Protein 1SU1 (pdb70)

Solvent-accessible surface area: 26955 Å² total; per-residue (Å²): 140,4,75,0,0,0,0,0,0,2,2,0,4,33,70,9,0,66,63,2,28,83,9,16,86,134,19,67,12,71,18,1,1,1,0,0,2,1,0,4,6,1,10,136,38,86,79,14,157,40,37,33,11,38,72,0,2,95,67,1,30,123,21,18,125,91,8,3,1,1,61,0,9,5,6,12,51,21,0,49,170,21,4,134,6,68,2,64,1,10,14,2,2,0,2,21,118,155,10,4,0,2,0,0,1,16,52,58,37,3,54,176,84,90,8,30,25,49,126,37,2,0,0,0,8,0,50,55,8,77,24,33,16,74,105,149,64,100,10,11,11,0,0,0,1,0,3,22,38,42,91,71,86,44,59,27,1,6,0,23,0,75,66,60,46,0,13,0,19,2,11,111,111,102,55,96,49,29,100,21,56,1,86,124,121,10,62,0,0,0,0,0,0,2,2,0,4,33,73,8,0,72,68,2,25,82,7,13,85,132,20,66,5,64,28,0,1,1,0,1,2,1,1,4,6,2,9,182,38,88,83,14,155,43,38,32,10,49,66,0,1,97,76,1,30,122,38,12,164,91,7,2,2,2,60,0,16,5,7,11,54,19,0,52,158,17,4,134,5,68,3,61,1,10,14,2,2,0,2,23,128,152,14,5,0,2,0,0,0,17,52,59,38,3,43,179,84,91,8,32,24,38,122,31,1,0,0,0,9,0,58,50,7,75,26,33,16,79,103,134,64,107,9,7,5,0,0,0,1,1,2,23,40,42,98,70,87,44,58,28,1,7,0,16,0,70,66,60,47,0,12,0,20,2,13,111,110,96,52,96,49,30,99,22,54,1,76,132,95,66,0,0,1,0,0,0,1,6,0,2,29,49,10,0,87,68,2,30,80,7,11,82,134,23,58,8,41,2,0,0,0,0,0,3,1,0,4,3,4,7,144,60,81,82,14,136,40,40,26,9,53,121,0,14,106,92,1,30,108,30,6,54,60,2,3,2,2,61,0,17,6,4,12,61,2,1,48,118,24,4,122,3,13,3,56,0,35,17,2,10,0,2,15,90,139,26,20,2,10,0,1,0,20,53,71,66,4,37,169,82,94,23,96,33,70,135,53,4,0,0,0,12,0,60,56,8,76,23,28,11,74,106,120,66,94,9,9,3,0,0,0,0,1,3,24,34,48,102,70,84,44,72,30,1,6,0,15,10,64,118,53,48,2,11,0,24,1,10,133,106,95,56,108,53,29,89,28,48,3,121,90,67,0,0,0,0,0,0,2,4,0,1,31,47,8,0,73,71,3,30,80,7,13,80,128,24,56,7,47,7,0,0,0,0,0,3,1,0,4,6,0,9,164,45,89,84,18,132,40,40,27,10,50,108,0,14,112,71,2,29,124,29,7,57,65,1,2,2,2,58,0,14,5,4,11,62,9,0,51,126,16,4,123,2,11,3,58,0,39,18,3,11,0,1,13,60,169,22,19,0,10,0,1,0,20,53,70,62,4,33,165,83,102,25,100,30,67,133,62,4,0,0,0,12,0,57,54,8,75,25,26,12,80,112,126,66,90,14,12,7,0,0,0,0,0,2,23,44,49,96,75,78,47,69,30,1,7,0,16,5,50,124,68,46,0,12,0,24,1,8,128,110,87,53,106,54,29,89,30,67,2,109

Sequence (732 aa):
MMKLMFASDIHGSLPATERVLELFAQSGAQWLVILGDVLNHGPRNALPEGYAPAKVVERLNEVAHKVIAVRGNCDSEVDQMLLHFPITAPWQQVLLEKQRLFLTHGHLFGPENLPALNQNDVLVYGHTHLPVAEQRGEIFHFNPGSVSIPKGGNPASYGMLDNDVLSVIALNDQSIIAQVAINPMMKLMFASDIHGSLPATERVLELFAQSGAQWLVILGDVLNHGPRNALPEGYAPAKVVERLNEVAHKVIAVRGNCDSEVDQMLLHFPITAPWQQVLLEKQRLFLTHGHLFGPENLPALNQNDVLVYGHTHLPVAEQRGEIFHFNPGSVSIPKGGNPASYGMLDNDVLSVIALNDQSIIAQVAINPMKLMFASDIHGSLPATERVLELFAQSGAQWLVILGDVLNHGPRNALPEGYAPAKVVERLNEVAHKVIAVRGNCDSEVDQMLLHFPITAPWQQVLLEKQRLFLTHGHLFGPENLPALNQNDVLVYGHTHLPVAEQRGEIFHFNPGSVSIPKGGNPASYGMLDNDVLSVIALNDQSIIAQVAINMKLMFASDIHGSLPATERVLELFAQSGAQWLVILGDVLNHGPRNALPEGYAPAKVVERLNEVAHKVIAVRGNCDSEVDQMLLHFPITAPWQQVLLEKQRLFLTHGHLFGPENLPALNQNDVLVYGHTHLPVAEQRGEIFHFNPGSVSIPKGGNPASYGMLDNDVLSVIALNDQSIIAQVAIN

CATH classification: 3.60.21.10

B-factor: mean 30.87, std 12.89, range [5.11, 84.16]

Structure (mmCIF, N/CA/C/O backbone):
data_1SU1
#
_entry.id   1SU1
#
_cell.length_a   71.020
_cell.length_b   71.020
_cell.length_c   173.680
_cell.angle_alpha   90.00
_cell.angle_beta   90.00
_cell.angle_gamma   120.00
#
_symmetry.space_group_name_H-M   'P 31'
#
loop_
_entity.id
_entity.type
_entity.pdbx_description
1 polymer 'Hypothetical protein yfcE'
2 non-polymer 'ZINC ION'
3 non-polymer 'SULFATE ION'
4 water water
#
loop_
_atom_site.group_PDB
_atom_site.id
_atom_site.type_symbol
_atom_site.label_atom_id
_atom_site.label_alt_id
_atom_site.label_comp_id
_atom_site.label_asym_id
_atom_site.label_entity_id
_atom_site.label_seq_id
_atom_site.pdbx_PDB_ins_code
_atom_site.Cartn_x
_atom_site.Cartn_y
_atom_site.Cartn_z
_atom_site.occupancy
_atom_site.B_iso_or_equiv
_atom_site.auth_seq_id
_atom_site.auth_comp_id
_atom_site.auth_asym_id
_atom_site.auth_atom_id
_atom_site.pdbx_PDB_model_num
ATOM 1 N N . MET A 1 25 ? 40.596 25.819 128.558 1.00 60.94 1 MET A N 1
ATOM 2 C CA . MET A 1 25 ? 40.797 25.343 127.160 1.00 60.16 1 MET A CA 1
ATOM 3 C C . MET A 1 25 ? 39.470 24.815 126.609 1.00 56.59 1 MET A C 1
ATOM 4 O O . MET A 1 25 ? 38.821 25.481 125.800 1.00 57.54 1 MET A O 1
ATOM 9 N N . MET A 1 26 ? 39.066 23.626 127.059 1.00 50.63 2 MET A N 1
ATOM 10 C CA . MET A 1 26 ? 37.818 23.013 126.599 1.00 44.87 2 MET A CA 1
ATOM 11 C C . MET A 1 26 ? 37.211 22.059 127.633 1.00 38.59 2 MET A C 1
ATOM 12 O O . MET A 1 26 ? 37.841 21.074 128.019 1.00 35.89 2 MET A O 1
ATOM 17 N N . LYS A 1 27 ? 35.979 22.336 128.055 1.00 33.56 3 LYS A N 1
ATOM 18 C CA . LYS A 1 27 ? 35.303 21.481 129.025 1.00 29.83 3 LYS A CA 1
ATOM 19 C C . LYS A 1 27 ? 33.920 21.062 128.537 1.00 22.34 3 LYS A C 1
ATOM 20 O O . LYS A 1 27 ? 33.064 21.898 128.290 1.00 20.38 3 LYS A O 1
ATOM 26 N N . LEU A 1 28 ? 33.693 19.761 128.423 1.00 19.45 4 LEU A N 1
ATOM 27 C CA . LEU A 1 28 ? 32.402 19.277 127.960 1.00 19.05 4 LEU A CA 1
ATOM 28 C C . LEU A 1 28 ? 31.854 18.109 128.778 1.00 17.45 4 LEU A C 1
ATOM 29 O O . LEU A 1 28 ? 32.607 17.278 129.273 1.00 16.76 4 LEU A O 1
ATOM 34 N N . MET A 1 29 ? 30.531 18.051 128.894 1.00 17.92 5 MET A N 1
ATOM 35 C CA . MET A 1 29 ? 29.866 16.960 129.588 1.00 20.12 5 MET A CA 1
ATOM 36 C C . MET A 1 29 ? 29.110 16.145 128.534 1.00 18.88 5 MET A C 1
ATOM 37 O O . MET A 1 29 ? 28.519 16.709 127.620 1.00 19.93 5 MET A O 1
ATOM 42 N N . PHE A 1 30 ? 29.130 14.825 128.679 1.00 18.15 6 PHE A N 1
ATOM 43 C CA . PHE A 1 30 ? 28.456 13.916 127.758 1.00 20.56 6 PHE A CA 1
ATOM 44 C C . PHE A 1 30 ? 27.410 13.047 128.446 1.00 21.60 6 PHE A C 1
ATOM 45 O O . PHE A 1 30 ? 27.645 12.522 129.532 1.00 24.80 6 PHE A O 1
ATOM 53 N N . ALA A 1 31 ? 26.262 12.896 127.794 1.00 20.09 7 ALA A N 1
ATOM 54 C CA . ALA A 1 31 ? 25.177 12.053 128.276 1.00 20.23 7 ALA A CA 1
ATOM 55 C C . ALA A 1 31 ? 24.695 11.270 127.047 1.00 22.41 7 ALA A C 1
ATOM 56 O O . ALA A 1 31 ? 24.548 11.847 125.966 1.00 20.81 7 ALA A O 1
ATOM 58 N N . SER A 1 32 ? 24.440 9.975 127.208 1.00 21.26 8 SER A N 1
ATOM 59 C CA . SER A 1 32 ? 23.988 9.158 126.093 1.00 22.17 8 SER A CA 1
ATOM 60 C C . SER A 1 32 ? 22.953 8.107 126.488 1.00 22.57 8 SER A C 1
ATOM 61 O O . SER A 1 32 ? 22.891 7.679 127.637 1.00 24.02 8 SER A O 1
ATOM 64 N N . ASP A 1 33 ? 22.144 7.702 125.511 1.00 19.40 9 ASP A N 1
ATOM 65 C CA . ASP A 1 33 ? 21.112 6.689 125.687 1.00 16.44 9 ASP A CA 1
ATOM 66 C C . ASP A 1 33 ? 20.236 6.913 126.935 1.00 18.54 9 ASP A C 1
ATOM 67 O O . ASP A 1 33 ? 20.176 6.066 127.845 1.00 16.82 9 ASP A O 1
ATOM 72 N N . ILE A 1 34 ? 19.567 8.063 126.953 1.00 17.12 10 ILE A N 1
ATOM 73 C CA . ILE A 1 34 ? 18.664 8.467 128.020 1.00 19.91 10 ILE A CA 1
ATOM 74 C C . ILE A 1 34 ? 17.402 7.607 127.952 1.00 22.45 10 ILE A C 1
ATOM 75 O O . ILE A 1 34 ? 16.882 7.159 128.980 1.00 22.21 10 ILE A O 1
ATOM 80 N N . HIS A 1 35 ? 16.919 7.377 126.732 1.00 21.07 11 HIS A N 1
ATOM 81 C CA . HIS A 1 35 ? 15.739 6.547 126.504 1.00 17.47 11 HIS A CA 1
ATOM 82 C C . HIS A 1 35 ? 14.494 6.901 127.323 1.00 15.97 11 HIS A C 1
ATOM 83 O O . HIS A 1 35 ? 13.731 6.017 127.718 1.00 14.90 11 HIS A O 1
ATOM 90 N N . GLY A 1 36 ? 14.286 8.185 127.581 1.00 13.03 12 GLY A N 1
ATOM 91 C CA . GLY A 1 36 ? 13.102 8.597 128.318 1.00 16.55 12 GLY A CA 1
ATOM 92 C C . GLY A 1 36 ? 13.117 8.528 129.847 1.00 17.44 12 GLY A C 1
ATOM 93 O O . GLY A 1 36 ? 12.092 8.793 130.469 1.00 16.98 12 GLY A O 1
ATOM 94 N N . SER A 1 37 ? 14.249 8.160 130.448 1.00 16.34 13 SER A N 1
ATOM 95 C CA . SER A 1 37 ? 14.362 8.069 131.908 1.00 21.24 13 SER A CA 1
ATOM 96 C C . SER A 1 37 ? 14.393 9.446 132.570 1.00 16.68 13 SER A C 1
ATOM 97 O O . SER A 1 37 ? 15.380 10.171 132.458 1.00 17.29 13 SER A O 1
ATOM 100 N N . LEU A 1 38 ? 13.311 9.818 133.245 1.00 15.11 14 LEU A N 1
ATOM 101 C CA . LEU A 1 38 ? 13.263 11.123 133.910 1.00 18.97 14 LEU A CA 1
ATOM 102 C C . LEU A 1 38 ? 14.288 11.275 135.055 1.00 22.03 14 LEU A C 1
ATOM 103 O O . LEU A 1 38 ? 14.918 12.325 135.194 1.00 23.49 14 LEU A O 1
ATOM 108 N N . PRO A 1 39 ? 14.471 10.230 135.886 1.00 22.62 15 PRO A N 1
ATOM 109 C CA . PRO A 1 39 ? 15.445 10.345 136.987 1.00 25.63 15 PRO A CA 1
ATOM 110 C C . PRO A 1 39 ? 16.863 10.593 136.460 1.00 24.18 15 PRO A C 1
ATOM 111 O O . PRO A 1 39 ? 17.578 11.473 136.951 1.00 22.51 15 PRO A O 1
ATOM 115 N N . ALA A 1 40 ? 17.274 9.811 135.466 1.00 22.40 16 ALA A N 1
ATOM 116 C CA . ALA A 1 40 ? 18.601 9.990 134.891 1.00 19.84 16 ALA A CA 1
ATOM 117 C C . ALA A 1 40 ? 18.734 11.413 134.352 1.00 16.18 16 ALA A C 1
ATOM 118 O O . ALA A 1 40 ? 19.763 12.053 134.525 1.00 18.21 16 ALA A O 1
ATOM 120 N N . THR A 1 41 ? 17.670 11.916 133.729 1.00 15.56 17 THR A N 1
ATOM 121 C CA . THR A 1 41 ? 17.668 13.268 133.160 1.00 18.07 17 THR A CA 1
ATOM 122 C C . THR A 1 41 ? 17.819 14.373 134.204 1.00 20.19 17 THR A C 1
ATOM 123 O O . THR A 1 41 ? 18.594 15.320 134.027 1.00 18.52 17 THR A O 1
ATOM 127 N N . GLU A 1 42 ? 17.066 14.280 135.293 1.00 22.72 18 GLU A N 1
ATOM 128 C CA . GLU A 1 42 ? 17.172 15.310 136.321 1.00 20.90 18 GLU A CA 1
ATOM 129 C C . GLU A 1 42 ? 18.559 15.327 136.954 1.00 15.82 18 GLU A C 1
ATOM 130 O O . GLU A 1 42 ? 19.103 16.389 137.228 1.00 17.65 18 GLU A O 1
ATOM 136 N N . ARG A 1 43 ? 19.150 14.154 137.127 1.00 13.88 19 ARG A N 1
ATOM 137 C CA . ARG A 1 43 ? 20.486 14.045 137.699 1.00 17.53 19 ARG A CA 1
ATOM 138 C C . ARG A 1 43 ? 21.534 14.616 136.733 1.00 21.75 19 ARG A C 1
ATOM 139 O O . ARG A 1 43 ? 22.424 15.381 137.144 1.00 22.17 19 ARG A O 1
ATOM 147 N N . VAL A 1 44 ? 21.429 14.245 135.452 1.00 20.62 20 VAL A N 1
ATOM 148 C CA . VAL A 1 44 ? 22.352 14.749 134.437 1.00 16.48 20 VAL A CA 1
ATOM 149 C C . VAL A 1 44 ? 22.331 16.264 134.473 1.00 13.85 20 VAL A C 1
ATOM 150 O O . VAL A 1 44 ? 23.375 16.919 134.438 1.00 15.91 20 VAL A O 1
ATOM 154 N N . LEU A 1 45 ? 21.125 16.816 134.527 1.00 13.96 21 LEU A N 1
ATOM 155 C CA . LEU A 1 45 ? 20.955 18.261 134.547 1.00 18.39 21 LEU A CA 1
ATOM 156 C C . LEU A 1 45 ? 21.476 18.951 135.814 1.00 20.24 21 LEU A C 1
ATOM 157 O O . LEU A 1 45 ? 21.897 20.111 135.755 1.00 19.22 21 LEU A O 1
ATOM 162 N N . GLU A 1 46 ? 21.458 18.271 136.960 1.00 22.57 22 GLU A N 1
ATOM 163 C CA . GLU A 1 46 ? 21.974 18.927 138.165 1.00 24.49 22 GLU A CA 1
ATOM 164 C C . GLU A 1 46 ? 23.498 18.894 138.081 1.00 21.60 22 GLU A C 1
ATOM 165 O O . GLU A 1 46 ? 24.171 19.863 138.432 1.00 19.62 22 GLU A O 1
ATOM 171 N N . LEU A 1 47 ? 24.039 17.792 137.570 1.00 20.92 23 LEU A N 1
ATOM 172 C CA . LEU A 1 47 ? 25.483 17.670 137.415 1.00 21.98 23 LEU A CA 1
ATOM 173 C C . LEU A 1 47 ? 25.986 18.666 136.372 1.00 24.10 23 LEU A C 1
ATOM 174 O O . LEU A 1 47 ? 27.030 19.301 136.561 1.00 23.76 23 LEU A O 1
ATOM 179 N N . PHE A 1 48 ? 25.234 18.827 135.284 1.00 24.27 24 PHE A N 1
ATOM 180 C CA . PHE A 1 48 ? 25.638 19.765 134.246 1.00 22.46 24 PHE A CA 1
ATOM 181 C C . PHE A 1 48 ? 25.727 21.173 134.812 1.00 21.43 24 PHE A C 1
ATOM 182 O O . PHE A 1 48 ? 26.704 21.887 134.581 1.00 21.80 24 PHE A O 1
ATOM 190 N N . ALA A 1 49 ? 24.696 21.575 135.546 1.00 21.98 25 ALA A N 1
ATOM 191 C CA . ALA A 1 49 ? 24.666 22.911 136.140 1.00 23.17 25 ALA A CA 1
ATOM 192 C C . ALA A 1 49 ? 25.837 23.176 137.092 1.00 24.51 25 ALA A C 1
ATOM 193 O O . ALA A 1 49 ? 26.205 24.327 137.309 1.00 24.82 25 ALA A O 1
ATOM 195 N N . GLN A 1 50 ? 26.430 22.120 137.645 1.00 25.80 26 GLN A N 1
ATOM 196 C CA . GLN A 1 50 ? 27.546 22.279 138.584 1.00 30.22 26 GLN A CA 1
ATOM 197 C C . GLN A 1 50 ? 28.918 22.136 137.928 1.00 31.15 26 GLN A C 1
ATOM 198 O O . GLN A 1 50 ? 29.929 22.597 138.475 1.00 31.06 26 GLN A O 1
ATOM 204 N N . SER A 1 51 ? 28.942 21.494 136.761 1.00 28.81 27 SER A N 1
ATOM 205 C CA . SER A 1 51 ? 30.179 21.218 136.030 1.00 26.49 27 SER A CA 1
ATOM 206 C C . SER A 1 51 ? 30.983 22.404 135.525 1.00 23.66 27 SER A C 1
ATOM 207 O O . SER A 1 51 ? 32.207 22.352 135.488 1.00 22.60 27 SER A O 1
ATOM 210 N N . GLY A 1 52 ? 30.302 23.458 135.107 1.00 24.80 28 GLY A N 1
ATOM 211 C CA . GLY A 1 52 ? 31.012 24.592 134.546 1.00 27.19 28 GLY A CA 1
ATOM 212 C C . GLY A 1 52 ? 31.364 24.285 133.087 1.00 28.19 28 GLY A C 1
ATOM 213 O O . GLY A 1 52 ? 32.146 24.999 132.469 1.00 28.91 28 GLY A O 1
ATOM 214 N N . ALA A 1 53 ? 30.792 23.214 132.540 1.00 26.06 29 ALA A N 1
ATOM 215 C CA . ALA A 1 53 ? 31.056 22.821 131.150 1.00 28.24 29 ALA A CA 1
ATOM 216 C C . ALA A 1 53 ? 30.435 23.807 130.164 1.00 27.08 29 ALA A C 1
ATOM 217 O O . ALA A 1 53 ? 29.352 24.345 130.403 1.00 26.02 29 ALA A O 1
ATOM 219 N N . GLN A 1 54 ? 31.123 24.035 129.051 1.00 28.54 30 GLN A N 1
ATOM 220 C CA . GLN A 1 54 ? 30.635 24.960 128.028 1.00 30.71 30 GLN A CA 1
ATOM 221 C C . GLN A 1 54 ? 29.362 24.411 127.365 1.00 27.06 30 GLN A C 1
ATOM 222 O O . GLN A 1 54 ? 28.398 25.151 127.145 1.00 26.02 30 GLN A O 1
ATOM 228 N N . TRP A 1 55 ? 29.351 23.111 127.069 1.00 23.63 31 TRP A N 1
ATOM 229 C CA . TRP A 1 55 ? 28.190 22.483 126.423 1.00 22.04 31 TRP A CA 1
ATOM 230 C C . TRP A 1 55 ? 27.807 21.129 127.008 1.00 19.19 31 TRP A C 1
ATOM 231 O O . TRP A 1 55 ? 28.639 20.436 127.582 1.00 17.71 31 TRP A O 1
ATOM 242 N N . LEU A 1 56 ? 26.540 20.758 126.847 1.00 17.26 32 LEU A N 1
ATOM 243 C CA . LEU A 1 56 ? 26.077 19.439 127.269 1.00 18.60 32 LEU A CA 1
ATOM 244 C C . LEU A 1 56 ? 25.928 18.672 125.951 1.00 19.15 32 LEU A C 1
ATOM 245 O O . LEU A 1 56 ? 25.081 19.016 125.117 1.00 14.99 32 LEU A O 1
ATOM 250 N N . VAL A 1 57 ? 26.750 17.648 125.764 1.00 18.52 33 VAL A N 1
ATOM 251 C CA . VAL A 1 57 ? 26.715 16.862 124.543 1.00 16.65 33 VAL A CA 1
ATOM 252 C C . VAL A 1 57 ? 25.914 15.566 124.666 1.00 17.10 33 VAL A C 1
ATOM 253 O O . VAL A 1 57 ? 26.353 14.601 125.309 1.00 15.18 33 VAL A O 1
ATOM 257 N N . ILE A 1 58 ? 24.749 15.551 124.022 1.00 16.83 34 ILE A N 1
ATOM 258 C CA . ILE A 1 58 ? 23.858 14.394 124.028 1.00 18.37 34 ILE A CA 1
ATOM 259 C C . ILE A 1 58 ? 24.102 13.516 122.794 1.00 19.99 34 ILE A C 1
ATOM 260 O O . ILE A 1 58 ? 23.882 13.950 121.658 1.00 23.18 34 ILE A O 1
ATOM 265 N N . LEU A 1 59 ? 24.546 12.280 123.027 1.00 18.95 35 LEU A N 1
ATOM 266 C CA . LEU A 1 59 ? 24.870 11.351 121.949 1.00 18.12 35 LEU A CA 1
ATOM 267 C C . LEU A 1 59 ? 23.739 10.493 121.363 1.00 18.25 35 LEU A C 1
ATOM 268 O O . LEU A 1 59 ? 24.006 9.456 120.741 1.00 17.61 35 LEU A O 1
ATOM 273 N N . GLY A 1 60 ? 22.485 10.894 121.565 1.00 18.45 36 GLY A N 1
ATOM 274 C CA . GLY A 1 60 ? 21.387 10.139 120.967 1.00 19.45 36 GLY A CA 1
ATOM 275 C C . GLY A 1 60 ? 20.548 9.145 121.763 1.00 20.75 36 GLY A C 1
ATOM 276 O O . GLY A 1 60 ? 21.018 8.538 122.735 1.00 18.86 36 GLY A O 1
ATOM 277 N N . ASP A 1 61 ? 19.311 8.959 121.291 1.00 18.63 37 ASP A N 1
ATOM 278 C CA . ASP A 1 61 ? 18.303 8.077 121.885 1.00 20.17 37 ASP A CA 1
ATOM 279 C C . ASP A 1 61 ? 17.829 8.742 123.175 1.00 22.27 37 ASP A C 1
ATOM 280 O O . ASP A 1 61 ? 18.107 8.289 124.299 1.00 19.90 37 ASP A O 1
ATOM 285 N N . VAL A 1 62 ? 17.121 9.845 122.947 1.00 19.03 38 VAL A N 1
ATOM 286 C CA . VAL A 1 62 ? 16.600 10.730 123.962 1.00 21.32 38 VAL A CA 1
ATOM 287 C C . VAL A 1 62 ? 15.297 10.338 124.675 1.00 23.57 38 VAL A C 1
ATOM 288 O O . VAL A 1 62 ? 15.302 10.144 125.890 1.00 21.84 38 VAL A O 1
ATOM 292 N N . LEU A 1 63 ? 14.197 10.214 123.932 1.00 21.24 39 LEU A N 1
ATOM 293 C CA . LEU A 1 63 ? 12.900 9.908 124.537 1.00 20.06 39 LEU A CA 1
ATOM 294 C C . LEU A 1 63 ? 12.330 8.501 124.419 1.00 23.39 39 LEU A C 1
ATOM 295 O O . LEU A 1 63 ? 11.672 8.011 125.345 1.00 24.47 39 LEU A O 1
ATOM 300 N N . ASN A 1 64 ? 12.559 7.849 123.285 1.00 24.72 40 ASN A N 1
ATOM 301 C CA . ASN A 1 64 ? 12.026 6.506 123.064 1.00 22.58 40 ASN A CA 1
ATOM 302 C C . ASN A 1 64 ? 12.837 5.430 123.793 1.00 23.41 40 ASN A C 1
ATOM 303 O O . ASN A 1 64 ? 14.072 5.430 123.758 1.00 23.13 40 ASN A O 1
ATOM 308 N N . HIS A 1 65 ? 12.136 4.525 124.473 1.00 22.85 41 HIS A N 1
ATOM 309 C CA . HIS A 1 65 ? 12.801 3.453 125.204 1.00 23.91 41 HIS A CA 1
ATOM 310 C C . HIS A 1 65 ? 13.483 2.465 124.263 1.00 26.57 41 HIS A C 1
ATOM 311 O O . HIS A 1 65 ? 14.485 1.843 124.623 1.00 27.15 41 HIS A O 1
ATOM 318 N N . GLY A 1 66 ? 12.944 2.340 123.054 1.00 28.94 42 GLY A N 1
ATOM 319 C CA . GLY A 1 66 ? 13.503 1.409 122.096 1.00 31.57 42 GLY A CA 1
ATOM 320 C C . GLY A 1 66 ? 12.679 0.136 122.115 1.00 34.08 42 GLY A C 1
ATOM 321 O O . GLY A 1 66 ? 12.518 -0.469 123.171 1.00 33.42 42 GLY A O 1
ATOM 322 N N . PRO A 1 67 ? 12.136 -0.296 120.964 1.00 36.08 43 PRO A N 1
ATOM 323 C CA . PRO A 1 67 ? 11.321 -1.512 120.887 1.00 36.82 43 PRO A CA 1
ATOM 324 C C . PRO A 1 67 ? 12.008 -2.765 121.431 1.00 38.05 43 PRO A C 1
ATOM 325 O O . PRO A 1 67 ? 11.339 -3.704 121.861 1.00 38.42 43 PRO A O 1
ATOM 329 N N . ARG A 1 68 ? 13.338 -2.782 121.402 1.00 39.60 44 ARG A N 1
ATOM 330 C CA . ARG A 1 68 ? 14.096 -3.934 121.887 1.00 42.66 44 ARG A CA 1
ATOM 331 C C . ARG A 1 68 ? 14.304 -3.915 123.404 1.00 41.77 44 ARG A C 1
ATOM 332 O O . ARG A 1 68 ? 14.585 -4.948 124.006 1.00 41.72 44 ARG A O 1
ATOM 340 N N . ASN A 1 69 ? 14.153 -2.744 124.016 1.00 40.11 45 ASN A N 1
ATOM 341 C CA . ASN A 1 69 ? 14.369 -2.589 125.457 1.00 39.08 45 ASN A CA 1
ATOM 342 C C . ASN A 1 69 ? 13.122 -2.542 126.332 1.00 36.89 45 ASN A C 1
ATOM 343 O O . ASN A 1 69 ? 12.040 -2.140 125.894 1.00 37.53 45 ASN A O 1
ATOM 348 N N . ALA A 1 70 ? 13.287 -2.953 127.585 1.00 32.77 46 ALA A N 1
ATOM 349 C CA . ALA A 1 70 ? 12.193 -2.896 128.544 1.00 28.76 46 ALA A CA 1
ATOM 350 C C . ALA A 1 70 ? 12.212 -1.434 128.960 1.00 25.01 46 ALA A C 1
ATOM 351 O O . ALA A 1 70 ? 13.238 -0.767 128.797 1.00 20.74 46 ALA A O 1
ATOM 353 N N . LEU A 1 71 ? 11.099 -0.915 129.463 1.00 24.83 47 LEU A N 1
ATOM 354 C CA . LEU A 1 71 ? 11.097 0.480 129.877 1.00 26.82 47 LEU A CA 1
ATOM 355 C C . LEU A 1 71 ? 12.167 0.663 130.944 1.00 26.66 47 LEU A C 1
ATOM 356 O O . LEU A 1 71 ? 12.382 -0.220 131.770 1.00 25.83 47 LEU A O 1
ATOM 361 N N . PRO A 1 72 ? 12.878 1.800 130.926 1.00 26.33 48 PRO A N 1
ATOM 362 C CA . PRO A 1 72 ? 13.900 1.984 131.957 1.00 27.99 48 PRO A CA 1
ATOM 363 C C . PRO A 1 72 ? 13.186 2.479 133.219 1.00 28.71 48 PRO A C 1
ATOM 364 O O . PRO A 1 72 ? 11.969 2.684 133.203 1.00 25.07 48 PRO A O 1
ATOM 368 N N . GLU A 1 73 ? 13.939 2.671 134.298 1.00 31.06 49 GLU A N 1
ATOM 369 C CA . GLU A 1 73 ? 13.371 3.167 135.552 1.00 32.19 49 GLU A CA 1
ATOM 370 C C . GLU A 1 73 ? 12.937 4.621 135.382 1.00 28.15 49 GLU A C 1
ATOM 371 O O . GLU A 1 73 ? 13.690 5.435 134.841 1.00 27.35 49 GLU A O 1
ATOM 377 N N . GLY A 1 74 ? 11.727 4.944 135.834 1.00 24.07 50 GLY A N 1
ATOM 378 C CA . GLY A 1 74 ? 11.243 6.312 135.738 1.00 25.06 50 GLY A CA 1
ATOM 379 C C . GLY A 1 74 ? 10.949 6.822 134.329 1.00 24.50 50 GLY A C 1
ATOM 380 O O . GLY A 1 74 ? 11.113 8.013 134.041 1.00 22.21 50 GLY A O 1
ATOM 381 N N . TYR A 1 75 ? 10.507 5.924 133.455 1.00 24.57 51 TYR A N 1
ATOM 382 C CA . TYR A 1 75 ? 10.183 6.268 132.071 1.00 23.09 51 TYR A CA 1
ATOM 383 C C . TYR A 1 75 ? 9.087 7.325 132.012 1.00 19.78 51 TYR A C 1
ATOM 384 O O . TYR A 1 75 ? 7.933 7.034 132.308 1.00 18.36 51 TYR A O 1
ATOM 393 N N . ALA A 1 76 ? 9.449 8.547 131.627 1.00 18.27 52 ALA A N 1
ATOM 394 C CA . ALA A 1 76 ? 8.480 9.640 131.530 1.00 21.02 52 ALA A CA 1
ATOM 395 C C . ALA A 1 76 ? 8.883 10.650 130.436 1.00 20.14 52 ALA A C 1
ATOM 396 O O . ALA A 1 76 ? 9.200 11.821 130.723 1.00 17.66 52 ALA A O 1
ATOM 398 N N . PRO A 1 77 ? 8.833 10.215 129.163 1.00 21.78 53 PRO A N 1
ATOM 399 C CA . PRO A 1 77 ? 9.180 11.001 127.966 1.00 20.19 53 PRO A CA 1
ATOM 400 C C . PRO A 1 77 ? 8.695 12.447 127.977 1.00 17.38 53 PRO A C 1
ATOM 401 O O . PRO A 1 77 ? 9.479 13.377 127.791 1.00 18.65 53 PRO A O 1
ATOM 405 N N . ALA A 1 78 ? 7.396 12.632 128.183 1.00 17.57 54 ALA A N 1
ATOM 406 C CA . ALA A 1 78 ? 6.822 13.966 128.187 1.00 19.29 54 ALA A CA 1
ATOM 407 C C . ALA A 1 78 ? 7.549 14.887 129.154 1.00 24.56 54 ALA A C 1
ATOM 408 O O . ALA A 1 78 ? 7.882 16.022 128.806 1.00 27.88 54 ALA A O 1
ATOM 410 N N . LYS A 1 79 ? 7.811 14.403 130.366 1.00 26.81 55 LYS A N 1
ATOM 411 C CA . LYS A 1 79 ? 8.491 15.237 131.354 1.00 25.83 55 LYS A CA 1
ATOM 412 C C . LYS A 1 79 ? 9.958 15.457 131.002 1.00 19.78 55 LYS A C 1
ATOM 413 O O . LYS A 1 79 ? 10.486 16.546 131.202 1.00 16.97 55 LYS A O 1
ATOM 419 N N . VAL A 1 80 ? 10.628 14.433 130.485 1.00 19.68 56 VAL A N 1
ATOM 420 C CA . VAL A 1 80 ? 12.035 14.609 130.104 1.00 20.16 56 VAL A CA 1
ATOM 421 C C . VAL A 1 80 ? 12.173 15.775 129.115 1.00 21.04 56 VAL A C 1
ATOM 422 O O . VAL A 1 80 ? 13.152 16.537 129.167 1.00 21.30 56 VAL A O 1
ATOM 426 N N . VAL A 1 81 ? 11.171 15.933 128.247 1.00 19.08 57 VAL A N 1
ATOM 427 C CA . VAL A 1 81 ? 11.170 17.006 127.253 1.00 21.30 57 VAL A CA 1
ATOM 428 C C . VAL A 1 81 ? 11.198 18.391 127.899 1.00 21.56 57 VAL A C 1
ATOM 429 O O . VAL A 1 81 ? 12.029 19.235 127.546 1.00 20.89 57 VAL A O 1
ATOM 433 N N . GLU A 1 82 ? 10.270 18.630 128.822 1.00 22.11 58 GLU A N 1
ATOM 434 C CA . GLU A 1 82 ? 10.190 19.908 129.532 1.00 24.69 58 GLU A CA 1
ATOM 435 C C . GLU A 1 82 ? 11.525 20.233 130.195 1.00 22.01 58 GLU A C 1
ATOM 436 O O . GLU A 1 82 ? 12.003 21.368 130.136 1.00 22.50 58 GLU A O 1
ATOM 442 N N . ARG A 1 83 ? 12.119 19.227 130.831 1.00 19.96 59 ARG A N 1
ATOM 443 C CA . ARG A 1 83 ? 13.386 19.411 131.531 1.00 21.43 59 ARG A CA 1
ATOM 444 C C . ARG A 1 83 ? 14.579 19.683 130.610 1.00 21.74 59 ARG A C 1
ATOM 445 O O . ARG A 1 83 ? 15.396 20.566 130.890 1.00 16.86 59 ARG A O 1
ATOM 453 N N . LEU A 1 84 ? 14.694 18.943 129.507 1.00 21.93 60 LEU A N 1
ATOM 454 C CA . LEU A 1 84 ? 15.813 19.195 128.600 1.00 20.27 60 LEU A CA 1
ATOM 455 C C . LEU A 1 84 ? 15.695 20.569 127.936 1.00 18.69 60 LEU A C 1
ATOM 456 O O . LEU A 1 84 ? 16.701 21.229 127.689 1.00 19.16 60 LEU A O 1
ATOM 461 N N . ASN A 1 85 ? 14.472 21.024 127.683 1.00 18.50 61 ASN A N 1
ATOM 462 C CA . ASN A 1 85 ? 14.293 22.328 127.050 1.00 20.17 61 ASN A CA 1
ATOM 463 C C . ASN A 1 85 ? 14.705 23.527 127.895 1.00 24.56 61 ASN A C 1
ATOM 464 O O . ASN A 1 85 ? 14.947 24.617 127.358 1.00 22.80 61 ASN A O 1
ATOM 469 N N . GLU A 1 86 ? 14.790 23.344 129.212 1.00 25.33 62 GLU A N 1
ATOM 470 C CA . GLU A 1 86 ? 15.196 24.449 130.082 1.00 25.77 62 GLU A CA 1
ATOM 471 C C . GLU A 1 86 ? 16.638 24.852 129.775 1.00 24.13 62 GLU A C 1
ATOM 472 O O . GLU A 1 86 ? 17.040 25.989 130.025 1.00 25.82 62 GLU A O 1
ATOM 478 N N . VAL A 1 87 ? 17.411 23.932 129.207 1.00 21.64 63 VAL A N 1
ATOM 479 C CA . VAL A 1 87 ? 18.802 24.232 128.887 1.00 24.36 63 VAL A CA 1
ATOM 480 C C . VAL A 1 87 ? 19.118 24.075 127.378 1.00 23.56 63 VAL A C 1
ATOM 481 O O . VAL A 1 87 ? 20.274 23.904 126.977 1.00 20.34 63 VAL A O 1
ATOM 485 N N . ALA A 1 88 ? 18.076 24.163 126.551 1.00 24.03 64 ALA A N 1
ATOM 486 C CA . ALA A 1 88 ? 18.198 24.017 125.097 1.00 23.04 64 ALA A CA 1
ATOM 487 C C . ALA A 1 88 ? 19.370 24.779 124.474 1.00 23.11 64 ALA A C 1
ATOM 488 O O . ALA A 1 88 ? 20.121 24.225 123.671 1.00 21.62 64 ALA A O 1
ATOM 490 N N . HIS A 1 89 ? 19.530 26.042 124.852 1.00 24.96 65 HIS A N 1
ATOM 491 C CA . HIS A 1 89 ? 20.599 26.876 124.314 1.00 28.93 65 HIS A CA 1
ATOM 492 C C . HIS A 1 89 ? 22.023 26.388 124.583 1.00 28.90 65 HIS A C 1
ATOM 493 O O . HIS A 1 89 ? 22.986 26.972 124.079 1.00 29.73 65 HIS A O 1
ATOM 500 N N . LYS A 1 90 ? 22.176 25.320 125.356 1.00 26.94 66 LYS A N 1
ATOM 501 C CA . LYS A 1 90 ? 23.517 24.819 125.639 1.00 27.20 66 LYS A CA 1
ATOM 502 C C . LYS A 1 90 ? 23.726 23.362 125.256 1.00 23.49 66 LYS A C 1
ATOM 503 O O . LYS A 1 90 ? 24.721 22.747 125.645 1.00 22.28 66 LYS A O 1
ATOM 509 N N . VAL A 1 91 ? 22.792 22.813 124.489 1.00 19.28 67 VAL A N 1
ATOM 510 C CA . VAL A 1 91 ? 22.900 21.425 124.061 1.00 20.29 67 VAL A CA 1
ATOM 511 C C . VAL A 1 91 ? 23.431 21.272 122.632 1.00 21.99 67 VAL A C 1
ATOM 512 O O . VAL A 1 91 ? 23.080 22.046 121.738 1.00 20.13 67 VAL A O 1
ATOM 516 N N . ILE A 1 92 ? 24.286 20.268 122.456 1.00 22.10 68 ILE A N 1
ATOM 517 C CA . ILE A 1 92 ? 24.876 19.887 121.177 1.00 23.22 68 ILE A CA 1
ATOM 518 C C . ILE A 1 92 ? 24.543 18.390 121.108 1.00 23.53 68 ILE A C 1
ATOM 519 O O . ILE A 1 92 ? 25.064 17.608 121.902 1.00 24.22 68 ILE A O 1
ATOM 524 N N . ALA A 1 93 ? 23.681 17.985 120.180 1.00 20.98 69 ALA A N 1
ATOM 525 C CA . ALA A 1 93 ? 23.299 16.576 120.081 1.00 21.80 69 ALA A CA 1
ATOM 526 C C . ALA A 1 93 ? 23.479 15.942 118.694 1.00 21.22 69 ALA A C 1
ATOM 527 O O . ALA A 1 93 ? 23.661 16.637 117.700 1.00 22.82 69 ALA A O 1
ATOM 529 N N . VAL A 1 94 ? 23.440 14.612 118.650 1.00 20.36 70 VAL A N 1
ATOM 530 C CA . VAL A 1 94 ? 23.534 13.855 117.403 1.00 20.42 70 VAL A CA 1
ATOM 531 C C . VAL A 1 94 ? 22.452 12.776 117.440 1.00 21.80 70 VAL A C 1
ATOM 532 O O . VAL A 1 94 ? 22.128 12.238 118.507 1.00 18.70 70 VAL A O 1
ATOM 536 N N . ARG A 1 95 ? 21.907 12.467 116.264 1.00 20.71 71 ARG A N 1
ATOM 537 C CA . ARG A 1 95 ? 20.821 11.505 116.099 1.00 18.23 71 ARG A CA 1
ATOM 538 C C . ARG A 1 95 ? 21.110 10.049 116.448 1.00 15.55 71 ARG A C 1
ATOM 539 O O . ARG A 1 95 ? 22.101 9.475 115.987 1.00 15.19 71 ARG A O 1
ATOM 547 N N . GLY A 1 96 ? 20.221 9.457 117.253 1.00 13.86 72 GLY A N 1
ATOM 548 C CA . GLY A 1 96 ? 20.353 8.056 117.626 1.00 10.16 72 GLY A CA 1
ATOM 549 C C . GLY A 1 96 ? 19.349 7.223 116.836 1.00 9.68 72 GLY A C 1
ATOM 550 O O . GLY A 1 96 ? 18.363 7.772 116.349 1.00 11.87 72 GLY A O 1
ATOM 551 N N . ASN A 1 97 ? 19.573 5.917 116.717 1.00 10.55 73 ASN A N 1
ATOM 552 C CA . ASN A 1 97 ? 18.663 5.058 115.957 1.00 15.32 73 ASN A CA 1
ATOM 553 C C . ASN A 1 97 ? 17.234 5.018 116.484 1.00 19.96 73 ASN A C 1
ATOM 554 O O . ASN A 1 97 ? 16.321 4.587 115.770 1.00 21.83 73 ASN A O 1
ATOM 559 N N . CYS A 1 98 ? 17.033 5.451 117.729 1.00 19.94 74 CYS A N 1
ATOM 560 C CA . CYS A 1 98 ? 15.697 5.439 118.318 1.00 17.30 74 CYS A CA 1
ATOM 561 C C . CYS A 1 98 ? 15.005 6.794 118.275 1.00 16.78 74 CYS A C 1
ATOM 562 O O . CYS A 1 98 ? 13.819 6.897 118.610 1.00 18.60 74 CYS A O 1
ATOM 565 N N . ASP A 1 99 ? 15.723 7.837 117.866 1.00 16.44 75 ASP A N 1
ATOM 566 C CA . ASP A 1 99 ? 15.103 9.160 117.794 1.00 19.11 75 ASP A CA 1
ATOM 567 C C . ASP A 1 99 ? 14.307 9.327 116.494 1.00 22.88 75 ASP A C 1
ATOM 568 O O . ASP A 1 99 ? 14.737 8.868 115.439 1.00 24.42 75 ASP A O 1
ATOM 573 N N . SER A 1 100 ? 13.147 9.975 116.579 1.00 23.18 76 SER A N 1
ATOM 574 C CA . SER A 1 100 ? 12.304 10.202 115.409 1.00 24.28 76 SER A CA 1
ATOM 575 C C . SER A 1 100 ? 12.003 11.687 115.291 1.00 22.80 76 SER A C 1
ATOM 576 O O . SER A 1 100 ? 12.482 12.479 116.098 1.00 24.18 76 SER A O 1
ATOM 579 N N . GLU A 1 101 ? 11.205 12.074 114.299 1.00 19.08 77 GLU A N 1
ATOM 580 C CA . GLU A 1 101 ? 10.899 13.489 114.122 1.00 19.68 77 GLU A CA 1
ATOM 581 C C . GLU A 1 101 ? 9.904 14.060 115.140 1.00 18.58 77 GLU A C 1
ATOM 582 O O . GLU A 1 101 ? 9.871 15.269 115.365 1.00 18.01 77 GLU A O 1
ATOM 588 N N . VAL A 1 102 ? 9.085 13.210 115.754 1.00 18.47 78 VAL A N 1
ATOM 589 C CA . VAL A 1 102 ? 8.159 13.715 116.768 1.00 20.73 78 VAL A CA 1
ATOM 590 C C . VAL A 1 102 ? 9.028 14.219 117.932 1.00 20.63 78 VAL A C 1
ATOM 591 O O . VAL A 1 102 ? 8.692 15.198 118.593 1.00 19.62 78 VAL A O 1
ATOM 595 N N . ASP A 1 103 ? 10.168 13.563 118.140 1.00 20.39 79 ASP A N 1
ATOM 596 C CA . ASP A 1 103 ? 11.090 13.954 119.201 1.00 22.61 79 ASP A CA 1
ATOM 597 C C . ASP A 1 103 ? 11.701 15.305 118.871 1.00 23.35 79 ASP A C 1
ATOM 598 O O . ASP A 1 103 ? 11.909 16.140 119.764 1.00 20.93 79 ASP A O 1
ATOM 603 N N . GLN A 1 104 ? 11.984 15.526 117.587 1.00 22.67 80 GLN A N 1
ATOM 604 C CA . GLN A 1 104 ? 12.564 16.795 117.177 1.00 18.92 80 GLN A CA 1
ATOM 605 C C . GLN A 1 104 ? 11.547 17.908 117.326 1.00 17.65 80 GLN A C 1
ATOM 606 O O . GLN A 1 104 ? 11.916 19.029 117.663 1.00 16.46 80 GLN A O 1
ATOM 612 N N . MET A 1 105 ? 10.272 17.618 117.064 1.00 18.58 81 MET A N 1
ATOM 613 C CA . MET A 1 105 ? 9.256 18.664 117.195 1.00 24.74 81 MET A CA 1
ATOM 614 C C . MET A 1 105 ? 8.997 19.026 118.675 1.00 24.98 81 MET A C 1
ATOM 615 O O . MET A 1 105 ? 8.485 20.117 118.954 1.00 23.88 81 MET A O 1
ATOM 620 N N . LEU A 1 106 ? 9.363 18.132 119.590 1.00 25.30 82 LEU A N 1
ATOM 621 C CA . LEU A 1 106 ? 9.173 18.388 121.019 1.00 23.94 82 LEU A CA 1
ATOM 622 C C . LEU A 1 106 ? 10.367 19.109 121.646 1.00 23.12 82 LEU A C 1
ATOM 623 O O . LEU A 1 106 ? 10.189 20.054 122.414 1.00 21.08 82 LEU A O 1
ATOM 628 N N . LEU A 1 107 ? 11.575 18.670 121.296 1.00 21.70 83 LEU A N 1
ATOM 629 C CA . LEU A 1 107 ? 12.809 19.248 121.819 1.00 20.53 83 LEU A CA 1
ATOM 630 C C . LEU A 1 107 ? 13.221 20.533 121.099 1.00 23.82 83 LEU A C 1
ATOM 631 O O . LEU A 1 107 ? 13.167 20.617 119.869 1.00 24.47 83 LEU A O 1
ATOM 636 N N . HIS A 1 108 ? 13.645 21.531 121.874 1.00 21.36 84 HIS A N 1
ATOM 637 C CA . HIS A 1 108 ? 14.022 22.828 121.326 1.00 20.57 84 HIS A CA 1
ATOM 638 C C . HIS A 1 108 ? 15.474 23.039 120.930 1.00 21.34 84 HIS A C 1
ATOM 639 O O . HIS A 1 108 ? 15.964 24.169 120.920 1.00 20.58 84 HIS A O 1
ATOM 646 N N . PHE A 1 109 ? 16.164 21.952 120.616 1.00 22.55 85 PHE A N 1
ATOM 647 C CA . PHE A 1 109 ? 17.542 22.028 120.157 1.00 23.05 85 PHE A CA 1
ATOM 648 C C . PHE A 1 109 ? 17.653 20.997 119.024 1.00 23.53 85 PHE A C 1
ATOM 649 O O . PHE A 1 109 ? 16.915 20.009 119.001 1.00 22.30 85 PHE A O 1
ATOM 657 N N . PRO A 1 110 ? 18.562 21.226 118.061 1.00 24.44 86 PRO A N 1
ATOM 658 C CA . PRO A 1 110 ? 18.777 20.333 116.908 1.00 22.74 86 PRO A CA 1
ATOM 659 C C . PRO A 1 110 ? 19.269 18.934 117.268 1.00 21.09 86 PRO A C 1
ATOM 660 O O . PRO A 1 110 ? 20.333 18.786 117.862 1.00 23.12 86 PRO A O 1
ATOM 664 N N . ILE A 1 111 ? 18.517 17.908 116.888 1.00 20.09 87 ILE A N 1
ATOM 665 C CA . ILE A 1 111 ? 18.926 16.533 117.175 1.00 22.00 87 ILE A CA 1
ATOM 666 C C . ILE A 1 111 ? 19.039 15.627 115.931 1.00 23.02 87 ILE A C 1
ATOM 667 O O . ILE A 1 111 ? 19.325 14.435 116.063 1.00 22.46 87 ILE A O 1
ATOM 672 N N . THR A 1 112 ? 18.821 16.179 114.736 1.00 20.64 88 THR A N 1
ATOM 673 C CA . THR A 1 112 ? 18.872 15.371 113.511 1.00 20.88 88 THR A CA 1
ATOM 674 C C . THR A 1 112 ? 20.242 15.103 112.881 1.00 20.14 88 THR A C 1
ATOM 675 O O . THR A 1 112 ? 20.394 14.136 112.133 1.00 22.06 88 THR A O 1
ATOM 679 N N . ALA A 1 113 ? 21.234 15.938 113.169 1.00 18.21 89 ALA A N 1
ATOM 680 C CA . ALA A 1 113 ? 22.571 15.735 112.608 1.00 20.71 89 ALA A CA 1
ATOM 681 C C . ALA A 1 113 ? 23.130 14.357 112.980 1.00 22.88 89 ALA A C 1
ATOM 682 O O . ALA A 1 113 ? 23.091 13.962 114.145 1.00 21.90 89 ALA A O 1
ATOM 684 N N . PRO A 1 114 ? 23.668 13.611 111.992 1.00 21.08 90 PRO A N 1
ATOM 685 C CA . PRO A 1 114 ? 24.227 12.276 112.239 1.00 17.75 90 PRO A CA 1
ATOM 686 C C . PRO A 1 114 ? 25.604 12.278 112.914 1.00 16.22 90 PRO A C 1
ATOM 687 O O . PRO A 1 114 ? 26.033 11.266 113.471 1.00 15.10 90 PRO A O 1
ATOM 691 N N . TRP A 1 115 ? 26.298 13.410 112.828 1.00 15.75 91 TRP A N 1
ATOM 692 C CA . TRP A 1 115 ? 27.609 13.589 113.440 1.00 16.22 91 TRP A CA 1
ATOM 693 C C . TRP A 1 115 ? 27.944 15.072 113.503 1.00 17.00 91 TRP A C 1
ATOM 694 O O . TRP A 1 115 ? 27.321 15.880 112.815 1.00 17.74 91 TRP A O 1
ATOM 705 N N . GLN A 1 116 ? 28.893 15.426 114.366 1.00 15.84 92 GLN A N 1
ATOM 706 C CA . GLN A 1 116 ? 29.346 16.805 114.527 1.00 14.04 92 GLN A CA 1
ATOM 707 C C . GLN A 1 116 ? 30.783 16.729 115.036 1.00 14.59 92 GLN A C 1
ATOM 708 O O . GLN A 1 116 ? 31.276 15.637 115.337 1.00 14.08 92 GLN A O 1
ATOM 714 N N . GLN A 1 117 ? 31.466 17.866 115.122 1.00 16.82 93 GLN A N 1
ATOM 715 C CA . GLN A 1 117 ? 32.873 17.849 115.523 1.00 18.75 93 GLN A CA 1
ATOM 716 C C . GLN A 1 117 ? 33.308 18.836 116.598 1.00 17.47 93 GLN A C 1
ATOM 717 O O . GLN A 1 117 ? 32.717 19.904 116.771 1.00 16.17 93 GLN A O 1
ATOM 723 N N . VAL A 1 118 ? 34.403 18.479 117.263 1.00 17.73 94 VAL A N 1
ATOM 724 C CA . VAL A 1 118 ? 35.016 19.328 118.267 1.00 18.43 94 VAL A CA 1
ATOM 725 C C . VAL A 1 118 ? 36.482 19.377 117.878 1.00 17.34 94 VAL A C 1
ATOM 726 O O . VAL A 1 118 ? 37.106 18.336 117.686 1.00 18.97 94 VAL A O 1
ATOM 730 N N . LEU A 1 119 ? 37.036 20.576 117.761 1.00 19.42 95 LEU A N 1
ATOM 731 C CA . LEU A 1 119 ? 38.444 20.710 117.399 1.00 24.00 95 LEU A CA 1
ATOM 732 C C . LEU A 1 119 ? 39.300 21.235 118.554 1.00 26.00 95 LEU A C 1
ATOM 733 O O . LEU A 1 119 ? 39.043 22.310 119.095 1.00 24.65 95 LEU A O 1
ATOM 738 N N . LEU A 1 120 ? 40.322 20.476 118.922 1.00 29.64 96 LEU A N 1
ATOM 739 C CA . LEU A 1 120 ? 41.222 20.899 119.984 1.00 35.90 96 LEU A CA 1
ATOM 740 C C . LEU A 1 120 ? 42.444 21.540 119.329 1.00 41.40 96 LEU A C 1
ATOM 741 O O . LEU A 1 120 ? 42.330 22.092 118.235 1.00 44.67 96 LEU A O 1
ATOM 746 N N . GLU A 1 121 ? 43.603 21.484 119.980 1.00 45.52 97 GLU A N 1
ATOM 747 C CA . GLU A 1 121 ? 44.810 22.085 119.411 1.00 48.66 97 GLU A CA 1
ATOM 748 C C . GLU A 1 121 ? 45.304 21.340 118.182 1.00 49.01 97 GLU A C 1
ATOM 749 O O . GLU A 1 121 ? 45.507 21.929 117.124 1.00 49.61 97 GLU A O 1
ATOM 755 N N . LYS A 1 122 ? 45.518 20.042 118.339 1.00 48.58 98 LYS A N 1
ATOM 756 C CA . LYS A 1 122 ? 46.006 19.215 117.250 1.00 48.89 98 LYS A CA 1
ATOM 757 C C . LYS A 1 122 ? 45.203 17.933 117.124 1.00 45.85 98 LYS A C 1
ATOM 758 O O . LYS A 1 122 ? 45.615 17.007 116.426 1.00 46.43 98 LYS A O 1
ATOM 764 N N . GLN A 1 123 ? 44.054 17.886 117.794 1.00 41.30 99 GLN A N 1
ATOM 765 C CA . GLN A 1 123 ? 43.210 16.700 117.761 1.00 36.22 99 GLN A CA 1
ATOM 766 C C . GLN A 1 123 ? 41.773 16.988 117.407 1.00 30.38 99 GLN A C 1
ATOM 767 O O . GLN A 1 123 ? 41.275 18.092 117.607 1.00 26.87 99 GLN A O 1
ATOM 773 N N . ARG A 1 124 ? 41.101 15.945 116.944 1.00 27.31 100 ARG A N 1
ATOM 774 C CA . ARG A 1 124 ? 39.723 16.035 116.521 1.00 25.71 100 ARG A CA 1
ATOM 775 C C . ARG A 1 124 ? 38.813 15.011 117.217 1.00 24.45 100 ARG A C 1
ATOM 776 O O . ARG A 1 124 ? 39.155 13.832 117.308 1.00 23.56 100 ARG A O 1
ATOM 784 N N . LEU A 1 125 ? 37.664 15.468 117.716 1.00 22.98 101 LEU A N 1
ATOM 785 C CA . LEU A 1 125 ? 36.697 14.571 118.356 1.00 22.53 101 LEU A CA 1
ATOM 786 C C . LEU A 1 125 ? 35.521 14.376 117.402 1.00 19.85 101 LEU A C 1
ATOM 787 O O . LEU A 1 125 ? 34.854 15.339 117.041 1.00 16.70 101 LEU A O 1
ATOM 792 N N . PHE A 1 126 ? 35.264 13.131 117.015 1.00 19.86 102 PHE A N 1
ATOM 793 C CA . PHE A 1 126 ? 34.166 12.810 116.116 1.00 18.31 102 PHE A CA 1
ATOM 794 C C . PHE A 1 126 ? 32.967 12.285 116.914 1.00 15.98 102 PHE A C 1
ATOM 795 O O . PHE A 1 126 ? 32.978 11.144 117.363 1.00 13.79 102 PHE A O 1
ATOM 803 N N . LEU A 1 127 ? 31.927 13.107 117.044 1.00 15.42 103 LEU A N 1
ATOM 804 C CA . LEU A 1 127 ? 30.712 12.753 117.792 1.00 19.78 103 LEU A CA 1
ATOM 805 C C . LEU A 1 127 ? 29.608 12.106 116.940 1.00 20.33 103 LEU A C 1
ATOM 806 O O . LEU A 1 127 ? 29.092 12.728 116.007 1.00 18.48 103 LEU A O 1
ATOM 811 N N . THR A 1 128 ? 29.212 10.884 117.297 1.00 20.39 104 THR A N 1
ATOM 812 C CA . THR A 1 128 ? 28.158 10.169 116.573 1.00 22.72 104 THR A CA 1
ATOM 813 C C . THR A 1 128 ? 27.467 9.193 117.545 1.00 22.44 104 THR A C 1
ATOM 814 O O . THR A 1 128 ? 28.047 8.842 118.567 1.00 24.39 104 THR A O 1
ATOM 818 N N . HIS A 1 129 ? 26.248 8.751 117.228 1.00 20.55 105 HIS A N 1
ATOM 819 C CA . HIS A 1 129 ? 25.527 7.842 118.113 1.00 21.25 105 HIS A CA 1
ATOM 820 C C . HIS A 1 129 ? 26.107 6.438 118.196 1.00 22.79 105 HIS A C 1
ATOM 821 O O . HIS A 1 129 ? 26.199 5.856 119.289 1.00 21.15 105 HIS A O 1
ATOM 828 N N . GLY A 1 130 ? 26.457 5.866 117.047 1.00 21.65 106 GLY A N 1
ATOM 829 C CA . GLY A 1 130 ? 27.024 4.532 117.067 1.00 20.14 106 GLY A CA 1
ATOM 830 C C . GLY A 1 130 ? 26.404 3.529 116.120 1.00 21.40 106 GLY A C 1
ATOM 831 O O . GLY A 1 130 ? 26.965 2.448 115.918 1.00 22.47 106 GLY A O 1
ATOM 832 N N . HIS A 1 131 ? 25.259 3.858 115.531 1.00 22.30 107 HIS A N 1
ATOM 833 C CA . HIS A 1 131 ? 24.632 2.916 114.603 1.00 22.87 107 HIS A CA 1
ATOM 834 C C . HIS A 1 131 ? 25.041 3.147 113.139 1.00 23.89 107 HIS A C 1
ATOM 835 O O . HIS A 1 131 ? 24.873 2.263 112.309 1.00 23.91 107 HIS A O 1
ATOM 842 N N . LEU A 1 132 ? 25.565 4.334 112.836 1.00 24.64 108 LEU A N 1
ATOM 843 C CA . LEU A 1 132 ? 26.014 4.677 111.484 1.00 25.83 108 LEU A CA 1
ATOM 844 C C . LEU A 1 132 ? 27.526 4.444 111.433 1.00 27.97 108 LEU A C 1
ATOM 845 O O . LEU A 1 132 ? 28.022 3.672 110.619 1.00 29.72 108 LEU A O 1
ATOM 850 N N . PHE A 1 133 ? 28.253 5.130 112.305 1.00 29.88 109 PHE A N 1
ATOM 851 C CA . PHE A 1 133 ? 29.701 4.971 112.419 1.00 31.41 109 PHE A CA 1
ATOM 852 C C . PHE A 1 133 ? 29.945 4.474 113.844 1.00 32.78 109 PHE A C 1
ATOM 853 O O . PHE A 1 133 ? 29.220 4.844 114.765 1.00 32.08 109 PHE A O 1
ATOM 861 N N . GLY A 1 134 ? 30.958 3.637 114.024 1.00 33.97 110 GLY A N 1
ATOM 862 C CA . GLY A 1 134 ? 31.240 3.121 115.346 1.00 34.37 110 GLY A CA 1
ATOM 863 C C . GLY A 1 134 ? 32.455 2.221 115.375 1.00 36.04 110 GLY A C 1
ATOM 864 O O . GLY A 1 134 ? 33.221 2.184 114.413 1.00 35.25 110 GLY A O 1
ATOM 865 N N . PRO A 1 135 ? 32.654 1.474 116.472 1.00 37.64 111 PRO A N 1
ATOM 866 C CA . PRO A 1 135 ? 33.781 0.552 116.664 1.00 38.48 111 PRO A CA 1
ATOM 867 C C . PRO A 1 135 ? 33.965 -0.442 115.519 1.00 39.53 111 PRO A C 1
ATOM 868 O O . PRO A 1 135 ? 35.086 -0.848 115.210 1.00 37.53 111 PRO A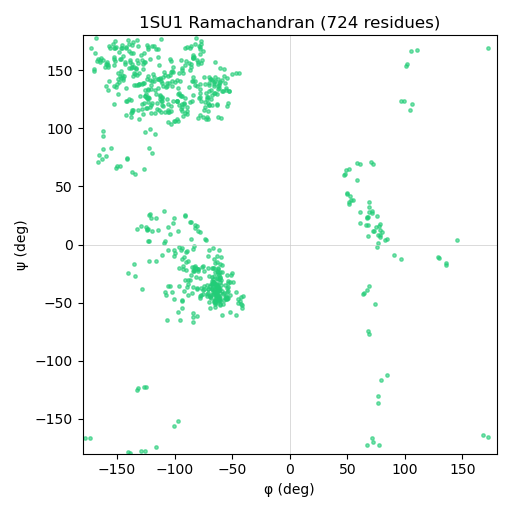 O 1
ATOM 872 N N . GLU A 1 136 ? 32.859 -0.835 114.897 1.00 42.15 112 GLU A N 1
ATOM 873 C CA . GLU A 1 136 ? 32.910 -1.794 113.804 1.00 45.60 112 GLU A CA 1
ATOM 874 C C . GLU A 1 136 ? 32.728 -1.190 112.416 1.00 44.06 112 GLU A C 1
ATOM 875 O O . GLU A 1 136 ? 32.575 -1.912 111.434 1.00 46.12 112 GLU A O 1
ATOM 881 N N . ASN A 1 137 ? 32.741 0.136 112.348 1.00 40.03 113 ASN A N 1
ATOM 882 C CA . ASN A 1 137 ? 32.626 0.861 111.090 1.00 34.67 113 ASN A CA 1
ATOM 883 C C . ASN A 1 137 ? 33.178 2.259 111.336 1.00 30.05 113 ASN A C 1
ATOM 884 O O . ASN A 1 137 ? 32.429 3.231 111.473 1.00 28.31 113 ASN A O 1
ATOM 889 N N . LEU A 1 138 ? 34.500 2.340 111.386 1.00 26.41 114 LEU A N 1
ATOM 890 C CA . LEU A 1 138 ? 35.211 3.573 111.668 1.00 27.17 114 LEU A CA 1
ATOM 891 C C . LEU A 1 138 ? 35.194 4.668 110.614 1.00 29.37 114 LEU A C 1
ATOM 892 O O . LEU A 1 138 ? 35.327 4.407 109.422 1.00 29.44 114 LEU A O 1
ATOM 897 N N . PRO A 1 139 ? 35.002 5.919 111.048 1.00 29.86 115 PRO A N 1
ATOM 898 C CA . PRO A 1 139 ? 34.993 7.044 110.118 1.00 29.77 115 PRO A CA 1
ATOM 899 C C . PRO A 1 139 ? 36.472 7.226 109.804 1.00 28.89 115 PRO A C 1
ATOM 900 O O . PRO A 1 139 ? 37.318 6.663 110.497 1.00 26.87 115 PRO A O 1
ATOM 904 N N . ALA A 1 140 ? 36.800 7.990 108.773 1.00 27.64 116 ALA A N 1
ATOM 905 C CA . ALA A 1 140 ? 38.203 8.207 108.455 1.00 27.14 116 ALA A CA 1
ATOM 906 C C . ALA A 1 140 ? 38.717 9.228 109.461 1.00 25.21 116 ALA A C 1
ATOM 907 O O . ALA A 1 140 ? 38.175 10.321 109.573 1.00 25.58 116 ALA A O 1
ATOM 909 N N . LEU A 1 141 ? 39.760 8.875 110.198 1.00 24.65 117 LEU A N 1
ATOM 910 C CA . LEU A 1 141 ? 40.307 9.785 111.203 1.00 22.06 117 LEU A CA 1
ATOM 911 C C . LEU A 1 141 ? 41.823 9.779 111.200 1.00 19.57 117 LEU A C 1
ATOM 912 O O . LEU A 1 141 ? 42.448 8.818 110.762 1.00 19.71 117 LEU A O 1
ATOM 917 N N . ASN A 1 142 ? 42.408 10.856 111.708 1.00 22.52 118 ASN A N 1
ATOM 918 C CA . ASN A 1 142 ? 43.855 10.979 111.780 1.00 26.69 118 ASN A CA 1
ATOM 919 C C . ASN A 1 142 ? 44.356 10.347 113.073 1.00 31.11 118 ASN A C 1
ATOM 920 O O . ASN A 1 142 ? 43.564 10.018 113.955 1.00 32.91 118 ASN A O 1
ATOM 925 N N . GLN A 1 143 ? 45.670 10.184 113.184 1.00 34.42 119 GLN A N 1
ATOM 926 C CA . GLN A 1 143 ? 46.265 9.593 114.373 1.00 36.33 119 GLN A CA 1
ATOM 927 C C . GLN A 1 143 ? 46.037 10.523 115.568 1.00 33.17 119 GLN A C 1
ATOM 928 O O . GLN A 1 143 ? 46.185 11.743 115.454 1.00 28.08 119 GLN A O 1
ATOM 934 N N . ASN A 1 144 ? 45.656 9.935 116.702 1.00 32.11 120 ASN A N 1
ATOM 935 C CA . ASN A 1 144 ? 45.391 10.684 117.933 1.00 31.71 120 ASN A CA 1
ATOM 936 C C . ASN A 1 144 ? 44.047 11.404 117.962 1.00 31.39 120 ASN A C 1
ATOM 937 O O . ASN A 1 144 ? 43.846 12.303 118.783 1.00 30.25 120 ASN A O 1
ATOM 942 N N . ASP A 1 145 ? 43.138 11.024 117.062 1.00 28.29 121 ASP A N 1
ATOM 943 C CA . ASP A 1 145 ? 41.798 11.608 117.057 1.00 26.51 121 ASP A CA 1
ATOM 944 C C . ASP A 1 145 ? 40.929 10.718 117.949 1.00 22.59 121 ASP A C 1
ATOM 945 O O . ASP A 1 145 ? 41.335 9.616 118.326 1.00 20.96 121 ASP A O 1
ATOM 950 N N . VAL A 1 146 ? 39.727 11.182 118.267 1.00 19.34 122 VAL A N 1
ATOM 951 C CA . VAL A 1 146 ? 38.844 10.408 119.126 1.00 18.81 122 VAL A CA 1
ATOM 952 C C . VAL A 1 146 ? 37.478 10.083 118.541 1.00 16.65 122 VAL A C 1
ATOM 953 O O . VAL A 1 146 ? 36.759 10.977 118.109 1.00 16.63 122 VAL A O 1
ATOM 957 N N . LEU A 1 147 ? 37.112 8.806 118.540 1.00 16.78 123 LEU A N 1
ATOM 958 C CA . LEU A 1 147 ? 35.782 8.425 118.085 1.00 18.36 123 LEU A CA 1
ATOM 959 C C . LEU A 1 147 ? 34.892 8.441 119.343 1.00 20.41 123 LEU A C 1
ATOM 960 O O . LEU A 1 147 ? 35.084 7.629 120.253 1.00 20.22 123 LEU A O 1
ATOM 965 N N . VAL A 1 148 ? 33.941 9.371 119.402 1.00 20.92 124 VAL A N 1
ATOM 966 C CA . VAL A 1 148 ? 33.034 9.490 120.547 1.00 21.21 124 VAL A CA 1
ATOM 967 C C . VAL A 1 148 ? 31.641 8.968 120.185 1.00 20.68 124 VAL A C 1
ATOM 968 O O . VAL A 1 148 ? 30.962 9.547 119.331 1.00 19.04 124 VAL A O 1
ATOM 972 N N . TYR A 1 149 ? 31.206 7.898 120.850 1.00 18.42 125 TYR A N 1
ATOM 973 C CA . TYR A 1 149 ? 29.900 7.291 120.566 1.00 18.80 125 TYR A CA 1
ATOM 974 C C . TYR A 1 149 ? 29.169 6.662 121.773 1.00 21.61 125 TYR A C 1
ATOM 975 O O . TYR A 1 149 ? 29.758 6.461 122.846 1.00 18.77 125 TYR A O 1
ATOM 984 N N . GLY A 1 150 ? 27.896 6.319 121.555 1.00 20.05 126 GLY A N 1
ATOM 985 C CA . GLY A 1 150 ? 27.073 5.678 122.573 1.00 15.63 126 GLY A CA 1
ATOM 986 C C . GLY A 1 150 ? 26.514 4.378 122.010 1.00 12.60 126 GLY A C 1
ATOM 987 O O . GLY A 1 150 ? 27.265 3.494 121.612 1.00 14.80 126 GLY A O 1
ATOM 988 N N . HIS A 1 151 ? 25.195 4.246 121.995 1.00 12.62 127 HIS A N 1
ATOM 989 C CA . HIS A 1 151 ? 24.528 3.076 121.420 1.00 14.27 127 HIS A CA 1
ATOM 990 C C . HIS A 1 151 ? 24.723 1.678 122.018 1.00 15.91 127 HIS A C 1
ATOM 991 O O . HIS A 1 151 ? 23.754 0.914 122.118 1.00 15.90 127 HIS A O 1
ATOM 998 N N . THR A 1 152 ? 25.949 1.310 122.378 1.00 17.37 128 THR A N 1
ATOM 999 C CA . THR A 1 152 ? 26.182 -0.028 122.942 1.00 19.51 128 THR A CA 1
ATOM 1000 C C . THR A 1 152 ? 25.811 -0.129 124.427 1.00 23.04 128 THR A C 1
ATOM 1001 O O . THR A 1 152 ? 25.584 -1.228 124.945 1.00 22.14 128 THR A O 1
ATOM 1005 N N . HIS A 1 153 ? 25.757 1.015 125.103 1.00 24.16 129 HIS A N 1
ATOM 1006 C CA . HIS A 1 153 ? 25.467 1.054 126.535 1.00 26.88 129 HIS A CA 1
ATOM 1007 C C . HIS A 1 153 ? 26.623 0.412 127.309 1.00 25.89 129 HIS A C 1
ATOM 1008 O O . HIS A 1 153 ? 26.422 -0.092 128.412 1.00 24.44 129 HIS A O 1
ATOM 1015 N N . LEU A 1 154 ? 27.814 0.400 126.709 1.00 23.76 130 LEU A N 1
ATOM 1016 C CA . LEU A 1 154 ? 28.998 -0.150 127.351 1.00 24.22 130 LEU A CA 1
ATOM 1017 C C . LEU A 1 154 ? 30.059 0.942 127.369 1.00 26.16 130 LEU A C 1
ATOM 1018 O O . LEU A 1 154 ? 30.500 1.406 126.323 1.00 26.29 130 LEU A O 1
ATOM 1023 N N . PRO A 1 155 ? 30.485 1.369 128.572 1.00 25.45 131 PRO A N 1
ATOM 1024 C CA . PRO A 1 155 ? 31.496 2.423 128.713 1.00 24.14 131 PRO A CA 1
ATOM 1025 C C . PRO A 1 155 ? 32.870 2.031 128.183 1.00 20.69 131 PRO A C 1
ATOM 1026 O O . PRO A 1 155 ? 33.313 0.898 128.362 1.00 19.76 131 PRO A O 1
ATOM 1030 N N . VAL A 1 156 ? 33.537 2.972 127.527 1.00 17.48 132 VAL A N 1
ATOM 1031 C CA . VAL A 1 156 ? 34.859 2.713 126.994 1.00 15.22 132 VAL A CA 1
ATOM 1032 C C . VAL A 1 156 ? 35.691 3.980 127.084 1.00 14.78 132 VAL A C 1
ATOM 1033 O O . VAL A 1 156 ? 35.172 5.088 126.955 1.00 15.44 132 VAL A O 1
ATOM 1037 N N . ALA A 1 157 ? 36.986 3.812 127.319 1.00 15.51 133 ALA A N 1
ATOM 1038 C CA . ALA A 1 157 ? 37.907 4.943 127.393 1.00 21.37 133 ALA A CA 1
ATOM 1039 C C . ALA A 1 157 ? 39.283 4.326 127.224 1.00 27.50 133 ALA A C 1
ATOM 1040 O O . ALA A 1 157 ? 39.890 3.860 128.190 1.00 28.42 133 ALA A O 1
ATOM 1042 N N . GLU A 1 158 ? 39.768 4.298 125.988 1.00 30.64 134 GLU A N 1
ATOM 1043 C CA . GLU A 1 158 ? 41.060 3.692 125.722 1.00 34.92 134 GLU A CA 1
ATOM 1044 C C . GLU A 1 158 ? 41.562 3.987 124.319 1.00 37.20 134 GLU A C 1
ATOM 1045 O O . GLU A 1 158 ? 40.809 4.413 123.446 1.00 36.49 134 GLU A O 1
ATOM 1051 N N . GLN A 1 159 ? 42.848 3.749 124.112 1.00 39.79 135 GLN A N 1
ATOM 1052 C CA . GLN A 1 159 ? 43.448 3.941 122.810 1.00 43.98 135 GLN A CA 1
ATOM 1053 C C . GLN A 1 159 ? 43.331 2.602 122.101 1.00 44.36 135 GLN A C 1
ATOM 1054 O O . GLN A 1 159 ? 43.729 1.572 122.640 1.00 43.03 135 GLN A O 1
ATOM 1060 N N . ARG A 1 160 ? 42.754 2.615 120.908 1.00 45.49 136 ARG A N 1
ATOM 1061 C CA . ARG A 1 160 ? 42.600 1.398 120.118 1.00 47.57 136 ARG A CA 1
ATOM 1062 C C . ARG A 1 160 ? 43.306 1.613 118.794 1.00 47.69 136 ARG A C 1
ATOM 1063 O O . ARG A 1 160 ? 42.768 2.254 117.892 1.00 46.38 136 ARG A O 1
ATOM 1071 N N . GLY A 1 161 ? 44.520 1.084 118.688 1.00 47.46 137 GLY A N 1
ATOM 1072 C CA . GLY A 1 161 ? 45.289 1.264 117.474 1.00 47.22 137 GLY A CA 1
ATOM 1073 C C . GLY A 1 161 ? 45.921 2.642 117.470 1.00 46.52 137 GLY A C 1
ATOM 1074 O O . GLY A 1 161 ? 46.729 2.964 118.342 1.00 46.49 137 GLY A O 1
ATOM 1075 N N . GLU A 1 162 ? 45.532 3.468 116.504 1.00 44.82 138 GLU A N 1
ATOM 1076 C CA . GLU A 1 162 ? 46.077 4.812 116.383 1.00 42.90 138 GLU A CA 1
ATOM 1077 C C . GLU A 1 162 ? 45.118 5.917 116.820 1.00 38.14 138 GLU A C 1
ATOM 1078 O O . GLU A 1 162 ? 45.487 7.097 116.838 1.00 37.26 138 GLU A O 1
ATOM 1084 N N . ILE A 1 163 ? 43.889 5.547 117.165 1.00 33.34 139 ILE A N 1
ATOM 1085 C CA . ILE A 1 163 ? 42.921 6.537 117.618 1.00 31.66 139 ILE A CA 1
ATOM 1086 C C . ILE A 1 163 ? 42.383 6.174 118.999 1.00 30.87 139 ILE A C 1
ATOM 1087 O O . ILE A 1 163 ? 42.645 5.087 119.516 1.00 32.05 139 ILE A O 1
ATOM 1092 N N . PHE A 1 164 ? 41.623 7.092 119.584 1.00 27.32 140 PHE A N 1
ATOM 1093 C CA . PHE A 1 164 ? 41.036 6.883 120.899 1.00 24.39 140 PHE A CA 1
ATOM 1094 C C . PHE A 1 164 ? 39.538 6.622 120.773 1.00 22.17 140 PHE A C 1
ATOM 1095 O O . PHE A 1 164 ? 38.858 7.267 119.976 1.00 23.10 140 PHE A O 1
ATOM 1103 N N . HIS A 1 165 ? 39.029 5.673 121.550 1.00 20.25 141 HIS A N 1
ATOM 1104 C CA . HIS A 1 165 ? 37.596 5.379 121.567 1.00 22.93 141 HIS A CA 1
ATOM 1105 C C . HIS A 1 165 ? 37.059 5.855 122.922 1.00 24.31 141 HIS A C 1
ATOM 1106 O O . HIS A 1 165 ? 37.691 5.621 123.966 1.00 23.89 141 HIS A O 1
ATOM 1113 N N . PHE A 1 166 ? 35.903 6.515 122.909 1.00 22.42 142 PHE A N 1
ATOM 1114 C CA . PHE A 1 166 ? 35.291 6.993 124.141 1.00 22.33 142 PHE A CA 1
ATOM 1115 C C . PHE A 1 166 ? 33.768 6.838 124.073 1.00 23.37 142 PHE A C 1
ATOM 1116 O O . PHE A 1 166 ? 33.130 7.361 123.153 1.00 23.59 142 PHE A O 1
ATOM 1124 N N . ASN A 1 167 ? 33.207 6.117 125.049 1.00 21.41 143 ASN A N 1
ATOM 1125 C CA . ASN A 1 167 ? 31.769 5.866 125.156 1.00 21.81 143 ASN A CA 1
ATOM 1126 C C . ASN A 1 167 ? 31.357 6.059 126.623 1.00 22.32 143 ASN A C 1
ATOM 1127 O O . ASN A 1 167 ? 31.787 5.301 127.482 1.00 20.76 143 ASN A O 1
ATOM 1132 N N . PRO A 1 168 ? 30.495 7.062 126.914 1.00 24.85 144 PRO A N 1
ATOM 1133 C CA . PRO A 1 168 ? 29.964 7.430 128.249 1.00 24.60 144 PRO A CA 1
ATOM 1134 C C . PRO A 1 168 ? 29.076 6.370 128.852 1.00 23.07 144 PRO A C 1
ATOM 1135 O O . PRO A 1 168 ? 28.755 6.425 130.033 1.00 24.85 144 PRO A O 1
ATOM 1139 N N . GLY A 1 169 ? 28.684 5.404 128.033 1.00 18.35 145 GLY A N 1
ATOM 1140 C CA . GLY A 1 169 ? 27.796 4.360 128.495 1.00 14.29 145 GLY A CA 1
ATOM 1141 C C . GLY A 1 169 ? 26.415 4.982 128.531 1.00 14.98 145 GLY A C 1
ATOM 1142 O O . GLY A 1 169 ? 26.244 6.126 128.085 1.00 14.81 145 GLY A O 1
ATOM 1143 N N . SER A 1 170 ? 25.431 4.262 129.071 1.00 15.21 146 SER A N 1
ATOM 1144 C CA . SER A 1 170 ? 24.058 4.780 129.166 1.00 16.13 146 SER A CA 1
ATOM 1145 C C . SER A 1 170 ? 23.776 5.351 130.556 1.00 20.86 146 SER A C 1
ATOM 1146 O O . SER A 1 170 ? 24.215 4.785 131.560 1.00 20.14 146 SER A O 1
ATOM 1149 N N . VAL A 1 171 ? 23.038 6.456 130.620 1.00 22.07 147 VAL A N 1
ATOM 1150 C CA . VAL A 1 171 ? 22.698 7.060 131.900 1.00 24.02 147 VAL A CA 1
ATOM 1151 C C . VAL A 1 171 ? 21.474 6.366 132.484 1.00 25.12 147 VAL A C 1
ATOM 1152 O O . VAL A 1 171 ? 21.069 6.673 133.595 1.00 25.36 147 VAL A O 1
ATOM 1156 N N . SER A 1 172 ? 20.884 5.431 131.742 1.00 25.35 148 SER A N 1
ATOM 1157 C CA . SER A 1 172 ? 19.685 4.769 132.233 1.00 25.77 148 SER A CA 1
ATOM 1158 C C . SER A 1 172 ? 19.605 3.253 132.114 1.00 26.18 148 SER A C 1
ATOM 1159 O O . SER A 1 172 ? 18.911 2.615 132.910 1.00 24.84 148 SER A O 1
ATOM 1162 N N . ILE A 1 173 ? 20.292 2.665 131.138 1.00 26.38 149 ILE A N 1
ATOM 1163 C CA . ILE A 1 173 ? 20.243 1.213 130.984 1.00 29.05 149 ILE A CA 1
ATOM 1164 C C . ILE A 1 173 ? 21.615 0.608 130.701 1.00 30.56 149 ILE A C 1
ATOM 1165 O O . ILE A 1 173 ? 21.835 -0.002 129.648 1.00 29.46 149 ILE A O 1
ATOM 1170 N N . PRO A 1 174 ? 22.554 0.752 131.645 1.00 30.96 150 PRO A N 1
ATOM 1171 C CA . PRO A 1 174 ? 23.891 0.193 131.428 1.00 30.09 150 PRO A CA 1
ATOM 1172 C C . PRO A 1 174 ? 23.866 -1.319 131.243 1.00 30.18 150 PRO A C 1
ATOM 1173 O O . PRO A 1 174 ? 22.967 -1.999 131.747 1.00 28.08 150 PRO A O 1
ATOM 1177 N N . LYS A 1 175 ? 24.849 -1.833 130.505 1.00 30.73 151 LYS A N 1
ATOM 1178 C CA . LYS A 1 175 ? 24.976 -3.267 130.258 1.00 32.12 151 LYS A CA 1
ATOM 1179 C C . LYS A 1 175 ? 26.305 -3.732 130.845 1.00 30.12 151 LYS A C 1
ATOM 1180 O O . LYS A 1 175 ? 27.132 -2.910 131.249 1.00 27.08 151 LYS A O 1
ATOM 1186 N N . GLY A 1 176 ? 26.509 -5.046 130.874 1.00 31.81 152 GLY A N 1
ATOM 1187 C CA . GLY A 1 176 ? 27.751 -5.596 131.389 1.00 34.68 152 GLY A CA 1
ATOM 1188 C C . GLY A 1 176 ? 27.988 -5.407 132.878 1.00 36.52 152 GLY A C 1
ATOM 1189 O O . GLY A 1 176 ? 29.132 -5.435 133.336 1.00 36.98 152 GLY A O 1
ATOM 1190 N N . GLY A 1 177 ? 26.916 -5.203 133.636 1.00 36.31 153 GLY A N 1
ATOM 1191 C CA . GLY A 1 177 ? 27.052 -5.021 135.069 1.00 37.34 153 GLY A CA 1
ATOM 1192 C C . GLY A 1 177 ? 27.622 -3.686 135.513 1.00 36.91 153 GLY A C 1
ATOM 1193 O O . GLY A 1 177 ? 27.965 -3.523 136.681 1.00 37.25 153 GLY A O 1
ATOM 1194 N N . ASN A 1 178 ? 27.721 -2.729 134.595 1.00 33.80 154 ASN A N 1
ATOM 1195 C CA . ASN A 1 178 ? 28.253 -1.405 134.922 1.00 30.18 154 ASN A CA 1
ATOM 1196 C C . ASN A 1 178 ? 27.181 -0.498 135.510 1.00 27.51 154 ASN A C 1
ATOM 1197 O O . ASN A 1 178 ? 25.988 -0.740 135.342 1.00 26.08 154 ASN A O 1
ATOM 1202 N N . PRO A 1 179 ? 27.601 0.568 136.207 1.00 26.86 155 PRO A N 1
ATOM 1203 C CA . PRO A 1 179 ? 26.673 1.528 136.816 1.00 26.72 155 PRO A CA 1
ATOM 1204 C C . PRO A 1 179 ? 26.206 2.505 135.739 1.00 27.11 155 PRO A C 1
ATOM 1205 O O . PRO A 1 179 ? 26.873 2.665 134.719 1.00 27.55 155 PRO A O 1
ATOM 1209 N N . ALA A 1 180 ? 25.074 3.163 135.970 1.00 25.95 156 ALA A N 1
ATOM 1210 C CA . ALA A 1 180 ? 24.582 4.157 135.029 1.00 23.65 156 ALA A CA 1
ATOM 1211 C C . ALA A 1 180 ? 25.704 5.195 134.994 1.00 24.67 156 ALA A C 1
ATOM 1212 O O . ALA A 1 180 ? 26.278 5.513 136.049 1.00 23.80 156 ALA A O 1
ATOM 1214 N N . SER A 1 181 ? 26.022 5.726 133.811 1.00 19.97 157 SER A N 1
ATOM 1215 C CA . SER A 1 181 ? 27.121 6.693 133.701 1.00 18.56 157 SER A CA 1
ATOM 1216 C C . SER A 1 181 ? 26.962 7.863 132.726 1.00 19.30 157 SER A C 1
ATOM 1217 O O . SER A 1 181 ? 26.026 7.911 131.935 1.00 19.24 157 SER A O 1
ATOM 1220 N N . TYR A 1 182 ? 27.884 8.819 132.833 1.00 17.24 158 TYR A N 1
ATOM 1221 C CA . TYR A 1 182 ? 27.936 9.984 131.964 1.00 17.89 158 TYR A CA 1
ATOM 1222 C C . TYR A 1 182 ? 29.411 10.203 131.651 1.00 16.65 158 TYR A C 1
ATOM 1223 O O . TYR A 1 182 ? 30.253 9.431 132.104 1.00 16.80 158 TYR A O 1
ATOM 1232 N N . GLY A 1 183 ? 29.735 11.236 130.878 1.00 15.90 159 GLY A N 1
ATOM 1233 C CA . GLY A 1 183 ? 31.131 11.461 130.538 1.00 12.14 159 GLY A CA 1
ATOM 1234 C C . GLY A 1 183 ? 31.532 12.910 130.640 1.00 11.86 159 GLY A C 1
ATOM 1235 O O . GLY A 1 183 ? 30.688 13.795 130.707 1.00 12.73 159 GLY A O 1
ATOM 1236 N N . MET A 1 184 ? 32.833 13.158 130.657 1.00 13.86 160 MET A N 1
ATOM 1237 C CA . MET A 1 184 ? 33.329 14.520 130.767 1.00 18.20 160 MET A CA 1
ATOM 1238 C C . MET A 1 184 ? 34.668 14.669 130.052 1.00 18.76 160 MET A C 1
ATOM 1239 O O . MET A 1 184 ? 35.458 13.729 129.988 1.00 19.97 160 MET A O 1
ATOM 1244 N N . LEU A 1 185 ? 34.904 15.854 129.504 1.00 19.89 161 LEU A N 1
ATOM 1245 C CA . LEU A 1 185 ? 36.169 16.156 128.852 1.00 24.49 161 LEU A CA 1
ATOM 1246 C C . LEU A 1 185 ? 36.678 17.332 129.662 1.00 25.77 161 LEU A C 1
ATOM 1247 O O . LEU A 1 185 ? 35.992 18.347 129.776 1.00 24.20 161 LEU A O 1
ATOM 1252 N N . ASP A 1 186 ? 37.844 17.182 130.274 1.00 29.34 162 ASP A N 1
ATOM 1253 C CA . ASP A 1 186 ? 38.400 18.280 131.033 1.00 32.82 162 ASP A CA 1
ATOM 1254 C C . ASP A 1 186 ? 39.757 18.578 130.432 1.00 34.01 162 ASP A C 1
ATOM 1255 O O . ASP A 1 186 ? 40.795 18.085 130.895 1.00 29.35 162 ASP A O 1
ATOM 1260 N N . ASN A 1 187 ? 39.713 19.361 129.357 1.00 37.17 163 ASN A N 1
ATOM 1261 C CA . ASN A 1 187 ? 40.893 19.770 128.613 1.00 39.28 163 ASN A CA 1
ATOM 1262 C C . ASN A 1 187 ? 41.568 18.625 127.853 1.00 37.56 163 ASN A C 1
ATOM 1263 O O . ASN A 1 187 ? 41.400 18.523 126.636 1.00 39.06 163 ASN A O 1
ATOM 1268 N N . ASP A 1 188 ? 42.309 17.759 128.545 1.00 32.93 164 ASP A N 1
ATOM 1269 C CA . ASP A 1 188 ? 42.983 16.653 127.866 1.00 26.84 164 ASP A CA 1
ATOM 1270 C C . ASP A 1 188 ? 42.681 15.242 128.369 1.00 21.63 164 ASP A C 1
ATOM 1271 O O . ASP A 1 188 ? 43.381 14.296 128.006 1.00 20.68 164 ASP A O 1
ATOM 1276 N N . VAL A 1 189 ? 41.650 15.088 129.194 1.00 17.68 165 VAL A N 1
ATOM 1277 C CA . VAL A 1 189 ? 41.295 13.760 129.688 1.00 13.23 165 VAL A CA 1
ATOM 1278 C C . VAL A 1 189 ? 39.808 13.503 129.514 1.00 11.77 165 VAL A C 1
ATOM 1279 O O . VAL A 1 189 ? 38.991 14.392 129.736 1.00 11.54 165 VAL A O 1
ATOM 1283 N N . LEU A 1 190 ? 39.469 12.290 129.086 1.00 11.53 166 LEU A N 1
ATOM 1284 C CA . LEU A 1 190 ? 38.077 11.905 128.901 1.00 16.15 166 LEU A CA 1
ATOM 1285 C C . LEU A 1 190 ? 37.743 10.866 129.970 1.00 16.08 166 LEU A C 1
ATOM 1286 O O . LEU A 1 190 ? 38.414 9.838 130.067 1.00 15.39 166 LEU A O 1
ATOM 1291 N N . SER A 1 191 ? 36.689 11.115 130.742 1.00 16.69 167 SER A N 1
ATOM 1292 C CA . SER A 1 191 ? 36.315 10.197 131.824 1.00 18.50 167 SER A CA 1
ATOM 1293 C C . SER A 1 191 ? 34.872 9.711 131.820 1.00 16.95 167 SER A C 1
ATOM 1294 O O . SER A 1 191 ? 33.945 10.483 131.570 1.00 16.03 167 SER A O 1
ATOM 1297 N N . VAL A 1 192 ? 34.693 8.429 132.121 1.00 17.05 168 VAL A N 1
ATOM 1298 C CA . VAL A 1 192 ? 33.364 7.840 132.251 1.00 20.77 168 VAL A CA 1
ATOM 1299 C C . VAL A 1 192 ? 33.127 7.870 133.774 1.00 23.94 168 VAL A C 1
ATOM 1300 O O . VAL A 1 192 ? 33.924 7.327 134.540 1.00 24.08 168 VAL A O 1
ATOM 1304 N N . ILE A 1 193 ? 32.037 8.500 134.201 1.00 23.79 169 ILE A N 1
ATOM 1305 C CA . ILE A 1 193 ? 31.722 8.666 135.619 1.00 21.48 169 ILE A CA 1
ATOM 1306 C C . ILE A 1 193 ? 30.369 8.105 136.038 1.00 22.26 169 ILE A C 1
ATOM 1307 O O . ILE A 1 193 ? 29.358 8.355 135.381 1.00 21.22 169 ILE A O 1
ATOM 1312 N N . ALA A 1 194 ? 30.346 7.362 137.144 1.00 23.33 170 ALA A N 1
ATOM 1313 C CA . ALA A 1 194 ? 29.094 6.789 137.659 1.00 22.82 170 ALA A CA 1
ATOM 1314 C C . ALA A 1 194 ? 28.150 7.928 138.023 1.00 20.98 170 ALA A C 1
ATOM 1315 O O . ALA A 1 194 ? 28.578 8.924 138.610 1.00 17.20 170 ALA A O 1
ATOM 1317 N N . LEU A 1 195 ? 26.880 7.791 137.645 1.00 23.47 171 LEU A N 1
ATOM 1318 C CA . LEU A 1 195 ? 25.892 8.833 137.909 1.00 28.53 171 LEU A CA 1
ATOM 1319 C C . LEU A 1 195 ? 25.536 9.020 139.395 1.00 31.40 171 LEU A C 1
ATOM 1320 O O . LEU A 1 195 ? 25.238 10.144 139.813 1.00 30.67 171 LEU A O 1
ATOM 1325 N N . ASN A 1 196 ? 25.539 7.938 140.177 1.00 34.56 172 ASN A N 1
ATOM 1326 C CA . ASN A 1 196 ? 25.214 8.048 141.596 1.00 38.65 172 ASN A CA 1
ATOM 1327 C C . ASN A 1 196 ? 26.432 8.455 142.439 1.00 38.11 172 ASN A C 1
ATOM 1328 O O . ASN A 1 196 ? 26.445 9.516 143.054 1.00 38.86 172 ASN A O 1
ATOM 1333 N N . ASP A 1 197 ? 27.449 7.603 142.429 1.00 37.75 173 ASP A N 1
ATOM 1334 C CA . ASP A 1 197 ? 28.683 7.768 143.192 1.00 38.18 173 ASP A CA 1
ATOM 1335 C C . ASP A 1 197 ? 29.579 8.923 142.752 1.00 35.92 173 ASP A C 1
ATOM 1336 O O . ASP A 1 197 ? 30.273 9.536 143.573 1.00 33.25 173 ASP A O 1
ATOM 1341 N N . GLN A 1 198 ? 29.581 9.191 141.448 1.00 33.25 174 GLN A N 1
ATOM 1342 C CA . GLN A 1 198 ? 30.458 10.198 140.839 1.00 28.99 174 GLN A CA 1
ATOM 1343 C C . GLN A 1 198 ? 31.874 9.642 140.879 1.00 26.11 174 GLN A C 1
ATOM 1344 O O . GLN A 1 198 ? 32.846 10.380 140.919 1.00 28.50 174 GLN A O 1
ATOM 1350 N N . SER A 1 199 ? 31.969 8.318 140.880 1.00 23.67 175 SER A N 1
ATOM 1351 C CA . SER A 1 199 ? 33.253 7.644 140.900 1.00 24.68 175 SER A CA 1
ATOM 1352 C C . SER A 1 199 ? 33.685 7.338 139.462 1.00 26.18 175 SER A C 1
ATOM 1353 O O . SER A 1 199 ? 32.840 7.157 138.577 1.00 24.30 175 SER A O 1
ATOM 1356 N N . ILE A 1 200 ? 35.000 7.280 139.247 1.00 26.70 176 ILE A N 1
ATOM 1357 C CA . ILE A 1 200 ? 35.579 7.028 137.933 1.00 27.86 176 ILE A CA 1
ATOM 1358 C C . ILE A 1 200 ? 35.478 5.579 137.468 1.00 28.99 176 ILE A C 1
ATOM 1359 O O . ILE A 1 200 ? 36.080 4.688 138.067 1.00 28.80 176 ILE A O 1
ATOM 1364 N N . ILE A 1 201 ? 34.738 5.353 136.384 1.00 27.29 177 ILE A N 1
ATOM 1365 C CA . ILE A 1 201 ? 34.577 4.010 135.829 1.00 25.90 177 ILE A CA 1
ATOM 1366 C C . ILE A 1 201 ? 35.695 3.713 134.824 1.00 23.15 177 ILE A C 1
ATOM 1367 O O . ILE A 1 201 ? 36.165 2.578 134.706 1.00 20.74 177 ILE A O 1
ATOM 1372 N N . ALA A 1 202 ? 36.127 4.746 134.106 1.00 22.51 178 ALA A N 1
ATOM 1373 C CA . ALA A 1 202 ? 37.184 4.604 133.102 1.00 18.67 178 ALA A CA 1
ATOM 1374 C C . ALA A 1 202 ? 37.614 5.982 132.636 1.00 16.44 178 ALA A C 1
ATOM 1375 O O . ALA A 1 202 ? 36.818 6.919 132.645 1.00 17.99 178 ALA A O 1
ATOM 1377 N N . GLN A 1 203 ? 38.876 6.122 132.253 1.00 16.50 179 GLN A N 1
ATOM 1378 C CA . GLN A 1 203 ? 39.355 7.410 131.773 1.00 18.84 179 GLN A CA 1
ATOM 1379 C C . GLN A 1 203 ? 40.601 7.239 130.902 1.00 20.26 179 GLN A C 1
ATOM 1380 O O . GLN A 1 203 ? 41.353 6.267 131.045 1.00 19.10 179 GLN A O 1
ATOM 1386 N N . VAL A 1 204 ? 40.811 8.178 129.984 1.00 20.74 180 VAL A N 1
ATOM 1387 C CA . VAL A 1 204 ? 41.966 8.102 129.101 1.00 18.32 180 VAL A CA 1
ATOM 1388 C C . VAL A 1 204 ? 42.480 9.500 128.831 1.00 17.62 180 VAL A C 1
ATOM 1389 O O . VAL A 1 204 ? 41.699 10.450 128.713 1.00 20.01 180 VAL A O 1
ATOM 1393 N N . ALA A 1 205 ? 43.799 9.633 128.775 1.00 18.62 181 ALA A N 1
ATOM 1394 C CA . ALA A 1 205 ? 44.414 10.925 128.490 1.00 20.48 181 ALA A CA 1
ATOM 1395 C C . ALA A 1 205 ? 44.729 10.908 126.996 1.00 21.50 181 ALA A C 1
ATOM 1396 O O . ALA A 1 205 ? 45.348 9.970 126.494 1.00 18.23 181 ALA A O 1
ATOM 1398 N N . ILE A 1 206 ? 44.310 11.946 126.290 1.00 24.26 182 ILE A N 1
ATOM 1399 C CA . ILE A 1 206 ? 44.541 12.009 124.855 1.00 26.30 182 ILE A CA 1
ATOM 1400 C C . ILE A 1 206 ? 45.706 12.909 124.429 1.00 30.03 182 ILE A C 1
ATOM 1401 O O . ILE A 1 206 ? 45.795 13.295 123.272 1.00 31.00 182 ILE A O 1
ATOM 1406 N N . ASN A 1 207 ? 46.610 13.233 125.344 1.00 31.79 183 ASN A N 1
ATOM 1407 C CA . ASN A 1 207 ? 47.756 14.088 125.028 1.00 35.59 183 ASN A CA 1
ATOM 1408 C C . ASN A 1 207 ? 48.616 13.440 123.966 1.00 37.76 183 ASN A C 1
ATOM 1409 O O . ASN A 1 207 ? 48.839 12.233 123.986 1.00 37.99 183 ASN A O 1
ATOM 1414 N N . PRO A 1 208 ? 49.073 14.225 122.987 1.00 38.17 184 PRO A N 1
ATOM 1415 C CA . PRO A 1 208 ? 49.915 13.766 121.886 1.00 38.50 184 PRO A CA 1
ATOM 1416 C C . PRO A 1 208 ? 51.361 14.223 121.987 1.00 39.19 184 PRO A C 1
ATOM 1417 O O . PRO A 1 208 ? 52.249 13.340 122.118 1.00 42.71 184 PRO A O 1
ATOM 1422 N N . MET B 1 25 ? -6.058 -3.856 81.604 1.00 62.16 1 MET B N 1
ATOM 1423 C CA . MET B 1 25 ? -6.721 -2.523 81.578 1.00 60.84 1 MET B CA 1
ATOM 1424 C C . MET B 1 25 ? -5.791 -1.384 81.988 1.00 57.05 1 MET B C 1
ATOM 1425 O O . MET B 1 25 ? -6.251 -0.297 82.339 1.00 58.03 1 MET B O 1
ATOM 1430 N N . MET B 1 26 ? -4.485 -1.629 81.950 1.00 50.66 2 MET B N 1
ATOM 1431 C CA . MET B 1 26 ? -3.522 -0.593 82.305 1.00 45.08 2 MET B CA 1
ATOM 1432 C C . MET B 1 26 ? -2.273 -0.632 81.435 1.00 38.61 2 MET B C 1
ATOM 1433 O O . MET B 1 26 ? -1.688 -1.694 81.215 1.00 35.77 2 MET B O 1
ATOM 1438 N N . LYS B 1 27 ? -1.851 0.539 80.968 1.00 34.15 3 LYS B N 1
ATOM 1439 C CA . LYS B 1 27 ? -0.678 0.637 80.107 1.00 30.92 3 LYS B CA 1
ATOM 1440 C C . LYS B 1 27 ? 0.359 1.615 80.662 1.00 23.99 3 LYS B C 1
ATOM 1441 O O . LYS B 1 27 ? 0.042 2.754 80.979 1.00 18.84 3 LYS B O 1
ATOM 1447 N N . LEU B 1 28 ? 1.608 1.175 80.757 1.00 21.71 4 LEU B N 1
ATOM 1448 C CA . LEU B 1 28 ? 2.664 2.039 81.270 1.00 21.16 4 LEU B CA 1
ATOM 1449 C C . LEU B 1 28 ? 3.943 1.954 80.442 1.00 19.63 4 LEU B C 1
ATOM 1450 O O . LEU B 1 28 ? 4.290 0.893 79.933 1.00 18.15 4 LEU B O 1
ATOM 1455 N N . MET B 1 29 ? 4.636 3.082 80.318 1.00 19.51 5 MET B N 1
ATOM 1456 C CA . MET B 1 29 ? 5.903 3.122 79.612 1.00 21.05 5 MET B CA 1
ATOM 1457 C C . MET B 1 29 ? 6.989 3.366 80.668 1.00 20.89 5 MET B C 1
ATOM 1458 O O . MET B 1 29 ? 6.804 4.176 81.573 1.00 21.22 5 MET B O 1
ATOM 1463 N N . PHE B 1 30 ? 8.118 2.676 80.532 1.00 20.40 6 PHE B N 1
ATOM 1464 C CA . PHE B 1 30 ? 9.234 2.798 81.462 1.00 21.22 6 PHE B CA 1
ATOM 1465 C C . PHE B 1 30 ? 10.530 3.263 80.809 1.00 22.51 6 PHE B C 1
ATOM 1466 O O . PHE B 1 30 ? 10.929 2.746 79.768 1.00 24.84 6 PHE B O 1
ATOM 1474 N N . ALA B 1 31 ? 11.197 4.222 81.441 1.00 20.78 7 ALA B N 1
ATOM 1475 C CA . ALA B 1 31 ? 12.480 4.720 80.958 1.00 20.96 7 ALA B CA 1
ATOM 1476 C C . ALA B 1 31 ? 13.405 4.779 82.180 1.00 22.80 7 ALA B C 1
ATOM 1477 O O . ALA B 1 31 ? 12.989 5.225 83.255 1.00 22.00 7 ALA B O 1
ATOM 1479 N N . SER B 1 32 ? 14.650 4.342 82.016 1.00 20.88 8 SER B N 1
ATOM 1480 C CA . SER B 1 32 ? 15.590 4.352 83.125 1.00 22.86 8 SER B CA 1
ATOM 1481 C C . SER B 1 32 ? 17.017 4.703 82.710 1.00 23.41 8 SER B C 1
ATOM 1482 O O . SER B 1 32 ? 17.400 4.548 81.554 1.00 25.23 8 SER B O 1
ATOM 1485 N N . ASP B 1 33 ? 17.789 5.187 83.679 1.00 20.52 9 ASP B N 1
ATOM 1486 C CA . ASP B 1 33 ? 19.184 5.549 83.488 1.00 17.53 9 ASP B CA 1
ATOM 1487 C C . ASP B 1 33 ? 19.439 6.409 82.242 1.00 18.91 9 ASP B C 1
ATOM 1488 O O . ASP B 1 33 ? 2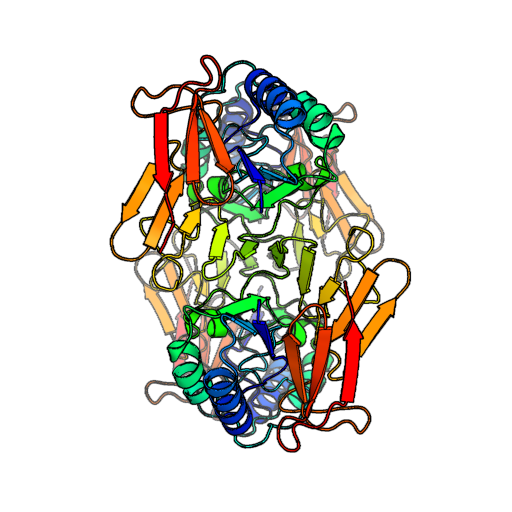0.203 6.036 81.338 1.00 17.41 9 ASP B O 1
ATOM 1493 N N . ILE B 1 34 ? 18.785 7.565 82.231 1.00 17.00 10 ILE B N 1
ATOM 1494 C CA . ILE B 1 34 ? 18.887 8.556 81.178 1.00 19.82 10 ILE B CA 1
ATOM 1495 C C . ILE B 1 34 ? 20.258 9.224 81.253 1.00 22.10 10 ILE B C 1
ATOM 1496 O O . ILE B 1 34 ? 20.913 9.447 80.233 1.00 23.04 10 ILE B O 1
ATOM 1501 N N . HIS B 1 35 ? 20.692 9.538 82.472 1.00 20.66 11 HIS B N 1
ATOM 1502 C CA . HIS B 1 35 ? 21.993 10.162 82.690 1.00 16.65 11 HIS B CA 1
ATOM 1503 C C . HIS B 1 35 ? 22.280 11.415 81.850 1.00 15.39 11 HIS B C 1
ATOM 1504 O O . HIS B 1 35 ? 23.413 11.627 81.416 1.00 13.65 11 HIS B O 1
ATOM 1511 N N . GLY B 1 36 ? 21.264 12.238 81.620 1.00 12.62 12 GLY B N 1
ATOM 1512 C CA . GLY B 1 36 ? 21.470 13.466 80.865 1.00 17.84 12 GLY B CA 1
ATOM 1513 C C . GLY B 1 36 ? 21.570 13.415 79.336 1.00 18.74 12 GLY B C 1
ATOM 1514 O O . GLY B 1 36 ? 21.905 14.428 78.716 1.00 17.60 12 GLY B O 1
ATOM 1515 N N . SER B 1 37 ? 21.307 12.260 78.727 1.00 17.15 13 SER B N 1
ATOM 1516 C CA . SER B 1 37 ? 21.368 12.131 77.264 1.00 20.75 13 SER B CA 1
ATOM 1517 C C . SER B 1 37 ? 20.152 12.786 76.604 1.00 16.02 13 SER B C 1
ATOM 1518 O O . SER B 1 37 ? 19.038 12.290 76.732 1.00 15.82 13 SER B O 1
ATOM 1521 N N . LEU B 1 38 ? 20.354 13.907 75.918 1.00 14.39 14 LEU B N 1
ATOM 1522 C CA . LEU B 1 38 ? 19.232 14.584 75.262 1.00 18.41 14 LEU B CA 1
ATOM 1523 C C . LEU B 1 38 ? 18.584 13.768 74.123 1.00 21.92 14 LEU B C 1
ATOM 1524 O O . LEU B 1 38 ? 17.354 13.754 73.986 1.00 22.82 14 LEU B O 1
ATOM 1529 N N . PRO B 1 39 ? 19.396 13.082 73.293 1.00 22.27 15 PRO B N 1
ATOM 1530 C CA . PRO B 1 39 ? 18.820 12.286 72.195 1.00 25.43 15 PRO B CA 1
ATOM 1531 C C . PRO B 1 39 ? 17.894 11.186 72.734 1.00 24.97 15 PRO B C 1
ATOM 1532 O O . PRO B 1 39 ? 16.759 11.019 72.265 1.00 23.92 15 PRO B O 1
ATOM 1536 N N . ALA B 1 40 ? 18.381 10.434 73.717 1.00 22.94 16 ALA B N 1
ATOM 1537 C CA . ALA B 1 40 ? 17.569 9.377 74.308 1.00 20.04 16 ALA B CA 1
ATOM 1538 C C . ALA B 1 40 ? 16.267 9.983 74.835 1.00 17.71 16 ALA B C 1
ATOM 1539 O O . ALA B 1 40 ? 15.188 9.428 74.634 1.00 17.60 16 ALA B O 1
ATOM 1541 N N . THR B 1 41 ? 16.375 11.150 75.470 1.00 17.48 17 THR B N 1
ATOM 1542 C CA . THR B 1 41 ? 15.219 11.848 76.039 1.00 19.40 17 THR B CA 1
ATOM 1543 C C . THR B 1 41 ? 14.169 12.261 75.009 1.00 21.07 17 THR B C 1
ATOM 1544 O O . THR B 1 41 ? 12.968 12.051 75.202 1.00 20.02 17 THR B O 1
ATOM 1548 N N . GLU B 1 42 ? 14.608 12.873 73.918 1.00 24.13 18 GLU B N 1
ATOM 1549 C CA . GLU B 1 42 ? 13.654 13.302 72.900 1.00 22.26 18 GLU B CA 1
ATOM 1550 C C . GLU B 1 42 ? 12.929 12.119 72.278 1.00 16.46 18 GLU B C 1
ATOM 1551 O O . GLU B 1 42 ? 11.733 12.190 72.023 1.00 17.90 18 GLU B O 1
ATOM 1557 N N . ARG B 1 43 ? 13.642 11.016 72.095 1.00 14.03 19 ARG B N 1
ATOM 1558 C CA . ARG B 1 43 ? 13.063 9.800 71.529 1.00 16.94 19 ARG B CA 1
ATOM 1559 C C . ARG B 1 43 ? 12.069 9.148 72.513 1.00 20.82 19 ARG B C 1
ATOM 1560 O O . ARG B 1 43 ? 10.972 8.714 72.119 1.00 20.01 19 ARG B O 1
ATOM 1568 N N . VAL B 1 44 ? 12.452 9.077 73.791 1.00 20.39 20 VAL B N 1
ATOM 1569 C CA . VAL B 1 44 ? 11.571 8.514 74.813 1.00 17.10 20 VAL B CA 1
ATOM 1570 C C . VAL B 1 44 ? 10.265 9.282 74.769 1.00 14.14 20 VAL B C 1
ATOM 1571 O O . VAL B 1 44 ? 9.178 8.700 74.785 1.00 15.55 20 VAL B O 1
ATOM 1575 N N . LEU B 1 45 ? 10.387 10.603 74.724 1.00 14.64 21 LEU B N 1
ATOM 1576 C CA . LEU B 1 45 ? 9.218 11.468 74.696 1.00 19.27 21 LEU B CA 1
ATOM 1577 C C . LEU B 1 45 ? 8.340 11.370 73.437 1.00 21.62 21 LEU B C 1
ATOM 1578 O O . LEU B 1 45 ? 7.118 11.533 73.530 1.00 20.70 21 LEU B O 1
ATOM 1583 N N . GLU B 1 46 ? 8.917 11.104 72.265 1.00 23.07 22 GLU B N 1
ATOM 1584 C CA . GLU B 1 46 ? 8.044 10.989 71.091 1.00 24.83 22 GLU B CA 1
ATOM 1585 C C . GLU B 1 46 ? 7.344 9.639 71.181 1.00 21.75 22 GLU B C 1
ATOM 1586 O O . GLU B 1 46 ? 6.154 9.531 70.895 1.00 20.19 22 GLU B O 1
ATOM 1592 N N . LEU B 1 47 ? 8.073 8.618 71.625 1.00 20.94 23 LEU B N 1
ATOM 1593 C CA . LEU B 1 47 ? 7.476 7.299 71.789 1.00 22.42 23 LEU B CA 1
ATOM 1594 C C . LEU B 1 47 ? 6.374 7.354 72.855 1.00 25.05 23 LEU B C 1
ATOM 1595 O O . LEU B 1 47 ? 5.306 6.750 72.686 1.00 25.45 23 LEU B O 1
ATOM 1600 N N . PHE B 1 48 ? 6.616 8.096 73.938 1.00 23.44 24 PHE B N 1
ATOM 1601 C CA . PHE B 1 48 ? 5.607 8.208 74.985 1.00 23.20 24 PHE B CA 1
ATOM 1602 C C . PHE B 1 48 ? 4.339 8.831 74.432 1.00 23.08 24 PHE B C 1
ATOM 1603 O O . PHE B 1 48 ? 3.231 8.375 74.729 1.00 25.06 24 PHE B O 1
ATOM 1611 N N . ALA B 1 49 ? 4.499 9.888 73.645 1.00 22.89 25 ALA B N 1
ATOM 1612 C CA . ALA B 1 49 ? 3.350 10.568 73.057 1.00 24.21 25 ALA B CA 1
ATOM 1613 C C . ALA B 1 49 ? 2.527 9.656 72.141 1.00 25.13 25 ALA B C 1
ATOM 1614 O O . ALA B 1 49 ? 1.318 9.839 72.011 1.00 24.23 25 ALA B O 1
ATOM 1616 N N . GLN B 1 50 ? 3.177 8.667 71.527 1.00 26.45 26 GLN B N 1
ATOM 1617 C CA . GLN B 1 50 ? 2.496 7.750 70.605 1.00 29.78 26 GLN B CA 1
ATOM 1618 C C . GLN B 1 50 ? 1.908 6.511 71.279 1.00 30.50 26 GLN B C 1
ATOM 1619 O O . GLN B 1 50 ? 0.993 5.874 70.737 1.00 30.13 26 GLN B O 1
ATOM 1625 N N . SER B 1 51 ? 2.443 6.174 72.451 1.00 27.52 27 SER B N 1
ATOM 1626 C CA . SER B 1 51 ? 2.042 4.983 73.203 1.00 25.19 27 SER B CA 1
ATOM 1627 C C . SER B 1 51 ? 0.609 4.892 73.708 1.00 22.48 27 SER B C 1
ATOM 1628 O O . SER B 1 51 ? 0.041 3.808 73.763 1.00 20.80 27 SER B O 1
ATOM 1631 N N . GLY B 1 52 ? 0.032 6.016 74.108 1.00 23.70 28 GLY B N 1
ATOM 1632 C CA . GLY B 1 52 ? -1.310 5.969 74.660 1.00 26.04 28 GLY B CA 1
ATOM 1633 C C . GLY B 1 52 ? -1.263 5.489 76.113 1.00 28.58 28 GLY B C 1
ATOM 1634 O O . GLY B 1 52 ? -2.295 5.151 76.689 1.00 29.23 28 GLY B O 1
ATOM 1635 N N . ALA B 1 53 ? -0.066 5.447 76.701 1.00 26.67 29 ALA B N 1
ATOM 1636 C CA . ALA B 1 53 ? 0.104 5.008 78.090 1.00 28.48 29 ALA B CA 1
ATOM 1637 C C . ALA B 1 53 ? -0.380 6.079 79.070 1.00 26.71 29 ALA B C 1
ATOM 1638 O O . ALA B 1 53 ? -0.227 7.275 78.823 1.00 25.06 29 ALA B O 1
ATOM 1640 N N . GLN B 1 54 ? -0.966 5.654 80.185 1.00 27.92 30 GLN B N 1
ATOM 1641 C CA . GLN B 1 54 ? -1.452 6.619 81.170 1.00 28.14 30 GLN B CA 1
ATOM 1642 C C . GLN B 1 54 ? -0.294 7.368 81.834 1.00 24.76 30 GLN B C 1
ATOM 1643 O O . GLN B 1 54 ? -0.395 8.571 82.086 1.00 25.25 30 GLN B O 1
ATOM 1649 N N . TRP B 1 55 ? 0.810 6.668 82.101 1.00 21.41 31 TRP B N 1
ATOM 1650 C CA . TRP B 1 55 ? 1.964 7.298 82.763 1.00 21.02 31 TRP B CA 1
ATOM 1651 C C . TRP B 1 55 ? 3.339 6.952 82.191 1.00 19.20 31 TRP B C 1
ATOM 1652 O O . TRP B 1 55 ? 3.541 5.877 81.625 1.00 17.84 31 TRP B O 1
ATOM 1663 N N . LEU B 1 56 ? 4.288 7.870 82.361 1.00 16.95 32 LEU B N 1
ATOM 1664 C CA . LEU B 1 56 ? 5.665 7.617 81.950 1.00 18.62 32 LEU B CA 1
ATOM 1665 C C . LEU B 1 56 ? 6.406 7.378 83.267 1.00 18.75 32 LEU B C 1
ATOM 1666 O O . LEU B 1 56 ? 6.537 8.290 84.086 1.00 15.80 32 LEU B O 1
ATOM 1671 N N . VAL B 1 57 ? 6.881 6.157 83.461 1.00 18.61 33 VAL B N 1
ATOM 1672 C CA . VAL B 1 57 ? 7.583 5.786 84.674 1.00 17.03 33 VAL B CA 1
ATOM 1673 C C . VAL B 1 57 ? 9.102 5.841 84.546 1.00 17.77 33 VAL B C 1
ATOM 1674 O O . VAL B 1 57 ? 9.730 4.973 83.924 1.00 16.11 33 VAL B O 1
ATOM 1678 N N . ILE B 1 58 ? 9.683 6.862 85.167 1.00 17.07 34 ILE B N 1
ATOM 1679 C CA . ILE B 1 58 ? 11.124 7.077 85.161 1.00 17.60 34 ILE B CA 1
ATOM 1680 C C . ILE B 1 58 ? 11.752 6.429 86.401 1.00 20.29 34 ILE B C 1
ATOM 1681 O O . ILE B 1 58 ? 11.485 6.840 87.535 1.00 23.67 34 ILE B O 1
ATOM 1686 N N . LEU B 1 59 ? 12.581 5.412 86.175 1.00 18.83 35 LEU B N 1
ATOM 1687 C CA . LEU B 1 59 ? 13.207 4.670 87.263 1.00 17.86 35 LEU B CA 1
ATOM 1688 C C . LEU B 1 59 ? 14.517 5.212 87.856 1.00 17.19 35 LEU B C 1
ATOM 1689 O O . LEU B 1 59 ? 15.261 4.453 88.483 1.00 16.65 35 LEU B O 1
ATOM 1694 N N . GLY B 1 60 ? 14.818 6.497 87.658 1.00 17.17 36 GLY B N 1
ATOM 1695 C CA . GLY B 1 60 ? 16.028 7.055 88.256 1.00 18.93 36 GLY B CA 1
ATOM 1696 C C . GLY B 1 60 ? 17.297 7.283 87.450 1.00 21.35 36 GLY B C 1
ATOM 1697 O O . GLY B 1 60 ? 17.561 6.591 86.461 1.00 21.32 36 GLY B O 1
ATOM 1698 N N . ASP B 1 61 ? 18.105 8.231 87.935 1.00 19.45 37 ASP B N 1
ATOM 1699 C CA . ASP B 1 61 ? 19.366 8.655 87.318 1.00 19.96 37 ASP B CA 1
ATOM 1700 C C . ASP B 1 61 ? 18.993 9.404 86.044 1.00 22.20 37 ASP B C 1
ATOM 1701 O O . ASP B 1 61 ? 19.193 8.922 84.919 1.00 19.38 37 ASP B O 1
ATOM 1706 N N . VAL B 1 62 ? 18.431 10.587 86.269 1.00 19.52 38 VAL B N 1
ATOM 1707 C CA . VAL B 1 62 ? 17.913 11.464 85.243 1.00 21.01 38 VAL B CA 1
ATOM 1708 C C . VAL B 1 62 ? 18.888 12.408 84.529 1.00 23.50 38 VAL B C 1
ATOM 1709 O O . VAL B 1 62 ? 19.031 12.332 83.302 1.00 20.71 38 VAL B O 1
ATOM 1713 N N . LEU B 1 63 ? 19.560 13.278 85.287 1.00 20.05 39 LEU B N 1
ATOM 1714 C CA . LEU B 1 63 ? 20.467 14.262 84.700 1.00 19.20 39 LEU B CA 1
ATOM 1715 C C . LEU B 1 63 ? 21.971 14.059 84.823 1.00 22.54 39 LEU B C 1
ATOM 1716 O O . LEU B 1 63 ? 22.725 14.408 83.911 1.00 23.67 39 LEU B O 1
ATOM 1721 N N . ASN B 1 64 ? 22.418 13.513 85.947 1.00 25.48 40 ASN B N 1
ATOM 1722 C CA . ASN B 1 64 ? 23.847 13.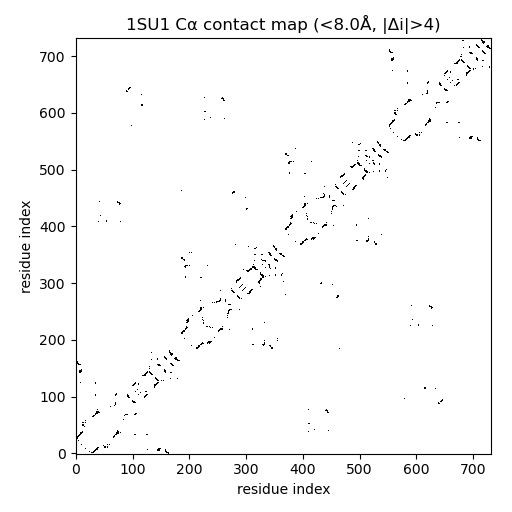306 86.186 1.00 24.09 40 ASN B CA 1
ATOM 1723 C C . ASN B 1 64 ? 24.393 12.083 85.441 1.00 24.79 40 ASN B C 1
ATOM 1724 O O . ASN B 1 64 ? 23.808 10.995 85.489 1.00 23.86 40 ASN B O 1
ATOM 1729 N N . HIS B 1 65 ? 25.507 12.270 84.736 1.00 24.65 41 HIS B N 1
ATOM 1730 C CA . HIS B 1 65 ? 26.120 11.177 83.986 1.00 26.43 41 HIS B CA 1
ATOM 1731 C C . HIS B 1 65 ? 26.647 10.099 84.923 1.00 29.04 41 HIS B C 1
ATOM 1732 O O . HIS B 1 65 ? 26.730 8.930 84.548 1.00 28.83 41 HIS B O 1
ATOM 1739 N N . GLY B 1 66 ? 26.990 10.498 86.144 1.00 31.82 42 GLY B N 1
ATOM 1740 C CA . GLY B 1 66 ? 27.519 9.550 87.104 1.00 34.04 42 GLY B CA 1
ATOM 1741 C C . GLY B 1 66 ? 29.034 9.619 87.090 1.00 35.86 42 GLY B C 1
ATOM 1742 O O . GLY B 1 66 ? 29.642 9.442 86.039 1.00 34.02 42 GLY B O 1
ATOM 1743 N N . PRO B 1 67 ? 29.674 9.879 88.244 1.00 38.33 43 PRO B N 1
ATOM 1744 C CA . PRO B 1 67 ? 31.131 9.980 88.382 1.00 39.25 43 PRO B CA 1
ATOM 1745 C C . PRO B 1 67 ? 31.918 8.802 87.810 1.00 40.18 43 PRO B C 1
ATOM 1746 O O . PRO B 1 67 ? 33.082 8.953 87.443 1.00 41.48 43 PRO B O 1
ATOM 1750 N N . ARG B 1 68 ? 31.288 7.634 87.744 1.00 41.28 44 ARG B N 1
ATOM 1751 C CA . ARG B 1 68 ? 31.961 6.449 87.224 1.00 43.81 44 ARG B CA 1
ATOM 1752 C C . ARG B 1 68 ? 31.741 6.207 85.733 1.00 42.17 44 ARG B C 1
ATOM 1753 O O . ARG B 1 68 ? 32.429 5.390 85.130 1.00 41.34 44 ARG B O 1
ATOM 1761 N N . ASN B 1 69 ? 30.788 6.917 85.139 1.00 40.58 45 ASN B N 1
ATOM 1762 C CA . ASN B 1 69 ? 30.492 6.743 83.718 1.00 39.20 45 ASN B CA 1
ATOM 1763 C C . ASN B 1 69 ? 31.092 7.840 82.848 1.00 37.00 45 ASN B C 1
ATOM 1764 O O . ASN B 1 69 ? 31.231 8.990 83.275 1.00 36.00 45 ASN B O 1
ATOM 1769 N N . ALA B 1 70 ? 31.446 7.479 81.619 1.00 34.62 46 ALA B N 1
ATOM 1770 C CA . ALA B 1 70 ? 31.972 8.457 80.676 1.00 31.93 46 ALA B CA 1
ATOM 1771 C C . ALA B 1 70 ? 30.716 9.188 80.231 1.00 28.98 46 ALA B C 1
ATOM 1772 O O . ALA B 1 70 ? 29.619 8.640 80.342 1.00 26.35 46 ALA B O 1
ATOM 1774 N N . LEU B 1 71 ? 30.848 10.421 79.757 1.00 29.21 47 LEU B N 1
ATOM 1775 C CA . LEU B 1 71 ? 29.663 11.150 79.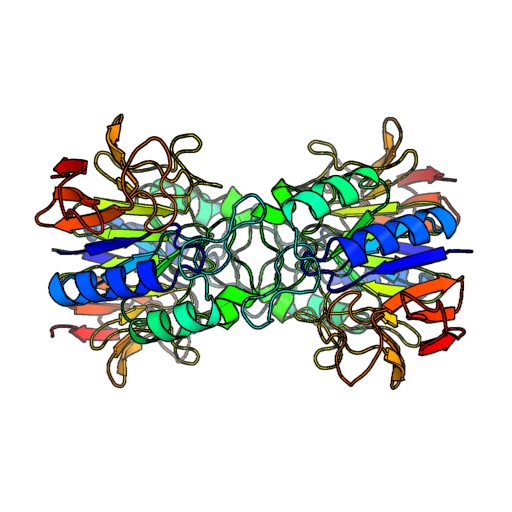319 1.00 31.52 47 LEU B CA 1
ATOM 1776 C C . LEU B 1 71 ? 28.882 10.358 78.279 1.00 31.88 47 LEU B C 1
ATOM 1777 O O . LEU B 1 71 ? 29.464 9.659 77.452 1.00 31.30 47 LEU B O 1
ATOM 1782 N N . PRO B 1 72 ? 27.545 10.438 78.323 1.00 32.56 48 PRO B N 1
ATOM 1783 C CA . PRO B 1 72 ? 26.745 9.703 77.339 1.00 33.44 48 PRO B CA 1
ATOM 1784 C C . PRO B 1 72 ? 26.788 10.475 76.018 1.00 32.27 48 PRO B C 1
ATOM 1785 O O . PRO B 1 72 ? 27.347 11.572 75.949 1.00 28.38 48 PRO B O 1
ATOM 1789 N N . GLU B 1 73 ? 26.199 9.898 74.977 1.00 32.76 49 GLU B N 1
ATOM 1790 C CA . GLU B 1 73 ? 26.127 10.556 73.680 1.00 32.34 49 GLU B CA 1
ATOM 1791 C C . GLU B 1 73 ? 25.101 11.673 73.821 1.00 26.92 49 GLU B C 1
ATOM 1792 O O . GLU B 1 73 ? 24.005 11.438 74.326 1.00 24.97 49 GLU B O 1
ATOM 1798 N N . GLY B 1 74 ? 25.454 12.882 73.393 1.00 22.46 50 GLY B N 1
ATOM 1799 C CA . GLY B 1 74 ? 24.520 13.994 73.476 1.00 23.14 50 GLY B CA 1
ATOM 1800 C C . GLY B 1 74 ? 24.199 14.475 74.890 1.00 21.85 50 GLY B C 1
ATOM 1801 O O . GLY B 1 74 ? 23.067 14.872 75.183 1.00 17.46 50 GLY B O 1
ATOM 1802 N N . TYR B 1 75 ? 25.197 14.448 75.765 1.00 23.76 51 TYR B N 1
ATOM 1803 C CA . TYR B 1 75 ? 25.028 14.880 77.150 1.00 23.33 51 TYR B CA 1
ATOM 1804 C C . TYR B 1 75 ? 24.643 16.357 77.210 1.00 20.55 51 TYR B C 1
ATOM 1805 O O . TYR B 1 75 ? 25.458 17.226 76.914 1.00 19.46 51 TYR B O 1
ATOM 1814 N N . ALA B 1 76 ? 23.398 16.635 77.592 1.00 19.33 52 ALA B N 1
ATOM 1815 C CA . ALA B 1 76 ? 22.916 18.015 77.679 1.00 21.97 52 ALA B CA 1
ATOM 1816 C C . ALA B 1 76 ? 21.826 18.156 78.756 1.00 20.43 52 ALA B C 1
ATOM 1817 O O . ALA B 1 76 ? 20.662 18.474 78.459 1.00 18.65 52 ALA B O 1
ATOM 1819 N N . PRO B 1 77 ? 22.208 17.961 80.029 1.00 21.75 53 PRO B N 1
ATOM 1820 C CA . PRO B 1 77 ? 21.338 18.033 81.214 1.00 19.97 53 PRO B CA 1
ATOM 1821 C C . PRO B 1 77 ? 20.368 19.202 81.213 1.00 16.89 53 PRO B C 1
ATOM 1822 O O . PRO B 1 77 ? 19.174 19.029 81.464 1.00 17.60 53 PRO B O 1
ATOM 1826 N N . ALA B 1 78 ? 20.888 20.394 80.934 1.00 16.66 54 ALA B N 1
ATOM 1827 C CA . ALA B 1 78 ? 20.062 21.592 80.926 1.00 18.77 54 ALA B CA 1
ATOM 1828 C C . ALA B 1 78 ? 18.877 21.457 79.983 1.00 23.84 54 ALA B C 1
ATOM 1829 O O . ALA B 1 78 ? 17.747 21.804 80.338 1.00 26.88 54 ALA B O 1
ATOM 1831 N N . LYS B 1 79 ? 19.123 20.941 78.782 1.00 26.07 55 LYS B N 1
ATOM 1832 C CA . LYS B 1 79 ? 18.039 20.791 77.815 1.00 25.97 55 LYS B CA 1
ATOM 1833 C C . LYS B 1 79 ? 17.123 19.625 78.182 1.00 21.56 55 LYS B C 1
ATOM 1834 O O . LYS B 1 79 ? 15.908 19.717 78.006 1.00 18.86 55 LYS B O 1
ATOM 1840 N N . VAL B 1 80 ? 17.690 18.531 78.688 1.00 20.66 56 VAL B N 1
ATOM 1841 C CA . VAL B 1 80 ? 16.859 17.386 79.090 1.00 21.75 56 VAL B CA 1
ATOM 1842 C C . VAL B 1 80 ? 15.775 17.857 80.068 1.00 22.32 56 VAL B C 1
ATOM 1843 O O . VAL B 1 80 ? 14.608 17.432 79.979 1.00 21.45 56 VAL B O 1
ATOM 1847 N N . VAL B 1 81 ? 16.157 18.765 80.968 1.00 20.57 57 VAL B N 1
ATOM 1848 C CA . VAL B 1 81 ? 15.230 19.311 81.958 1.00 21.77 57 VAL B CA 1
ATOM 1849 C C . VAL B 1 81 ? 14.023 19.983 81.294 1.00 21.40 57 VAL B C 1
ATOM 1850 O O . VAL B 1 81 ? 12.872 19.705 81.653 1.00 19.38 57 VAL B O 1
ATOM 1854 N N . GLU B 1 82 ? 14.287 20.877 80.342 1.00 22.10 58 GLU B N 1
ATOM 1855 C CA . GLU B 1 82 ? 13.220 21.576 79.610 1.00 24.49 58 GLU B CA 1
ATOM 1856 C C . GLU B 1 82 ? 12.243 20.586 78.990 1.00 20.84 58 GLU B C 1
ATOM 1857 O O . GLU B 1 82 ? 11.027 20.753 79.080 1.00 20.87 58 GLU B O 1
ATOM 1863 N N . ARG B 1 83 ? 12.792 19.562 78.342 1.00 19.58 59 ARG B N 1
ATOM 1864 C CA . ARG B 1 83 ? 11.984 18.554 77.661 1.00 21.15 59 ARG B CA 1
ATOM 1865 C C . ARG B 1 83 ? 11.127 17.704 78.590 1.00 21.79 59 ARG B C 1
ATOM 1866 O O . ARG B 1 83 ? 9.932 17.514 78.338 1.00 19.95 59 ARG B O 1
ATOM 1874 N N . LEU B 1 84 ? 11.722 17.179 79.660 1.00 20.38 60 LEU B N 1
ATOM 1875 C CA . LEU B 1 84 ? 10.942 16.358 80.587 1.00 19.01 60 LEU B CA 1
ATOM 1876 C C . LEU B 1 84 ? 9.818 17.153 81.251 1.00 16.81 60 LEU B C 1
ATOM 1877 O O . LEU B 1 84 ? 8.723 16.628 81.456 1.00 16.55 60 LEU B O 1
ATOM 1882 N N . ASN B 1 85 ? 10.071 18.422 81.559 1.00 17.07 61 ASN B N 1
ATOM 1883 C CA . ASN B 1 85 ? 9.050 19.247 82.197 1.00 19.45 61 ASN B CA 1
ATOM 1884 C C . ASN B 1 85 ? 7.797 19.459 81.357 1.00 25.02 61 ASN B C 1
ATOM 1885 O O . ASN B 1 85 ? 6.733 19.798 81.894 1.00 23.66 61 ASN B O 1
ATOM 1890 N N . GLU B 1 86 ? 7.912 19.264 80.043 1.00 27.28 62 GLU B N 1
ATOM 1891 C CA . GLU B 1 86 ? 6.755 19.428 79.160 1.00 28.84 62 GLU B CA 1
ATOM 1892 C C . GLU B 1 86 ? 5.665 18.402 79.491 1.00 26.77 62 GLU B C 1
ATOM 1893 O O . GLU B 1 86 ? 4.477 18.668 79.305 1.00 28.19 62 GLU B O 1
ATOM 1899 N N . VAL B 1 87 ? 6.064 17.239 79.999 1.00 23.57 63 VAL B N 1
ATOM 1900 C CA . VAL B 1 87 ? 5.098 16.203 80.361 1.00 25.84 63 VAL B CA 1
ATOM 1901 C C . VAL B 1 87 ? 5.102 15.890 81.872 1.00 24.70 63 VAL B C 1
ATOM 1902 O O . VAL B 1 87 ? 4.686 14.809 82.295 1.00 20.72 63 VAL B O 1
ATOM 1906 N N . ALA B 1 88 ? 5.562 16.849 82.674 1.00 25.27 64 ALA B N 1
ATOM 1907 C CA . ALA B 1 88 ? 5.643 16.684 84.128 1.00 25.22 64 ALA B CA 1
ATOM 1908 C C . ALA B 1 88 ? 4.379 16.108 84.784 1.00 25.82 64 ALA B C 1
ATOM 1909 O O . ALA B 1 88 ? 4.473 15.268 85.681 1.00 26.21 64 ALA B O 1
ATOM 1911 N N . HIS B 1 89 ? 3.206 16.550 84.339 1.00 26.94 65 HIS B N 1
ATOM 1912 C CA . HIS B 1 89 ? 1.949 16.070 84.905 1.00 29.61 65 HIS B CA 1
ATOM 1913 C C . HIS B 1 89 ? 1.641 14.602 84.634 1.00 29.14 65 HIS B C 1
ATOM 1914 O O . HIS B 1 89 ? 0.637 14.073 85.125 1.00 29.70 65 HIS B O 1
ATOM 1921 N N . LYS B 1 90 ? 2.489 13.929 83.868 1.00 27.02 66 LYS B N 1
ATOM 1922 C CA . LYS B 1 90 ? 2.230 12.524 83.574 1.00 27.56 66 LYS B CA 1
ATOM 1923 C C . LYS B 1 90 ? 3.390 11.611 83.942 1.00 24.25 66 LYS B C 1
ATOM 1924 O O . LYS B 1 90 ? 3.430 10.453 83.531 1.00 22.51 66 LYS B O 1
ATOM 1930 N N . VAL B 1 91 ? 4.322 12.131 84.732 1.00 21.89 67 VAL B N 1
ATOM 1931 C CA . VAL B 1 91 ? 5.477 11.346 85.155 1.00 22.45 67 VAL B CA 1
ATOM 1932 C C . VAL B 1 91 ? 5.352 10.822 86.583 1.00 23.46 67 VAL B C 1
ATOM 1933 O O . VAL B 1 91 ? 4.847 11.512 87.468 1.00 23.58 67 VAL B O 1
ATOM 1937 N N . ILE B 1 92 ? 5.810 9.589 86.774 1.00 22.83 68 ILE B N 1
ATOM 1938 C CA . ILE B 1 92 ? 5.847 8.914 88.066 1.00 22.26 68 ILE B CA 1
ATOM 1939 C C . ILE B 1 92 ? 7.308 8.467 88.108 1.00 22.81 68 ILE B C 1
ATOM 1940 O O . ILE B 1 92 ? 7.732 7.672 87.264 1.00 23.24 68 ILE B O 1
ATOM 1945 N N . ALA B 1 93 ? 8.081 8.979 89.060 1.00 19.72 69 ALA B N 1
ATOM 1946 C CA . ALA B 1 93 ? 9.495 8.622 89.142 1.00 20.97 69 ALA B CA 1
ATOM 1947 C C . ALA B 1 93 ? 9.962 8.165 90.533 1.00 21.09 69 ALA B C 1
ATOM 1948 O O . ALA B 1 93 ? 9.282 8.396 91.533 1.00 22.38 69 ALA B O 1
ATOM 1950 N N . VAL B 1 94 ? 11.121 7.507 90.573 1.00 20.02 70 VAL B N 1
ATOM 1951 C CA . VAL B 1 94 ? 11.742 7.059 91.820 1.00 20.29 70 VAL B CA 1
ATOM 1952 C C . VAL B 1 94 ? 13.216 7.463 91.786 1.00 22.13 70 VAL B C 1
ATOM 1953 O O . VAL B 1 94 ? 13.855 7.476 90.721 1.00 19.10 70 VAL B O 1
ATOM 1957 N N . ARG B 1 95 ? 13.744 7.795 92.962 1.00 20.92 71 ARG B N 1
ATOM 1958 C CA . ARG B 1 95 ? 15.120 8.264 93.124 1.00 19.49 71 ARG B CA 1
ATOM 1959 C C . ARG B 1 95 ? 16.236 7.294 92.759 1.00 16.52 71 ARG B C 1
ATOM 1960 O O . ARG B 1 95 ? 16.256 6.155 93.224 1.00 16.05 71 ARG B O 1
ATOM 1968 N N . GLY B 1 96 ? 17.178 7.774 91.943 1.00 14.51 72 GLY B N 1
ATOM 1969 C CA . GLY B 1 96 ? 18.324 6.970 91.555 1.00 11.13 72 GLY B CA 1
ATOM 1970 C C . GLY B 1 96 ? 19.552 7.410 92.338 1.00 10.41 72 GLY B C 1
ATOM 1971 O O . GLY B 1 96 ? 19.602 8.541 92.813 1.00 12.65 72 GLY B O 1
ATOM 1972 N N . ASN B 1 97 ? 20.544 6.536 92.465 1.00 12.29 73 ASN B N 1
ATOM 1973 C CA . ASN B 1 97 ? 21.752 6.861 93.220 1.00 18.30 73 ASN B CA 1
ATOM 1974 C C . ASN B 1 97 ? 22.519 8.073 92.701 1.00 22.06 73 ASN B C 1
ATOM 1975 O O . ASN B 1 97 ? 23.356 8.629 93.417 1.00 24.21 73 ASN B O 1
ATOM 1980 N N . CYS B 1 98 ? 22.250 8.485 91.464 1.00 21.49 74 CYS B N 1
ATOM 1981 C CA . CYS B 1 98 ? 22.943 9.641 90.900 1.00 18.99 74 CYS B CA 1
ATOM 1982 C C . CYS B 1 98 ? 22.106 10.909 90.945 1.00 17.42 74 CYS B C 1
ATOM 1983 O O . CYS B 1 98 ? 22.595 11.987 90.578 1.00 18.18 74 CYS B O 1
ATOM 1986 N N . ASP B 1 99 ? 20.855 10.804 91.388 1.00 15.99 75 ASP B N 1
ATOM 1987 C CA . ASP B 1 99 ? 20.003 11.991 91.452 1.00 18.26 75 ASP B CA 1
ATOM 1988 C C . ASP B 1 99 ? 20.231 12.784 92.747 1.00 21.89 75 ASP B C 1
ATOM 1989 O O . ASP B 1 99 ? 20.413 12.203 93.813 1.00 25.28 75 ASP B O 1
ATOM 1994 N N . SER B 1 100 ? 20.222 14.110 92.649 1.00 21.86 76 SER B N 1
ATOM 1995 C CA . SER B 1 100 ? 20.437 14.962 93.809 1.00 23.33 76 SER B CA 1
ATOM 1996 C C . SER B 1 100 ? 19.360 16.027 93.932 1.00 22.83 76 SER B C 1
ATOM 1997 O O . SER B 1 100 ? 18.424 16.068 93.130 1.00 22.80 76 SER B O 1
ATOM 2000 N N . GLU B 1 101 ? 19.504 16.891 94.937 1.00 19.26 77 GLU B N 1
ATOM 2001 C CA . GLU B 1 101 ? 18.541 17.964 95.189 1.00 19.79 77 GLU B CA 1
ATOM 2002 C C . GLU B 1 101 ? 18.456 19.014 94.078 1.00 17.95 77 GLU B C 1
ATOM 2003 O O . GLU B 1 101 ? 17.385 19.562 93.824 1.00 17.31 77 GLU B O 1
ATOM 2009 N N . VAL B 1 102 ? 19.583 19.329 93.443 1.00 18.24 78 VAL B N 1
ATOM 2010 C CA . VAL B 1 102 ? 19.573 20.324 92.366 1.00 19.75 78 VAL B CA 1
ATOM 2011 C C . VAL B 1 102 ? 18.651 19.816 91.248 1.00 19.48 78 VAL B C 1
ATOM 2012 O O . VAL B 1 102 ? 17.883 20.583 90.665 1.00 19.60 78 VAL B O 1
ATOM 2016 N N . ASP B 1 103 ? 18.694 18.509 91.002 1.00 20.19 79 ASP B N 1
ATOM 2017 C CA . ASP B 1 103 ? 17.860 17.883 89.977 1.00 22.08 79 ASP B CA 1
ATOM 2018 C C . ASP B 1 103 ? 16.380 18.031 90.311 1.00 23.62 79 ASP B C 1
ATOM 2019 O O . ASP B 1 103 ? 15.560 18.321 89.423 1.00 21.64 79 ASP B O 1
ATOM 2024 N N . GLN B 1 104 ? 16.034 17.836 91.586 1.00 22.53 80 GLN B N 1
ATOM 2025 C CA . GLN B 1 104 ? 14.645 17.960 92.006 1.00 20.13 80 GLN B CA 1
ATOM 2026 C C . GLN B 1 104 ? 14.180 19.395 91.866 1.00 20.21 80 GLN B C 1
ATOM 2027 O O . GLN B 1 104 ? 13.017 19.651 91.567 1.00 19.27 80 GLN B O 1
ATOM 2033 N N . MET B 1 105 ? 15.085 20.337 92.102 1.00 20.85 81 MET B N 1
ATOM 2034 C CA . MET B 1 105 ? 14.726 21.745 91.990 1.00 26.72 81 MET B CA 1
ATOM 2035 C C . MET B 1 105 ? 14.493 22.147 90.527 1.00 26.03 81 MET B C 1
ATOM 2036 O O . MET B 1 105 ? 13.752 23.084 90.243 1.00 23.63 81 MET B O 1
ATOM 2041 N N . LEU B 1 106 ? 15.133 21.442 89.600 1.00 26.64 82 LEU B N 1
ATOM 2042 C CA . LEU B 1 106 ? 14.978 21.750 88.180 1.00 25.93 82 LEU B CA 1
ATOM 2043 C C . LEU B 1 106 ? 13.755 21.072 87.568 1.00 25.42 82 LEU B C 1
ATOM 2044 O O . LEU B 1 106 ? 13.025 21.683 86.789 1.00 24.16 82 LEU B O 1
ATOM 2049 N N . LEU B 1 107 ? 13.531 19.815 87.939 1.00 24.45 83 LEU B N 1
ATOM 2050 C CA . LEU B 1 107 ? 12.411 19.042 87.416 1.00 23.22 83 LEU B CA 1
ATOM 2051 C C . LEU B 1 107 ? 11.102 19.336 88.151 1.00 25.30 83 LEU B C 1
ATOM 2052 O O . LEU B 1 107 ? 11.074 19.436 89.381 1.00 25.67 83 LEU B O 1
ATOM 2057 N N . HIS B 1 108 ? 10.022 19.469 87.384 1.00 22.22 84 HIS B N 1
ATOM 2058 C CA . HIS B 1 108 ? 8.709 19.788 87.930 1.00 21.12 84 HIS B CA 1
ATOM 2059 C C . HIS B 1 108 ? 7.812 18.619 88.311 1.00 20.31 84 HIS B C 1
ATOM 2060 O O . HIS B 1 108 ? 6.589 18.745 88.319 1.00 20.76 84 HIS B O 1
ATOM 2067 N N . PHE B 1 109 ? 8.420 17.476 88.600 1.00 19.59 85 PHE B N 1
ATOM 2068 C CA . PHE B 1 109 ? 7.678 16.305 89.052 1.00 20.84 85 PHE B CA 1
ATOM 2069 C C . PHE B 1 109 ? 8.501 15.695 90.198 1.00 20.64 85 PHE B C 1
ATOM 2070 O O . PHE B 1 109 ? 9.724 15.847 90.242 1.00 18.26 85 PHE B O 1
ATOM 2078 N N . PRO B 1 110 ? 7.837 15.016 91.146 1.00 22.44 86 PRO B N 1
ATOM 2079 C CA . PRO B 1 110 ? 8.502 14.388 92.303 1.00 22.00 86 PRO B CA 1
ATOM 2080 C C . PRO B 1 110 ? 9.482 13.265 91.947 1.00 21.35 86 PRO B C 1
ATOM 2081 O O . PRO B 1 110 ? 9.085 12.254 91.371 1.00 23.01 86 PRO B O 1
ATOM 2085 N N . ILE B 1 111 ? 10.747 13.423 92.318 1.00 20.47 87 ILE B N 1
ATOM 2086 C CA . ILE B 1 111 ? 11.739 12.390 92.039 1.00 22.58 87 ILE B CA 1
ATOM 2087 C C . ILE B 1 111 ? 12.458 11.837 93.287 1.00 23.67 87 ILE B C 1
ATOM 2088 O O . ILE B 1 111 ? 13.353 11.000 93.162 1.00 24.20 87 ILE B O 1
ATOM 2093 N N . THR B 1 112 ? 12.077 12.287 94.481 1.00 22.37 88 THR B N 1
ATOM 2094 C CA . THR B 1 112 ? 12.753 11.838 95.709 1.00 21.88 88 THR B CA 1
ATOM 2095 C C . THR B 1 112 ? 12.318 10.518 96.336 1.00 19.97 88 THR B C 1
ATOM 2096 O O . THR B 1 112 ? 13.092 9.908 97.067 1.00 20.93 88 THR B O 1
ATOM 2100 N N . ALA B 1 113 ? 11.099 10.070 96.060 1.00 18.32 89 ALA B N 1
ATOM 2101 C CA . ALA B 1 113 ? 10.613 8.809 96.622 1.00 20.27 89 ALA B CA 1
ATOM 2102 C C . ALA B 1 113 ? 11.504 7.631 96.215 1.00 22.82 89 ALA B C 1
ATOM 2103 O O . ALA B 1 113 ? 11.838 7.475 95.040 1.00 22.31 89 ALA B O 1
ATOM 2105 N N . PRO B 1 114 ? 11.894 6.782 97.189 1.00 20.71 90 PRO B N 1
ATOM 2106 C CA . PRO B 1 114 ? 12.752 5.609 96.965 1.00 18.04 90 PRO B CA 1
ATOM 2107 C C . PRO B 1 114 ? 12.058 4.414 96.292 1.00 15.89 90 PRO B C 1
ATOM 2108 O O . PRO B 1 114 ? 12.711 3.506 95.775 1.00 14.28 90 PRO B O 1
ATOM 2112 N N . TRP B 1 115 ? 10.734 4.409 96.340 1.00 14.60 91 TRP B N 1
ATOM 2113 C CA . TRP B 1 115 ? 9.932 3.361 95.733 1.00 14.47 91 TRP B CA 1
ATOM 2114 C C . TRP B 1 115 ? 8.483 3.808 95.682 1.00 15.94 91 TRP B C 1
ATOM 2115 O O . TRP B 1 115 ? 8.090 4.734 96.391 1.00 15.23 91 TRP B O 1
ATOM 2126 N N . GLN B 1 116 ? 7.705 3.184 94.800 1.00 17.15 92 GLN B N 1
ATOM 2127 C CA . GLN B 1 116 ? 6.284 3.489 94.654 1.00 15.12 92 GLN B CA 1
ATOM 2128 C C . GLN B 1 116 ? 5.612 2.209 94.164 1.00 15.07 92 GLN B C 1
ATOM 2129 O O . GLN B 1 116 ? 6.298 1.220 93.898 1.00 14.49 92 GLN B O 1
ATOM 2135 N N . GLN B 1 117 ? 4.288 2.201 94.051 1.00 15.95 93 GLN B N 1
ATOM 2136 C CA . GLN B 1 117 ? 3.608 0.964 93.670 1.00 18.20 93 GLN B CA 1
ATOM 2137 C C . GLN B 1 117 ? 2.513 1.031 92.613 1.00 17.15 93 GLN B C 1
ATOM 2138 O O . GLN B 1 117 ? 1.810 2.034 92.475 1.00 15.18 93 GLN B O 1
ATOM 2144 N N . VAL B 1 118 ? 2.345 -0.092 91.919 1.00 17.50 94 VAL B N 1
ATOM 2145 C CA . VAL B 1 118 ? 1.295 -0.250 90.929 1.00 18.16 94 VAL B CA 1
ATOM 2146 C C . VAL B 1 118 ? 0.539 -1.505 91.339 1.00 17.91 94 VAL B C 1
ATOM 2147 O O . VAL B 1 118 ? 1.144 -2.556 91.545 1.00 20.06 94 VAL B O 1
ATOM 2151 N N . LEU B 1 119 ? -0.777 -1.397 91.464 1.00 20.26 95 LEU B N 1
ATOM 2152 C CA . LEU B 1 119 ? -1.586 -2.547 91.839 1.00 24.67 95 LEU B CA 1
ATOM 2153 C C . LEU B 1 119 ? -2.475 -2.993 90.687 1.00 27.32 95 LEU B C 1
ATOM 2154 O O . LEU B 1 119 ? -3.264 -2.209 90.164 1.00 27.66 95 LEU B O 1
ATOM 2159 N N . LEU B 1 120 ? -2.350 -4.254 90.299 1.00 31.52 96 LEU B N 1
ATOM 2160 C CA . LEU B 1 120 ? -3.176 -4.802 89.232 1.00 37.20 96 LEU B CA 1
ATOM 2161 C C . LEU B 1 120 ? -4.289 -5.607 89.903 1.00 42.07 96 LEU B C 1
ATOM 2162 O O . LEU B 1 120 ? -4.621 -5.347 91.058 1.00 44.57 96 LEU B O 1
ATOM 2167 N N . GLU B 1 121 ? -4.865 -6.576 89.199 1.00 45.90 97 GLU B N 1
ATOM 2168 C CA . GLU B 1 121 ? -5.941 -7.382 89.771 1.00 48.91 97 GLU B CA 1
ATOM 2169 C C . GLU B 1 121 ? -5.529 -8.127 91.036 1.00 48.78 97 GLU B C 1
ATOM 2170 O O . GLU B 1 121 ? -6.116 -7.928 92.098 1.00 50.23 97 GLU B O 1
ATOM 2176 N N . LYS B 1 122 ? -4.529 -8.993 90.921 1.00 47.39 98 LYS B N 1
ATOM 2177 C CA . LYS B 1 122 ? -4.069 -9.761 92.068 1.00 46.12 98 LYS B CA 1
ATOM 2178 C C . LYS B 1 122 ? -2.569 -9.718 92.307 1.00 41.96 98 LYS B C 1
ATOM 2179 O O . LYS B 1 122 ? -2.039 -10.551 93.043 1.00 42.48 98 LYS B O 1
ATOM 2185 N N . GLN B 1 123 ? -1.876 -8.763 91.695 1.00 35.18 99 GLN B N 1
ATOM 2186 C CA . GLN B 1 123 ? -0.439 -8.667 91.910 1.00 29.40 99 GLN B CA 1
ATOM 2187 C C . GLN B 1 123 ? 0.001 -7.219 91.910 1.00 24.17 99 GLN B C 1
ATOM 2188 O O . GLN B 1 123 ? -0.732 -6.344 91.457 1.00 22.36 99 GLN B O 1
ATOM 2194 N N . ARG B 1 124 ? 1.189 -6.960 92.443 1.00 22.38 100 ARG B N 1
ATOM 2195 C CA . ARG B 1 124 ? 1.680 -5.595 92.496 1.00 23.29 100 ARG B CA 1
ATOM 2196 C C . ARG B 1 124 ? 3.068 -5.469 91.889 1.00 21.73 100 ARG B C 1
ATOM 2197 O O . ARG B 1 124 ? 3.855 -6.418 91.906 1.00 20.38 100 ARG B O 1
ATOM 2205 N N . LEU B 1 125 ? 3.352 -4.286 91.352 1.00 20.06 101 LEU B N 1
ATOM 2206 C CA . LEU B 1 125 ? 4.650 -3.996 90.763 1.00 21.88 101 LEU B CA 1
ATOM 2207 C C . LEU B 1 125 ? 5.362 -3.079 91.738 1.00 20.46 101 LEU B C 1
ATOM 2208 O O . LEU B 1 125 ? 4.831 -2.035 92.099 1.00 20.34 101 LEU B O 1
ATOM 2213 N N . PHE B 1 126 ? 6.561 -3.467 92.152 1.00 20.53 102 PHE B N 1
ATOM 2214 C CA . PHE B 1 126 ? 7.349 -2.675 93.083 1.00 17.21 102 PHE B CA 1
ATOM 2215 C C . PHE B 1 126 ? 8.410 -1.901 92.303 1.00 14.56 102 PHE B C 1
ATOM 2216 O O . PHE B 1 126 ? 9.399 -2.478 91.866 1.00 13.03 102 PHE B O 1
ATOM 2224 N N . LEU B 1 127 ? 8.197 -0.593 92.163 1.00 14.16 103 LEU B N 1
ATOM 2225 C CA . LEU B 1 127 ? 9.091 0.311 91.435 1.00 17.46 103 LEU B CA 1
ATOM 2226 C C . LEU B 1 127 ? 10.213 0.932 92.282 1.00 19.21 103 LEU B C 1
ATOM 2227 O O . LEU B 1 127 ? 9.946 1.697 93.217 1.00 17.61 103 LEU B O 1
ATOM 2232 N N . THR B 1 128 ? 11.462 0.649 91.917 1.00 18.55 104 THR B N 1
ATOM 2233 C CA . THR B 1 128 ? 12.610 1.204 92.626 1.00 20.50 104 THR B CA 1
ATOM 2234 C C . THR B 1 128 ? 13.801 1.299 91.654 1.00 20.72 104 THR B C 1
ATOM 2235 O O . THR B 1 128 ? 13.799 0.635 90.622 1.00 23.00 104 THR B O 1
ATOM 2239 N N . HIS B 1 129 ? 14.810 2.106 91.984 1.00 18.51 105 HIS B N 1
ATOM 2240 C CA . HIS B 1 129 ? 15.961 2.270 91.107 1.00 20.12 105 HIS B CA 1
ATOM 2241 C C . HIS B 1 129 ? 16.899 1.074 91.028 1.00 22.61 105 HIS B C 1
ATOM 2242 O O . HIS B 1 129 ? 17.355 0.711 89.934 1.00 21.18 105 HIS B O 1
ATOM 2249 N N . GLY B 1 130 ? 17.224 0.482 92.175 1.00 21.20 106 GLY B N 1
ATOM 2250 C CA . GLY B 1 130 ? 18.101 -0.673 92.155 1.00 19.16 106 GLY B CA 1
ATOM 2251 C C . GLY B 1 130 ? 19.294 -0.638 93.084 1.00 20.58 106 GLY B C 1
ATOM 2252 O O . GLY B 1 130 ? 19.960 -1.658 93.265 1.00 21.88 106 GLY B O 1
ATOM 2253 N N . HIS B 1 131 ? 19.582 0.516 93.676 1.00 21.62 107 HIS B N 1
ATOM 2254 C CA . HIS B 1 131 ? 20.717 0.607 94.593 1.00 22.27 107 HIS B CA 1
ATOM 2255 C C . HIS B 1 131 ? 20.308 0.357 96.058 1.00 23.47 107 HIS B C 1
ATOM 2256 O O . HIS B 1 131 ? 21.148 0.026 96.882 1.00 22.40 107 HIS B O 1
ATOM 2263 N N . LEU B 1 132 ? 19.022 0.525 96.365 1.00 24.57 108 LEU B N 1
ATOM 2264 C CA . LEU B 1 132 ? 18.497 0.301 97.711 1.00 25.63 108 LEU B CA 1
ATOM 2265 C C . LEU B 1 132 ? 17.949 -1.127 97.755 1.00 28.02 108 LEU B C 1
ATOM 2266 O O . LEU B 1 132 ? 18.460 -1.976 98.479 1.00 30.77 108 LEU B O 1
ATOM 2271 N N . PHE B 1 133 ? 16.903 -1.381 96.980 1.00 30.00 109 PHE B N 1
ATOM 2272 C CA . PHE B 1 133 ? 16.318 -2.716 96.870 1.00 31.95 109 PHE B CA 1
ATOM 2273 C C . PHE B 1 133 ? 16.604 -3.174 95.436 1.00 33.38 109 PHE B C 1
ATOM 2274 O O . PHE B 1 133 ? 16.550 -2.377 94.506 1.00 31.62 109 PHE B O 1
ATOM 2282 N N . GLY B 1 134 ? 16.907 -4.453 95.259 1.00 35.70 110 GLY B N 1
ATOM 2283 C CA . GLY B 1 134 ? 17.199 -4.953 93.929 1.00 36.39 110 GLY B CA 1
ATOM 2284 C C . GLY B 1 134 ? 17.361 -6.459 93.886 1.00 38.05 110 GLY B C 1
ATOM 2285 O O . GLY B 1 134 ? 17.002 -7.146 94.840 1.00 36.77 110 GLY B O 1
ATOM 2286 N N . PRO B 1 135 ? 17.902 -7.004 92.782 1.00 39.98 111 PRO B N 1
ATOM 2287 C CA . PRO B 1 135 ? 18.120 -8.446 92.596 1.00 40.80 111 PRO B CA 1
ATOM 2288 C C . PRO B 1 135 ? 18.924 -9.099 93.718 1.00 41.17 111 PRO B C 1
ATOM 2289 O O . PRO B 1 135 ? 18.733 -10.276 94.023 1.00 39.46 111 PRO B O 1
ATOM 2293 N N . GLU B 1 136 ? 19.830 -8.336 94.319 1.00 42.50 112 GLU B N 1
ATOM 2294 C CA . GLU B 1 136 ? 20.658 -8.863 95.393 1.00 44.84 112 GLU B CA 1
ATOM 2295 C C . GLU B 1 136 ? 20.259 -8.370 96.778 1.00 43.15 112 GLU B C 1
ATOM 2296 O O . GLU B 1 136 ? 21.016 -8.498 97.736 1.00 45.68 112 GLU B O 1
ATOM 2302 N N . ASN B 1 137 ? 19.059 -7.810 96.867 1.00 38.75 113 ASN B N 1
ATOM 2303 C CA . ASN B 1 137 ? 18.505 -7.317 98.119 1.00 33.12 113 ASN B CA 1
ATOM 2304 C C . ASN B 1 137 ? 17.018 -7.096 97.870 1.00 28.07 113 ASN B C 1
ATOM 2305 O O . ASN B 1 137 ? 16.565 -5.965 97.686 1.00 25.32 113 ASN B O 1
ATOM 2310 N N . LEU B 1 138 ? 16.270 -8.192 97.864 1.00 24.49 114 LEU B N 1
ATOM 2311 C CA . LEU B 1 138 ? 14.842 -8.175 97.587 1.00 26.36 114 LEU B CA 1
ATOM 2312 C C . LEU B 1 138 ? 13.915 -7.638 98.666 1.00 28.40 114 LEU B C 1
ATOM 2313 O O . LEU B 1 138 ? 14.100 -7.901 99.851 1.00 27.75 114 LEU B O 1
ATOM 2318 N N . PRO B 1 139 ? 12.908 -6.851 98.262 1.00 29.42 115 PRO B N 1
ATOM 2319 C CA . PRO B 1 139 ? 11.948 -6.308 99.222 1.00 29.98 115 PRO B CA 1
ATOM 2320 C C . PRO B 1 139 ? 11.046 -7.508 99.477 1.00 29.49 115 PRO B C 1
ATOM 2321 O O . PRO B 1 139 ? 11.122 -8.496 98.747 1.00 29.76 115 PRO B O 1
ATOM 2325 N N . ALA B 1 140 ? 10.198 -7.445 100.492 1.00 27.32 116 ALA B N 1
ATOM 2326 C CA . ALA B 1 140 ? 9.301 -8.561 100.746 1.00 25.53 116 ALA B CA 1
ATOM 2327 C C . ALA B 1 140 ? 8.157 -8.470 99.736 1.00 22.53 116 ALA B C 1
ATOM 2328 O O . ALA B 1 140 ? 7.502 -7.443 99.620 1.00 22.56 116 ALA B O 1
ATOM 2330 N N . LEU B 1 141 ? 7.915 -9.550 99.009 1.00 21.12 117 LEU B N 1
ATOM 2331 C CA . LEU B 1 141 ? 6.856 -9.559 98.009 1.00 20.43 117 LEU B CA 1
ATOM 2332 C C . LEU B 1 141 ? 6.090 -10.866 98.018 1.00 18.80 117 LEU B C 1
ATOM 2333 O O . LEU B 1 141 ? 6.586 -11.884 98.484 1.00 18.65 117 LEU B O 1
ATOM 2338 N N . ASN B 1 142 ? 4.877 -10.831 97.484 1.00 22.49 118 ASN B N 1
ATOM 2339 C CA . ASN B 1 142 ? 4.044 -12.022 97.417 1.00 26.10 118 ASN B CA 1
ATOM 2340 C C . ASN B 1 142 ? 4.310 -12.770 96.113 1.00 29.78 118 ASN B C 1
ATOM 2341 O O . ASN B 1 142 ? 4.995 -12.260 95.227 1.00 30.16 118 ASN B O 1
ATOM 2346 N N . GLN B 1 143 ? 3.763 -13.979 96.012 1.00 32.90 119 GLN B N 1
ATOM 2347 C CA . GLN B 1 143 ? 3.914 -14.817 94.829 1.00 35.14 119 GLN B CA 1
ATOM 2348 C C . GLN B 1 143 ? 3.312 -14.107 93.612 1.00 32.41 119 GLN B C 1
ATOM 2349 O O . GLN B 1 143 ? 2.215 -13.547 93.688 1.00 28.77 119 GLN B O 1
ATOM 2355 N N . ASN B 1 144 ? 4.046 -14.122 92.501 1.00 31.02 120 ASN B N 1
ATOM 2356 C CA . ASN B 1 144 ? 3.610 -13.490 91.253 1.00 31.26 120 ASN B CA 1
ATOM 2357 C C . ASN B 1 144 ? 3.687 -11.967 91.228 1.00 30.90 120 ASN B C 1
ATOM 2358 O O . ASN B 1 144 ? 3.086 -11.334 90.359 1.00 31.43 120 ASN B O 1
ATOM 2363 N N . ASP B 1 145 ? 4.402 -11.369 92.178 1.00 27.60 121 ASP B N 1
ATOM 2364 C CA . ASP B 1 145 ? 4.559 -9.914 92.182 1.00 26.23 121 ASP B CA 1
ATOM 2365 C C . ASP B 1 145 ? 5.752 -9.607 91.269 1.00 21.13 121 ASP B C 1
ATOM 2366 O O . ASP B 1 145 ? 6.485 -10.514 90.872 1.00 18.61 121 ASP B O 1
ATOM 2371 N N . VAL B 1 146 ? 5.970 -8.335 90.960 1.00 18.24 122 VAL B N 1
ATOM 2372 C CA . VAL B 1 146 ? 7.079 -7.965 90.086 1.00 17.49 122 VAL B CA 1
ATOM 2373 C C . VAL B 1 146 ? 8.029 -6.924 90.665 1.00 15.59 122 VAL B C 1
ATOM 2374 O O . VAL B 1 146 ? 7.594 -5.862 91.099 1.00 16.98 122 VAL B O 1
ATOM 2378 N N . LEU B 1 147 ? 9.325 -7.222 90.660 1.00 16.04 123 LEU B N 1
ATOM 2379 C CA . LEU B 1 147 ? 10.315 -6.255 91.120 1.00 17.63 123 LEU B CA 1
ATOM 2380 C C . LEU B 1 147 ? 10.781 -5.477 89.879 1.00 19.83 123 LEU B C 1
ATOM 2381 O O . LEU B 1 147 ? 11.471 -6.035 89.017 1.00 20.79 123 LEU B O 1
ATOM 2386 N N . VAL B 1 148 ? 10.408 -4.202 89.792 1.00 20.66 124 VAL B N 1
ATOM 2387 C CA . VAL B 1 148 ? 10.778 -3.353 88.657 1.00 21.27 124 VAL B CA 1
ATOM 2388 C C . VAL B 1 148 ? 11.921 -2.401 89.017 1.00 21.46 124 VAL B C 1
ATOM 2389 O O . VAL B 1 148 ? 11.750 -1.503 89.850 1.00 20.84 124 VAL B O 1
ATOM 2393 N N . TYR B 1 149 ? 13.072 -2.579 88.369 1.00 18.70 125 TYR B N 1
ATOM 2394 C CA . TYR B 1 149 ? 14.255 -1.755 88.646 1.00 19.00 125 TYR B CA 1
ATOM 2395 C C . TYR B 1 149 ? 15.164 -1.453 87.433 1.00 21.76 125 TYR B C 1
ATOM 2396 O O . TYR B 1 149 ? 15.042 -2.070 86.369 1.00 20.31 125 TYR B O 1
ATOM 2405 N N . GLY B 1 150 ? 16.101 -0.526 87.640 1.00 20.74 126 GLY B N 1
ATOM 2406 C CA . GLY B 1 150 ? 17.068 -0.151 86.619 1.00 17.55 126 GLY B CA 1
ATOM 2407 C C . GLY B 1 150 ? 18.469 -0.279 87.199 1.00 14.65 126 GLY B C 1
ATOM 2408 O O . GLY B 1 150 ? 18.876 -1.352 87.638 1.00 14.72 126 GLY B O 1
ATOM 2409 N N . HIS B 1 151 ? 19.221 0.813 87.184 1.00 14.92 127 HIS B N 1
ATOM 2410 C CA . HIS B 1 151 ? 20.561 0.845 87.765 1.00 16.15 127 HIS B CA 1
ATOM 2411 C C . HIS B 1 151 ? 21.685 -0.018 87.184 1.00 17.17 127 HIS B C 1
ATOM 2412 O O . HIS B 1 151 ? 22.824 0.446 87.107 1.00 17.11 127 HIS B O 1
ATOM 2419 N N . THR B 1 152 ? 21.405 -1.269 86.821 1.00 18.12 128 THR B N 1
ATOM 2420 C CA . THR B 1 152 ? 22.463 -2.132 86.270 1.00 20.61 128 THR B CA 1
ATOM 2421 C C . THR B 1 152 ? 22.755 -1.870 84.786 1.00 23.14 128 THR B C 1
ATOM 2422 O O . THR B 1 152 ? 23.845 -2.193 84.299 1.00 21.84 128 THR B O 1
ATOM 2426 N N . HIS B 1 153 ? 21.781 -1.293 84.080 1.00 24.37 129 HIS B N 1
ATOM 2427 C CA . HIS B 1 153 ? 21.895 -1.020 82.642 1.00 26.08 129 HIS B CA 1
ATOM 2428 C C . HIS B 1 153 ? 21.888 -2.333 81.867 1.00 25.98 129 HIS B C 1
ATOM 2429 O O . HIS B 1 153 ? 22.478 -2.426 80.797 1.00 26.21 129 HIS B O 1
ATOM 2436 N N . LEU B 1 154 ? 21.238 -3.346 82.434 1.00 26.09 130 LEU B N 1
ATOM 2437 C CA . LEU B 1 154 ? 21.122 -4.653 81.811 1.00 26.02 130 LEU B CA 1
ATOM 2438 C C . LEU B 1 154 ? 19.647 -5.017 81.772 1.00 27.72 130 LEU B C 1
ATOM 2439 O O . LEU B 1 154 ? 18.989 -5.073 82.808 1.00 27.83 130 LEU B O 1
ATOM 2444 N N . PRO B 1 155 ? 19.102 -5.268 80.567 1.00 26.86 131 PRO B N 1
ATOM 2445 C CA . PRO B 1 155 ? 17.684 -5.621 80.425 1.00 24.26 131 PRO B CA 1
ATOM 2446 C C . PRO B 1 155 ? 17.326 -6.981 81.018 1.00 19.84 131 PRO B C 1
ATOM 2447 O O . PRO B 1 155 ? 18.097 -7.930 80.912 1.00 17.55 131 PRO B O 1
ATOM 2451 N N . VAL B 1 156 ? 16.158 -7.063 81.646 1.00 18.36 132 VAL B N 1
ATOM 2452 C CA . VAL B 1 156 ? 15.696 -8.310 82.239 1.00 18.08 132 VAL B CA 1
ATOM 2453 C C . VAL B 1 156 ? 14.179 -8.408 82.141 1.00 17.50 132 VAL B C 1
ATOM 2454 O O . VAL B 1 156 ? 13.466 -7.413 82.277 1.00 17.88 132 VAL B O 1
ATOM 2458 N N . ALA B 1 157 ? 13.694 -9.620 81.907 1.00 18.89 133 ALA B N 1
ATOM 2459 C CA . ALA B 1 157 ? 12.260 -9.881 81.816 1.00 22.97 133 ALA B CA 1
ATOM 2460 C C . ALA B 1 157 ? 12.137 -11.383 81.991 1.00 26.88 133 ALA B C 1
ATOM 2461 O O . ALA B 1 157 ? 12.342 -12.144 81.043 1.00 28.50 133 ALA B O 1
ATOM 2463 N N . GLU B 1 158 ? 11.824 -11.816 83.207 1.00 27.91 134 GLU B N 1
ATOM 2464 C CA . GLU B 1 158 ? 11.726 -13.244 83.474 1.00 31.69 134 GLU B CA 1
ATOM 2465 C C . GLU B 1 158 ? 11.183 -13.544 84.865 1.00 33.94 134 GLU B C 1
ATOM 2466 O O . GLU B 1 158 ? 11.064 -12.657 85.710 1.00 33.24 134 GLU B O 1
ATOM 2472 N N . GLN B 1 159 ? 10.850 -14.809 85.090 1.00 37.08 135 GLN B N 1
ATOM 2473 C CA . GLN B 1 159 ? 10.362 -15.243 86.387 1.00 42.06 135 GLN B CA 1
ATOM 2474 C C . GLN B 1 159 ? 11.567 -15.805 87.120 1.00 42.65 135 GLN B C 1
ATOM 2475 O O . GLN B 1 159 ? 12.210 -16.747 86.653 1.00 41.92 135 GLN B O 1
ATOM 2481 N N . ARG B 1 160 ? 11.880 -15.213 88.263 1.00 43.47 136 ARG B N 1
ATOM 2482 C CA . ARG B 1 160 ? 13.022 -15.644 89.051 1.00 46.04 136 ARG B CA 1
ATOM 2483 C C . ARG B 1 160 ? 12.474 -16.146 90.386 1.00 46.15 136 ARG B C 1
ATOM 2484 O O . ARG B 1 160 ? 12.239 -15.360 91.308 1.00 45.51 136 ARG B O 1
ATOM 2492 N N . GLY B 1 161 ? 12.254 -17.453 90.480 1.00 45.61 137 GLY B N 1
ATOM 2493 C CA . GLY B 1 161 ? 11.722 -18.021 91.704 1.00 44.94 137 GLY B CA 1
ATOM 2494 C C . GLY B 1 161 ? 10.207 -17.924 91.760 1.00 44.81 137 GLY B C 1
ATOM 2495 O O . GLY B 1 161 ? 9.507 -18.578 90.983 1.00 44.73 137 GLY B O 1
ATOM 2496 N N . GLU B 1 162 ? 9.695 -17.100 92.670 1.00 43.44 138 GLU B N 1
ATOM 2497 C CA . GLU B 1 162 ? 8.255 -16.935 92.820 1.00 41.84 138 GLU B CA 1
ATOM 2498 C C . GLU B 1 162 ? 7.782 -15.555 92.365 1.00 36.99 138 GLU B C 1
ATOM 2499 O O . GLU B 1 162 ? 6.577 -15.295 92.275 1.00 35.34 138 GLU B O 1
ATOM 2505 N N . ILE B 1 163 ? 8.728 -14.664 92.090 1.00 32.29 139 ILE B N 1
ATOM 2506 C CA . ILE B 1 163 ? 8.371 -13.330 91.634 1.00 31.12 139 ILE B CA 1
ATOM 2507 C C . ILE B 1 163 ? 8.947 -13.066 90.247 1.00 30.18 139 ILE B C 1
ATOM 2508 O O . ILE B 1 163 ? 9.755 -13.847 89.735 1.00 30.37 139 ILE B O 1
ATOM 2513 N N . PHE B 1 164 ? 8.532 -11.952 89.654 1.00 27.06 140 PHE B N 1
ATOM 2514 C CA . PHE B 1 164 ? 8.997 -11.565 88.332 1.00 25.61 140 PHE B CA 1
ATOM 2515 C C . PHE B 1 164 ? 9.972 -10.394 88.429 1.00 23.95 140 PHE B C 1
ATOM 2516 O O . PHE B 1 164 ? 9.742 -9.449 89.187 1.00 24.59 140 PHE B O 1
ATOM 2524 N N . HIS B 1 165 ? 11.065 -10.463 87.675 1.00 22.17 141 HIS B N 1
ATOM 2525 C CA . HIS B 1 165 ? 12.041 -9.374 87.636 1.00 23.68 141 HIS B CA 1
ATOM 2526 C C . HIS B 1 165 ? 11.908 -8.666 86.285 1.00 25.05 141 HIS B C 1
ATOM 2527 O O . HIS B 1 165 ? 11.805 -9.329 85.239 1.00 25.60 141 HIS B O 1
ATOM 2534 N N . PHE B 1 166 ? 11.905 -7.333 86.305 1.00 23.09 142 PHE B N 1
ATOM 2535 C CA . PHE B 1 166 ? 11.808 -6.548 85.080 1.00 22.44 142 PHE B CA 1
ATOM 2536 C C . PHE B 1 166 ? 12.698 -5.312 85.163 1.00 23.27 142 PHE B C 1
ATOM 2537 O O . PHE B 1 166 ? 12.566 -4.502 86.089 1.00 23.38 142 PHE B O 1
ATOM 2545 N N . ASN B 1 167 ? 13.602 -5.184 84.190 1.00 20.80 143 ASN B N 1
ATOM 2546 C CA . ASN B 1 167 ? 14.539 -4.060 84.092 1.00 20.35 143 ASN B CA 1
ATOM 2547 C C . ASN B 1 167 ? 14.545 -3.670 82.605 1.00 20.91 143 ASN B C 1
ATOM 2548 O O . ASN B 1 167 ? 14.966 -4.457 81.760 1.00 19.60 143 ASN B O 1
ATOM 2553 N N . PRO B 1 168 ? 14.091 -2.452 82.268 1.00 21.30 144 PRO B N 1
ATOM 2554 C CA . PRO B 1 168 ? 14.053 -2.006 80.870 1.00 21.91 144 PRO B CA 1
ATOM 2555 C C . PRO B 1 168 ? 15.395 -1.525 80.330 1.00 21.85 144 PRO B C 1
ATOM 2556 O O . PRO B 1 168 ? 15.451 -0.920 79.263 1.00 24.10 144 PRO B O 1
ATOM 2560 N N . GLY B 1 169 ? 16.461 -1.786 81.078 1.00 18.74 145 GLY B N 1
ATOM 2561 C CA . GLY B 1 169 ? 17.791 -1.362 80.674 1.00 15.10 145 GLY B CA 1
ATOM 2562 C C . GLY B 1 169 ? 17.958 0.150 80.683 1.00 16.31 145 GLY B C 1
ATOM 2563 O O . GLY B 1 169 ? 17.062 0.876 81.122 1.00 17.60 145 GLY B O 1
ATOM 2564 N N . SER B 1 170 ? 19.099 0.626 80.185 1.00 16.48 146 SER B N 1
ATOM 2565 C CA . SER B 1 170 ? 19.377 2.061 80.100 1.00 17.64 146 SER B CA 1
ATOM 2566 C C . SER B 1 170 ? 19.018 2.590 78.711 1.00 22.81 146 SER B C 1
ATOM 2567 O O . SER B 1 170 ? 19.270 1.926 77.699 1.00 21.73 146 SER B O 1
ATOM 2570 N N . VAL B 1 171 ? 18.441 3.786 78.659 1.00 24.66 147 VAL B N 1
ATOM 2571 C CA . VAL B 1 171 ? 18.079 4.375 77.381 1.00 26.01 147 VAL B CA 1
ATOM 2572 C C . VAL B 1 171 ? 19.280 5.081 76.746 1.00 26.91 147 VAL B C 1
ATOM 2573 O O . VAL B 1 171 ? 19.169 5.610 75.651 1.00 27.08 147 VAL B O 1
ATOM 2577 N N . SER B 1 172 ? 20.424 5.085 77.426 1.00 26.50 148 SER B N 1
ATOM 2578 C CA . SER B 1 172 ? 21.592 5.771 76.894 1.00 26.96 148 SER B CA 1
ATOM 2579 C C . SER B 1 172 ? 22.961 5.112 77.063 1.00 27.45 148 SER B C 1
ATOM 2580 O O . SER B 1 172 ? 23.875 5.402 76.280 1.00 26.06 148 SER B O 1
ATOM 2583 N N . ILE B 1 173 ? 23.123 4.244 78.061 1.00 26.33 149 ILE B N 1
ATOM 2584 C CA . ILE B 1 173 ? 24.417 3.596 78.274 1.00 27.51 149 ILE B CA 1
ATOM 2585 C C . ILE B 1 173 ? 24.255 2.102 78.529 1.00 28.41 149 ILE B C 1
ATOM 2586 O O . ILE B 1 173 ? 24.662 1.588 79.574 1.00 26.33 149 ILE B O 1
ATOM 2591 N N . PRO B 1 174 ? 23.691 1.376 77.557 1.00 30.06 150 PRO B N 1
ATOM 2592 C CA . PRO B 1 174 ? 23.473 -0.069 77.683 1.00 29.44 150 PRO B CA 1
ATOM 2593 C C . PRO B 1 174 ? 24.775 -0.801 77.962 1.00 29.39 150 PRO B C 1
ATOM 2594 O O . PRO B 1 174 ? 25.846 -0.345 77.558 1.00 27.16 150 PRO B O 1
ATOM 2598 N N . LYS B 1 175 ? 24.682 -1.931 78.654 1.00 29.67 151 LYS B N 1
ATOM 2599 C CA . LYS B 1 175 ? 25.858 -2.739 78.947 1.00 31.82 151 LYS B CA 1
ATOM 2600 C C . LYS B 1 175 ? 25.612 -4.140 78.394 1.00 30.22 151 LYS B C 1
ATOM 2601 O O . LYS B 1 175 ? 24.489 -4.474 78.005 1.00 27.50 151 LYS B O 1
ATOM 2607 N N . GLY B 1 176 ? 26.663 -4.953 78.356 1.00 32.19 152 GLY B N 1
ATOM 2608 C CA . GLY B 1 176 ? 26.525 -6.311 77.861 1.00 34.78 152 GLY B CA 1
ATOM 2609 C C . GLY B 1 176 ? 26.230 -6.422 76.372 1.00 36.69 152 GLY B C 1
ATOM 2610 O O . GLY B 1 176 ? 25.661 -7.422 75.924 1.00 36.47 152 GLY B O 1
ATOM 2611 N N . GLY B 1 177 ? 26.600 -5.399 75.607 1.00 36.59 153 GLY B N 1
ATOM 2612 C CA . GLY B 1 177 ? 26.365 -5.428 74.173 1.00 38.32 153 GLY B CA 1
ATOM 2613 C C . GLY B 1 177 ? 24.925 -5.253 73.722 1.00 37.44 153 GLY B C 1
ATOM 2614 O O . GLY B 1 177 ? 24.616 -5.477 72.552 1.00 37.98 153 GLY B O 1
ATOM 2615 N N . ASN B 1 178 ? 24.044 -4.848 74.633 1.00 33.39 154 ASN B N 1
ATOM 2616 C CA . ASN B 1 178 ? 22.634 -4.650 74.298 1.00 29.16 154 ASN B CA 1
ATOM 2617 C C . ASN B 1 178 ? 22.393 -3.274 73.695 1.00 26.48 154 ASN B C 1
ATOM 2618 O O . ASN B 1 178 ? 23.210 -2.371 73.845 1.00 25.62 154 ASN B O 1
ATOM 2623 N N . PRO B 1 179 ? 21.255 -3.097 73.007 1.00 25.30 155 PRO B N 1
ATOM 2624 C CA . PRO B 1 179 ? 20.923 -1.805 72.399 1.00 24.98 155 PRO B CA 1
ATOM 2625 C C . PRO B 1 179 ? 20.291 -0.934 73.483 1.00 25.40 155 PRO B C 1
ATOM 2626 O O . PRO B 1 179 ? 19.838 -1.449 74.499 1.00 27.39 155 PRO B O 1
ATOM 2630 N N . ALA B 1 180 ? 20.255 0.375 73.265 1.00 24.21 156 ALA B N 1
ATOM 2631 C CA . ALA B 1 180 ? 19.622 1.274 74.214 1.00 21.93 156 ALA B CA 1
ATOM 2632 C C . ALA B 1 180 ? 18.159 0.834 74.222 1.00 23.16 156 ALA B C 1
ATOM 2633 O O . ALA B 1 180 ? 17.618 0.482 73.165 1.00 22.78 156 ALA B O 1
ATOM 2635 N N . SER B 1 181 ? 17.513 0.850 75.389 1.00 19.63 157 SER B N 1
ATOM 2636 C CA . SER B 1 181 ? 16.118 0.400 75.475 1.00 19.42 157 SER B CA 1
ATOM 2637 C C . SER B 1 181 ? 15.202 1.110 76.473 1.00 19.71 157 SER B C 1
ATOM 2638 O O . SER B 1 181 ? 15.638 1.940 77.267 1.00 18.10 157 SER B O 1
ATOM 2641 N N . TYR B 1 182 ? 13.915 0.783 76.382 1.00 17.20 158 TYR B N 1
ATOM 2642 C CA . TYR B 1 182 ? 12.887 1.301 77.271 1.00 16.71 158 TYR B CA 1
ATOM 2643 C C . TYR B 1 182 ? 11.973 0.111 77.537 1.00 16.44 158 TYR B C 1
ATOM 2644 O O . TYR B 1 182 ? 12.234 -0.990 77.055 1.00 16.94 158 TYR B O 1
ATOM 2653 N N . GLY B 1 183 ? 10.915 0.307 78.315 1.00 15.93 159 GLY B N 1
ATOM 2654 C CA . GLY B 1 183 ? 10.037 -0.811 78.604 1.00 12.25 159 GLY B CA 1
ATOM 2655 C C . GLY B 1 183 ? 8.588 -0.414 78.532 1.00 12.17 159 GLY B C 1
ATOM 2656 O O . GLY B 1 183 ? 8.259 0.769 78.528 1.00 13.07 159 GLY B O 1
ATOM 2657 N N . MET B 1 184 ? 7.715 -1.407 78.464 1.00 13.53 160 MET B N 1
ATOM 2658 C CA . MET B 1 184 ? 6.292 -1.133 78.397 1.00 17.37 160 MET B CA 1
ATOM 2659 C C . MET B 1 184 ? 5.500 -2.211 79.113 1.00 18.35 160 MET B C 1
ATOM 2660 O O . MET B 1 184 ? 5.915 -3.371 79.151 1.00 20.83 160 MET B O 1
ATOM 2665 N N . LEU B 1 185 ? 4.363 -1.822 79.676 1.00 18.31 161 LEU B N 1
ATOM 2666 C CA . LEU B 1 185 ? 3.476 -2.776 80.325 1.00 22.12 161 LEU B CA 1
ATOM 2667 C C . LEU B 1 185 ? 2.193 -2.660 79.533 1.00 23.48 161 LEU B C 1
ATOM 2668 O O . LEU B 1 185 ? 1.629 -1.573 79.417 1.00 20.18 161 LEU B O 1
ATOM 2673 N N . ASP B 1 186 ? 1.753 -3.773 78.963 1.00 28.81 162 ASP B N 1
ATOM 2674 C CA . ASP B 1 186 ? 0.525 -3.782 78.191 1.00 34.86 162 ASP B CA 1
ATOM 2675 C C . ASP B 1 186 ? -0.434 -4.752 78.850 1.00 36.26 162 ASP B C 1
ATOM 2676 O O . ASP B 1 186 ? -0.588 -5.900 78.406 1.00 33.68 162 ASP B O 1
ATOM 2681 N N . ASN B 1 187 ? -1.058 -4.277 79.925 1.00 38.17 163 ASN B N 1
ATOM 2682 C CA . ASN B 1 187 ? -2.012 -5.062 80.696 1.00 39.27 163 ASN B CA 1
ATOM 2683 C C . ASN B 1 187 ? -1.364 -6.229 81.446 1.00 37.07 163 ASN B C 1
ATOM 2684 O O . ASN B 1 187 ? -1.183 -6.151 82.661 1.00 38.29 163 ASN B O 1
ATOM 2689 N N . ASP B 1 188 ? -0.995 -7.296 80.737 1.00 32.43 164 ASP B N 1
ATOM 2690 C CA . ASP B 1 188 ? -0.386 -8.449 81.395 1.00 27.24 164 ASP B CA 1
ATOM 2691 C C . ASP B 1 188 ? 0.979 -8.877 80.867 1.00 23.43 164 ASP B C 1
ATOM 2692 O O . ASP B 1 188 ? 1.457 -9.967 81.197 1.00 23.15 164 ASP B O 1
ATOM 2697 N N . VAL B 1 189 ? 1.616 -8.035 80.057 1.00 18.34 165 VAL B N 1
ATOM 2698 C CA . VAL B 1 189 ? 2.937 -8.371 79.537 1.00 13.39 165 VAL B CA 1
ATOM 2699 C C . VAL B 1 189 ? 3.899 -7.213 79.724 1.00 12.47 165 VAL B C 1
ATOM 2700 O O . VAL B 1 189 ? 3.526 -6.062 79.531 1.00 11.52 165 VAL B O 1
ATOM 2704 N N . LEU B 1 190 ? 5.126 -7.530 80.130 1.00 12.35 166 LEU B N 1
ATOM 2705 C CA . LEU B 1 190 ? 6.167 -6.527 80.319 1.00 16.62 166 LEU B CA 1
ATOM 2706 C C . LEU B 1 190 ? 7.238 -6.767 79.252 1.00 16.77 166 LEU B C 1
ATOM 2707 O O . LEU B 1 190 ? 7.793 -7.864 79.158 1.00 15.59 166 LEU B O 1
ATOM 2712 N N . SER B 1 191 ? 7.545 -5.735 78.470 1.00 18.36 167 SER B N 1
ATOM 2713 C CA . SER B 1 191 ? 8.529 -5.870 77.392 1.00 19.59 167 SER B CA 1
ATOM 2714 C C . SER B 1 191 ? 9.649 -4.845 77.378 1.00 18.67 167 SER B C 1
ATOM 2715 O O . SER B 1 191 ? 9.423 -3.655 77.606 1.00 18.27 167 SER B O 1
ATOM 2718 N N . VAL B 1 192 ? 10.854 -5.324 77.084 1.00 19.69 168 VAL B N 1
ATOM 2719 C CA . VAL B 1 192 ? 12.024 -4.467 76.951 1.00 22.09 168 VAL B CA 1
ATOM 2720 C C . VAL B 1 192 ? 12.119 -4.263 75.433 1.00 24.42 168 VAL B C 1
ATOM 2721 O O . VAL B 1 192 ? 12.204 -5.234 74.681 1.00 25.90 168 VAL B O 1
ATOM 2725 N N . ILE B 1 193 ? 12.115 -3.006 74.999 1.00 23.97 169 ILE B N 1
ATOM 2726 C CA . ILE B 1 193 ? 12.136 -2.652 73.581 1.00 20.28 169 ILE B CA 1
ATOM 2727 C C . ILE B 1 193 ? 13.306 -1.759 73.172 1.00 21.39 169 ILE B C 1
ATOM 2728 O O . ILE B 1 193 ? 13.594 -0.758 73.832 1.00 20.43 169 ILE B O 1
ATOM 2733 N N . ALA B 1 194 ? 13.975 -2.114 72.075 1.00 23.42 170 ALA B N 1
ATOM 2734 C CA . ALA B 1 194 ? 15.102 -1.314 71.575 1.00 23.10 170 ALA B CA 1
ATOM 2735 C C . ALA B 1 194 ? 14.611 0.084 71.200 1.00 21.70 170 ALA B C 1
ATOM 2736 O O . ALA B 1 194 ? 13.570 0.220 70.560 1.00 19.65 170 ALA B O 1
ATOM 2738 N N . LEU B 1 195 ? 15.345 1.115 71.620 1.00 23.25 171 LEU B N 1
ATOM 2739 C CA . LEU B 1 195 ? 14.957 2.499 71.333 1.00 26.88 171 LEU B CA 1
ATOM 2740 C C . LEU B 1 195 ? 14.942 2.875 69.842 1.00 28.84 171 LEU B C 1
ATOM 2741 O O . LEU B 1 195 ? 14.124 3.695 69.428 1.00 27.88 171 LEU B O 1
ATOM 2746 N N . ASN B 1 196 ? 15.851 2.310 69.046 1.00 31.87 172 ASN B N 1
ATOM 2747 C CA . ASN B 1 196 ? 15.896 2.608 67.608 1.00 35.93 172 ASN B CA 1
ATOM 2748 C C . ASN B 1 196 ? 14.914 1.751 66.800 1.00 35.23 172 ASN B C 1
ATOM 2749 O O . ASN B 1 196 ? 13.948 2.264 66.248 1.00 36.66 172 ASN B O 1
ATOM 2754 N N . ASP B 1 197 ? 15.169 0.448 66.762 1.00 35.49 173 ASP B N 1
ATOM 2755 C CA . ASP B 1 197 ? 14.367 -0.548 66.044 1.00 35.60 173 ASP B CA 1
ATOM 2756 C C . ASP B 1 197 ? 12.925 -0.694 66.493 1.00 33.89 173 ASP B C 1
ATOM 2757 O O . ASP B 1 197 ? 12.027 -0.953 65.687 1.00 31.03 173 ASP B O 1
ATOM 2762 N N . GLN B 1 198 ? 12.735 -0.585 67.802 1.00 32.32 174 GLN B N 1
ATOM 2763 C CA . GLN B 1 198 ? 11.447 -0.803 68.443 1.00 28.91 174 GLN B CA 1
ATOM 2764 C C . GLN B 1 198 ? 11.218 -2.304 68.351 1.00 26.46 174 GLN B C 1
ATOM 2765 O O . GLN B 1 198 ? 10.091 -2.780 68.286 1.00 29.06 174 GLN B O 1
ATOM 2771 N N . SER B 1 199 ? 12.322 -3.046 68.339 1.00 23.85 175 SER B N 1
ATOM 2772 C CA . SER B 1 199 ? 12.268 -4.497 68.297 1.00 24.69 175 SER B CA 1
ATOM 2773 C C . SER B 1 199 ? 12.337 -5.006 69.741 1.00 26.08 175 SER B C 1
ATOM 2774 O O . SER B 1 199 ? 12.936 -4.354 70.605 1.00 23.64 175 SER B O 1
ATOM 2777 N N . ILE B 1 200 ? 11.720 -6.163 69.982 1.00 26.58 176 ILE B N 1
ATOM 2778 C CA . ILE B 1 200 ? 11.659 -6.779 71.305 1.00 27.74 176 ILE B CA 1
ATOM 2779 C C . ILE B 1 200 ? 12.972 -7.399 71.764 1.00 28.02 176 ILE B C 1
ATOM 2780 O O . ILE B 1 200 ? 13.468 -8.337 71.140 1.00 28.22 176 ILE B O 1
ATOM 2785 N N . ILE B 1 201 ? 13.521 -6.890 72.866 1.00 26.22 177 ILE B N 1
ATOM 2786 C CA . ILE B 1 201 ? 14.772 -7.415 73.412 1.00 24.82 177 ILE B CA 1
ATOM 2787 C C . ILE B 1 201 ? 14.473 -8.556 74.386 1.00 22.09 177 ILE B C 1
ATOM 2788 O O . ILE B 1 201 ? 15.206 -9.548 74.458 1.00 19.26 177 ILE B O 1
ATOM 2793 N N . ALA B 1 202 ? 13.380 -8.411 75.129 1.00 21.85 178 ALA B N 1
ATOM 2794 C CA . ALA B 1 202 ? 12.960 -9.423 76.103 1.00 18.40 178 ALA B CA 1
ATOM 2795 C C . ALA B 1 202 ? 11.561 -9.074 76.584 1.00 16.76 178 ALA B C 1
ATOM 2796 O O . ALA B 1 202 ? 11.178 -7.903 76.585 1.00 18.76 178 ALA B O 1
ATOM 2798 N N . GLN B 1 203 ? 10.786 -10.082 76.965 1.00 16.45 179 GLN B N 1
ATOM 2799 C CA . GLN B 1 203 ? 9.436 -9.835 77.450 1.00 18.61 179 GLN B CA 1
ATOM 2800 C C . GLN B 1 203 ? 8.968 -11.015 78.295 1.00 20.26 179 GLN B C 1
ATOM 2801 O O . GLN B 1 203 ? 9.474 -12.132 78.161 1.00 20.15 179 GLN B O 1
ATOM 2807 N N . VAL B 1 204 ? 8.007 -10.767 79.178 1.00 20.43 180 VAL B N 1
ATOM 2808 C CA . VAL B 1 204 ? 7.500 -11.824 80.046 1.00 18.52 180 VAL B CA 1
ATOM 2809 C C . VAL B 1 204 ? 6.043 -11.558 80.351 1.00 17.92 180 VAL B C 1
ATOM 2810 O O . VAL B 1 204 ? 5.627 -10.402 80.498 1.00 20.95 180 VAL B O 1
ATOM 2814 N N . ALA B 1 205 ? 5.253 -12.622 80.418 1.00 18.53 181 ALA B N 1
ATOM 2815 C CA . ALA B 1 205 ? 3.837 -12.480 80.737 1.00 20.29 181 ALA B CA 1
ATOM 2816 C C . ALA B 1 205 ? 3.715 -12.746 82.245 1.00 20.93 181 ALA B C 1
ATOM 2817 O O . ALA B 1 205 ? 4.233 -13.744 82.743 1.00 17.74 181 ALA B O 1
ATOM 2819 N N . ILE B 1 206 ? 3.042 -11.857 82.967 1.00 23.83 182 ILE B N 1
ATOM 2820 C CA . ILE B 1 206 ? 2.893 -12.021 84.415 1.00 26.40 182 ILE B CA 1
ATOM 2821 C C . ILE B 1 206 ? 1.542 -12.583 84.846 1.00 30.45 182 ILE B C 1
ATOM 2822 O O . ILE B 1 206 ? 1.123 -12.393 85.985 1.00 32.44 182 ILE B O 1
ATOM 2827 N N . ASN B 1 207 ? 0.861 -13.273 83.938 1.00 33.16 183 ASN B N 1
ATOM 2828 C CA . ASN B 1 207 ? -0.430 -13.878 84.248 1.00 38.46 183 ASN B CA 1
ATOM 2829 C C . ASN B 1 207 ? -0.161 -15.004 85.250 1.00 43.01 183 ASN B C 1
ATOM 2830 O O . ASN B 1 207 ? 0.697 -15.854 85.013 1.00 42.89 183 ASN B O 1
ATOM 2835 N N . PRO B 1 208 ? -0.893 -15.023 86.380 1.00 47.05 184 PRO B N 1
ATOM 2836 C CA . PRO B 1 208 ? -0.771 -16.018 87.452 1.00 47.00 184 PRO B CA 1
ATOM 2837 C C . PRO B 1 208 ? -0.082 -17.328 87.077 1.00 45.54 184 PRO B C 1
ATOM 2838 O O . PRO B 1 208 ? -0.818 -18.326 86.888 1.00 46.31 184 PRO B O 1
ATOM 2843 N N . MET C 1 26 ? -11.195 -4.619 93.135 1.00 67.79 2 MET C N 1
ATOM 2844 C CA . MET C 1 26 ? -10.013 -4.710 94.041 1.00 66.54 2 MET C CA 1
ATOM 2845 C C . MET C 1 26 ? -10.393 -4.385 95.483 1.00 62.26 2 MET C C 1
ATOM 2846 O O . MET C 1 26 ? -11.305 -3.590 95.732 1.00 60.01 2 MET C O 1
ATOM 2851 N N . LYS C 1 27 ? -9.678 -4.988 96.430 1.00 57.44 3 LYS C N 1
ATOM 2852 C CA . LYS C 1 27 ? -9.966 -4.771 97.842 1.00 52.86 3 LYS C CA 1
ATOM 2853 C C . LYS C 1 27 ? -8.716 -4.458 98.671 1.00 47.19 3 LYS C C 1
ATOM 2854 O O . LYS C 1 27 ? -7.818 -5.286 98.809 1.00 44.98 3 LYS C O 1
ATOM 2860 N N . LEU C 1 28 ? -8.673 -3.247 99.218 1.00 43.06 4 LEU C N 1
ATOM 2861 C CA . LEU C 1 28 ? -7.555 -2.800 100.044 1.00 39.41 4 LEU C CA 1
ATOM 2862 C C . LEU C 1 28 ? -8.002 -2.490 101.468 1.00 36.22 4 LEU C C 1
ATOM 2863 O O . LEU C 1 28 ? -9.096 -1.972 101.683 1.00 34.31 4 LEU C O 1
ATOM 2868 N N . MET C 1 29 ? -7.145 -2.793 102.437 1.00 34.14 5 MET C N 1
ATOM 2869 C CA . MET C 1 29 ? -7.448 -2.486 103.828 1.00 30.87 5 MET C CA 1
ATOM 2870 C C . MET C 1 29 ? -6.446 -1.435 104.295 1.00 28.59 5 MET C C 1
ATOM 2871 O O . MET C 1 29 ? -5.279 -1.473 103.905 1.00 28.25 5 MET C O 1
ATOM 2876 N N . PHE C 1 30 ? -6.910 -0.494 105.113 1.00 27.25 6 PHE C N 1
ATOM 2877 C CA . PHE C 1 30 ? -6.058 0.567 105.638 1.00 27.56 6 PHE C CA 1
ATOM 2878 C C . PHE C 1 30 ? -6.022 0.555 107.172 1.00 27.11 6 PHE C C 1
ATOM 2879 O O . PHE C 1 30 ? -7.043 0.320 107.824 1.00 24.23 6 PHE C O 1
ATOM 2887 N N . ALA C 1 31 ? -4.843 0.822 107.731 1.00 26.30 7 ALA C N 1
ATOM 2888 C CA . ALA C 1 31 ? -4.640 0.866 109.178 1.00 26.38 7 ALA C CA 1
ATOM 2889 C C . ALA C 1 31 ? -3.616 1.962 109.462 1.00 26.47 7 ALA C C 1
ATOM 2890 O O . ALA C 1 31 ? -2.682 2.157 108.686 1.00 25.72 7 ALA C O 1
ATOM 2892 N N . SER C 1 32 ? -3.789 2.686 110.563 1.00 23.87 8 SER C N 1
ATOM 2893 C CA . SER C 1 32 ? -2.862 3.763 110.897 1.00 22.80 8 SER C CA 1
ATOM 2894 C C . SER C 1 32 ? -2.749 4.040 112.396 1.00 23.28 8 SER C C 1
ATOM 2895 O O . SER C 1 32 ? -3.648 3.717 113.185 1.00 19.39 8 SER C O 1
ATOM 2898 N N . ASP C 1 33 ? -1.633 4.651 112.778 1.00 23.88 9 ASP C N 1
ATOM 2899 C CA . ASP C 1 33 ? -1.415 5.023 114.164 1.00 22.31 9 ASP C CA 1
ATOM 2900 C C . ASP C 1 33 ? -1.700 3.849 115.103 1.00 19.86 9 ASP C C 1
ATOM 2901 O O . ASP C 1 33 ? -2.624 3.885 115.914 1.00 17.82 9 ASP C O 1
ATOM 2906 N N . ILE C 1 34 ? -0.899 2.799 114.961 1.00 18.96 10 ILE C N 1
ATOM 2907 C CA . ILE C 1 34 ? -1.032 1.591 115.759 1.00 20.64 10 ILE C CA 1
ATOM 2908 C C . ILE C 1 34 ? -0.368 1.816 117.122 1.00 22.76 10 ILE C C 1
ATOM 2909 O O . ILE C 1 34 ? -0.853 1.331 118.141 1.00 20.68 10 ILE C O 1
ATOM 2914 N N . HIS C 1 35 ? 0.747 2.545 117.111 1.00 20.70 11 HIS C N 1
ATOM 2915 C CA . HIS C 1 35 ? 1.484 2.897 118.318 1.00 23.49 11 HIS C CA 1
ATOM 2916 C C . HIS C 1 35 ? 1.825 1.768 119.297 1.00 23.77 11 HIS C C 1
ATOM 2917 O O . HIS C 1 35 ? 1.664 1.933 120.510 1.00 22.81 11 HIS C O 1
ATOM 2924 N N . GLY C 1 36 ? 2.296 0.634 118.779 1.00 21.42 12 GLY C N 1
ATOM 2925 C CA . GLY C 1 36 ? 2.678 -0.476 119.639 1.00 19.98 12 GLY C CA 1
ATOM 2926 C C . GLY C 1 36 ? 1.590 -1.338 120.265 1.00 19.40 12 GLY C C 1
ATOM 2927 O O . GLY C 1 36 ? 1.910 -2.300 120.964 1.00 19.64 12 GLY C O 1
ATOM 2928 N N . SER C 1 37 ? 0.318 -1.021 120.032 1.00 18.98 13 SER C N 1
ATOM 2929 C CA . SER C 1 37 ? -0.771 -1.816 120.607 1.00 21.22 13 SER C CA 1
ATOM 2930 C C . SER C 1 37 ? -0.947 -3.207 119.990 1.00 26.02 13 SER C C 1
ATOM 2931 O O . SER C 1 37 ? -1.427 -3.333 118.858 1.00 26.83 13 SER C O 1
ATOM 2934 N N . LEU C 1 38 ? -0.573 -4.244 120.739 1.00 26.64 14 LEU C N 1
ATOM 2935 C CA . LEU C 1 38 ? -0.692 -5.623 120.264 1.00 28.76 14 LEU C CA 1
ATOM 2936 C C . LEU C 1 38 ? -2.138 -6.067 120.020 1.00 30.81 14 LEU C C 1
ATOM 2937 O O . LEU C 1 38 ? -2.434 -6.726 119.022 1.00 32.05 14 LEU C O 1
ATOM 2942 N N . PRO C 1 39 ? -3.056 -5.749 120.947 1.00 31.35 15 PRO C N 1
ATOM 2943 C CA . PRO C 1 39 ? -4.443 -6.163 120.725 1.00 30.16 15 PRO C CA 1
ATOM 2944 C C . PRO C 1 39 ? -5.058 -5.535 119.471 1.00 27.44 15 PRO C C 1
ATOM 2945 O O . PRO C 1 39 ? -5.826 -6.182 118.761 1.00 25.53 15 PRO C O 1
ATOM 2949 N N . ALA C 1 40 ? -4.738 -4.270 119.215 1.00 24.12 16 ALA C N 1
ATOM 2950 C CA . ALA C 1 40 ? -5.267 -3.591 118.039 1.00 24.93 16 ALA C CA 1
ATOM 2951 C C . ALA C 1 40 ? -4.692 -4.288 116.802 1.00 25.43 16 ALA C C 1
ATOM 2952 O O . ALA C 1 40 ? -5.404 -4.539 115.825 1.00 23.89 16 ALA C O 1
ATOM 2954 N N . THR C 1 41 ? -3.407 -4.618 116.866 1.00 24.38 17 THR C N 1
ATOM 2955 C CA . THR C 1 41 ? -2.733 -5.288 115.766 1.00 27.24 17 THR C CA 1
ATOM 2956 C C . THR C 1 41 ? -3.377 -6.641 115.452 1.00 30.53 17 THR C C 1
ATOM 2957 O O . THR C 1 41 ? -3.719 -6.910 114.295 1.00 31.60 17 THR C O 1
ATOM 2961 N N . GLU C 1 42 ? -3.561 -7.478 116.474 1.00 31.14 18 GLU C N 1
ATOM 2962 C CA . GLU C 1 42 ? -4.154 -8.799 116.278 1.00 30.22 18 GLU C CA 1
ATOM 2963 C C . GLU C 1 42 ? -5.567 -8.740 115.713 1.00 28.75 18 GLU C C 1
ATOM 2964 O O . GLU C 1 42 ? -5.979 -9.627 114.961 1.00 26.94 18 GLU C O 1
ATOM 2970 N N . ARG C 1 43 ? -6.311 -7.701 116.073 1.00 26.68 19 ARG C N 1
ATOM 2971 C CA . ARG C 1 43 ? -7.670 -7.548 115.570 1.00 28.55 19 ARG C CA 1
ATOM 2972 C C . ARG C 1 43 ? -7.612 -7.107 114.099 1.00 30.09 19 ARG C C 1
ATOM 2973 O O . ARG C 1 43 ? -8.454 -7.498 113.288 1.00 29.11 19 ARG C O 1
ATOM 2981 N N . VAL C 1 44 ? -6.620 -6.284 113.764 1.00 30.18 20 VAL C N 1
ATOM 2982 C CA . VAL C 1 44 ? -6.447 -5.814 112.391 1.00 29.70 20 VAL C CA 1
ATOM 2983 C C . VAL C 1 44 ? -6.122 -7.015 111.502 1.00 28.17 20 VAL C C 1
ATOM 2984 O O . VAL C 1 44 ? -6.768 -7.229 110.483 1.00 28.20 20 VAL C O 1
ATOM 2988 N N . LEU C 1 45 ? -5.135 -7.804 111.916 1.00 26.65 21 LEU C N 1
ATOM 2989 C CA . LEU C 1 45 ? -4.720 -8.982 111.176 1.00 27.61 21 LEU C CA 1
ATOM 2990 C C . LEU C 1 45 ? -5.816 -10.031 111.059 1.00 31.58 21 LEU C C 1
ATOM 2991 O O . LEU C 1 45 ? -5.794 -10.862 110.141 1.00 31.92 21 LEU C O 1
ATOM 2996 N N . GLU C 1 46 ? -6.769 -10.005 111.987 1.00 34.41 22 GLU C N 1
ATOM 2997 C CA . GLU C 1 46 ? -7.870 -10.962 111.960 1.00 36.31 22 GLU C CA 1
ATOM 2998 C C . GLU C 1 46 ? -8.873 -10.509 110.902 1.00 35.54 22 GLU C C 1
ATOM 2999 O O . GLU C 1 46 ? -9.346 -11.313 110.097 1.00 32.60 22 GLU C O 1
ATOM 3005 N N . LEU C 1 47 ? -9.192 -9.217 110.915 1.00 34.58 23 LEU C N 1
ATOM 3006 C CA . LEU C 1 47 ? -10.129 -8.648 109.959 1.00 35.28 23 LEU C CA 1
ATOM 3007 C C . LEU C 1 47 ? -9.540 -8.680 108.549 1.00 35.48 23 LEU C C 1
ATOM 3008 O O . LEU C 1 47 ? -10.270 -8.814 107.569 1.00 32.17 23 LEU C O 1
ATOM 3013 N N . PHE C 1 48 ? -8.220 -8.556 108.454 1.00 35.67 24 PHE C N 1
ATOM 3014 C CA . PHE C 1 48 ? -7.546 -8.579 107.163 1.00 37.15 24 PHE C CA 1
ATOM 3015 C C . PHE C 1 48 ? -7.719 -9.963 106.537 1.00 36.58 24 PHE C C 1
ATOM 3016 O O . PHE C 1 48 ? -8.100 -10.092 105.373 1.00 33.30 24 PHE C O 1
ATOM 3024 N N . ALA C 1 49 ? -7.462 -10.994 107.333 1.00 38.19 25 ALA C N 1
ATOM 3025 C CA . ALA C 1 49 ? -7.581 -12.373 106.876 1.00 40.18 25 ALA C CA 1
ATOM 3026 C C . ALA C 1 49 ? -9.009 -12.750 106.475 1.00 41.85 25 ALA C C 1
ATOM 3027 O O . ALA C 1 49 ? -9.203 -13.523 105.536 1.00 43.44 25 ALA C O 1
ATOM 3029 N N . GLN C 1 50 ? -10.002 -12.203 107.173 1.00 41.14 26 GLN C N 1
ATOM 3030 C CA . GLN C 1 50 ? -11.399 -12.511 106.877 1.00 41.52 26 GLN C CA 1
ATOM 3031 C C . GLN C 1 50 ? -11.970 -11.649 105.751 1.00 41.21 26 GLN C C 1
ATOM 3032 O O . GLN C 1 50 ? -12.947 -12.032 105.102 1.00 39.78 26 GLN C O 1
ATOM 3038 N N . SER C 1 51 ? -11.360 -10.490 105.519 1.00 40.69 27 SER C N 1
ATOM 3039 C CA . SER C 1 51 ? -11.823 -9.572 104.479 1.00 40.67 27 SER C CA 1
ATOM 3040 C C . SER C 1 51 ? -11.523 -10.072 103.068 1.00 41.48 27 SER C C 1
ATOM 3041 O O . SER C 1 51 ? -12.292 -9.833 102.143 1.00 38.92 27 SER C O 1
ATOM 3044 N N . GLY C 1 52 ? -10.394 -10.753 102.913 1.00 43.25 28 GLY C N 1
ATOM 3045 C CA . GLY C 1 52 ? -10.008 -11.249 101.607 1.00 44.40 28 GLY C CA 1
ATOM 3046 C C . GLY C 1 52 ? -9.162 -10.228 100.865 1.00 44.17 28 GLY C C 1
ATOM 3047 O O . GLY C 1 52 ? -8.603 -10.533 99.809 1.00 45.56 28 GLY C O 1
ATOM 3048 N N . ALA C 1 53 ? -9.068 -9.019 101.418 1.00 41.08 29 ALA C N 1
ATOM 3049 C CA . ALA C 1 53 ? -8.283 -7.946 100.813 1.00 37.80 29 ALA C CA 1
ATOM 3050 C C . ALA C 1 53 ? -6.916 -8.462 100.392 1.00 34.89 29 ALA C C 1
ATOM 3051 O O . ALA C 1 53 ? -6.348 -9.349 101.026 1.00 31.63 29 ALA C O 1
ATOM 3053 N N . GLN C 1 54 ? -6.389 -7.892 99.319 1.00 35.23 30 GLN C N 1
ATOM 3054 C CA . GLN C 1 54 ? -5.107 -8.320 98.788 1.00 34.43 30 GLN C CA 1
ATOM 3055 C C . GLN C 1 54 ? -3.912 -7.674 99.485 1.00 30.53 30 GLN C C 1
ATOM 3056 O O . GLN C 1 54 ? -2.877 -8.312 99.670 1.00 29.25 30 GLN C O 1
ATOM 3062 N N . TRP C 1 55 ? -4.046 -6.408 99.859 1.00 26.86 31 TRP C N 1
ATOM 3063 C CA . TRP C 1 55 ? -2.951 -5.714 100.522 1.00 27.97 31 TRP C CA 1
ATOM 3064 C C . TRP C 1 55 ? -3.395 -4.944 101.762 1.00 26.20 31 TRP C C 1
ATOM 3065 O O . TRP C 1 55 ? -4.570 -4.589 101.927 1.00 23.26 31 TRP C O 1
ATOM 3076 N N . LEU C 1 56 ? -2.424 -4.678 102.624 1.00 25.35 32 LEU C N 1
ATOM 3077 C CA . LEU C 1 56 ? -2.662 -3.936 103.849 1.00 22.95 32 LEU C CA 1
ATOM 3078 C C . LEU C 1 56 ? -1.793 -2.684 103.840 1.00 17.92 32 LEU C C 1
ATOM 3079 O O . LEU C 1 56 ? -0.574 -2.770 103.890 1.00 17.01 32 LEU C O 1
ATOM 3084 N N . VAL C 1 57 ? -2.432 -1.525 103.762 1.00 15.68 33 VAL C N 1
ATOM 3085 C CA . VAL C 1 57 ? -1.724 -0.258 103.751 1.00 20.04 33 VAL C CA 1
ATOM 3086 C C . VAL C 1 57 ? -1.593 0.337 105.162 1.00 22.09 33 VAL C C 1
ATOM 3087 O O . VAL C 1 57 ? -2.602 0.645 105.801 1.00 20.15 33 VAL C O 1
ATOM 3091 N N . ILE C 1 58 ? -0.352 0.506 105.624 1.00 21.88 34 ILE C N 1
ATOM 3092 C CA . ILE C 1 58 ? -0.063 1.067 106.947 1.00 20.69 34 ILE C CA 1
ATOM 3093 C C . ILE C 1 58 ? 0.514 2.477 106.830 1.00 18.30 34 ILE C C 1
ATOM 3094 O O . ILE C 1 58 ? 1.629 2.673 106.353 1.00 18.49 34 ILE C O 1
ATOM 3099 N N . LEU C 1 59 ? -0.247 3.450 107.314 1.00 16.12 35 LEU C N 1
ATOM 3100 C CA . LEU C 1 59 ? 0.121 4.852 107.232 1.00 15.78 35 LEU C CA 1
ATOM 3101 C C . LEU C 1 59 ? 1.085 5.465 108.252 1.00 17.52 35 LEU C C 1
ATOM 3102 O O . LEU C 1 59 ? 1.190 6.686 108.327 1.00 17.15 35 LEU C O 1
ATOM 3107 N N . GLY C 1 60 ? 1.789 4.647 109.032 1.00 16.49 36 GLY C N 1
ATOM 3108 C CA . GLY C 1 60 ? 2.749 5.216 109.966 1.00 19.50 36 GLY C CA 1
ATOM 3109 C C . GLY C 1 60 ? 2.444 5.137 111.460 1.00 19.79 36 GLY C C 1
ATOM 3110 O O . GLY C 1 60 ? 1.312 4.836 111.863 1.00 16.65 36 GLY C O 1
ATOM 3111 N N . ASP C 1 61 ? 3.462 5.432 112.275 1.00 21.10 37 ASP C N 1
ATOM 3112 C CA . ASP C 1 61 ? 3.352 5.387 113.737 1.00 17.30 37 ASP C CA 1
ATOM 3113 C C . ASP C 1 61 ? 2.932 3.969 114.111 1.00 14.59 37 ASP C C 1
ATOM 3114 O O . ASP C 1 61 ? 1.820 3.729 114.572 1.00 14.19 37 ASP C O 1
ATOM 3119 N N . VAL C 1 62 ? 3.866 3.043 113.918 1.00 12.60 38 VAL C N 1
ATOM 3120 C CA . VAL C 1 62 ? 3.653 1.620 114.140 1.00 15.21 38 VAL C CA 1
ATOM 3121 C C . VAL C 1 62 ? 4.021 1.013 115.511 1.00 18.58 38 VAL C C 1
ATOM 3122 O O . VAL C 1 62 ? 3.231 0.271 116.086 1.00 18.18 38 VAL C O 1
ATOM 3126 N N . LEU C 1 63 ? 5.216 1.304 116.018 1.00 18.40 39 LEU C N 1
ATOM 3127 C CA . LEU C 1 63 ? 5.655 0.717 117.280 1.00 20.72 39 LEU C CA 1
ATOM 3128 C C . LEU C 1 63 ? 5.694 1.671 118.474 1.00 22.95 39 LEU C C 1
ATOM 3129 O O . LEU C 1 63 ? 5.265 1.317 119.566 1.00 23.73 39 LEU C O 1
ATOM 3134 N N . ASN C 1 64 ? 6.213 2.871 118.249 1.00 22.84 40 ASN C N 1
ATOM 3135 C CA . ASN C 1 64 ? 6.344 3.893 119.272 1.00 24.71 40 ASN C CA 1
ATOM 3136 C C . ASN C 1 64 ? 4.997 4.455 119.745 1.00 24.43 40 ASN C C 1
ATOM 3137 O O . ASN C 1 64 ? 4.195 4.945 118.942 1.00 22.15 40 ASN C O 1
ATOM 3142 N N . HIS C 1 65 ? 4.757 4.404 121.057 1.00 20.42 41 HIS C N 1
ATOM 3143 C CA . HIS C 1 65 ? 3.498 4.903 121.606 1.00 16.95 41 HIS C CA 1
ATOM 3144 C C . HIS C 1 65 ? 3.330 6.396 121.366 1.00 16.73 41 HIS C C 1
ATOM 3145 O O . HIS C 1 65 ? 2.203 6.891 121.244 1.00 17.46 41 HIS C O 1
ATOM 3152 N N . GLY C 1 66 ? 4.445 7.117 121.292 1.00 17.40 42 GLY C N 1
ATOM 3153 C CA . GLY C 1 66 ? 4.366 8.554 121.084 1.00 21.75 42 GLY C CA 1
ATOM 3154 C C . GLY C 1 66 ? 4.648 9.298 122.386 1.00 27.56 42 GLY C C 1
ATOM 3155 O O . GLY C 1 66 ? 3.881 9.196 123.346 1.00 26.94 42 GLY C O 1
ATOM 3156 N N . PRO C 1 67 ? 5.737 10.073 122.437 1.00 29.78 43 PRO C N 1
ATOM 3157 C CA . PRO C 1 67 ? 6.194 10.860 123.587 1.00 30.40 43 PRO C CA 1
ATOM 3158 C C . PRO C 1 67 ? 5.142 11.606 124.414 1.00 30.02 43 PRO C C 1
ATOM 3159 O O . PRO C 1 67 ? 5.198 11.594 125.654 1.00 28.24 43 PRO C O 1
ATOM 3163 N N . ARG C 1 68 ? 4.200 12.262 123.742 1.00 27.00 44 ARG C N 1
ATOM 3164 C CA . ARG C 1 68 ? 3.185 13.039 124.440 1.00 28.24 44 ARG C CA 1
ATOM 3165 C C . ARG C 1 68 ? 1.940 12.318 124.932 1.00 25.93 44 ARG C C 1
ATOM 3166 O O . ARG C 1 68 ? 1.019 12.952 125.440 1.00 22.47 44 ARG C O 1
ATOM 3174 N N . ASN C 1 69 ? 1.876 11.005 124.781 1.00 25.24 45 ASN C N 1
ATOM 3175 C CA . ASN C 1 69 ? 0.698 10.338 125.282 1.00 26.92 45 ASN C CA 1
ATOM 3176 C C . ASN C 1 69 ? 0.933 9.004 125.968 1.00 26.17 45 ASN C C 1
ATOM 3177 O O . ASN C 1 69 ? 2.018 8.416 125.891 1.00 22.39 45 ASN C O 1
ATOM 3182 N N . ALA C 1 70 ? -0.109 8.557 126.662 1.00 26.77 46 ALA C N 1
ATOM 3183 C CA . ALA C 1 70 ? -0.108 7.314 127.418 1.00 26.29 46 ALA C CA 1
ATOM 3184 C C . ALA C 1 70 ? 0.031 6.083 126.539 1.00 27.67 46 ALA C C 1
ATOM 3185 O O . ALA C 1 70 ? -0.290 6.114 125.352 1.00 28.01 46 ALA C O 1
ATOM 3187 N N . LEU C 1 71 ? 0.506 5.000 127.142 1.00 27.67 47 LEU C N 1
ATOM 3188 C CA . LEU C 1 71 ? 0.662 3.732 126.452 1.00 29.41 47 LEU C CA 1
ATOM 3189 C C . LEU C 1 71 ? -0.718 3.216 126.071 1.00 30.34 47 LEU C C 1
ATOM 3190 O O . LEU C 1 71 ? -1.660 3.303 126.855 1.00 32.20 47 LEU C O 1
ATOM 3195 N N . PRO C 1 72 ? -0.856 2.672 124.854 1.00 29.47 48 PRO C N 1
ATOM 3196 C CA . PRO C 1 72 ? -2.149 2.151 124.398 1.00 26.48 48 PRO C CA 1
ATOM 3197 C C . PRO C 1 72 ? -2.391 0.783 125.002 1.00 23.17 48 PRO C C 1
ATOM 3198 O O . PRO C 1 72 ? -1.486 0.198 125.596 1.00 20.71 48 PRO C O 1
ATOM 3202 N N . GLU C 1 73 ? -3.601 0.266 124.824 1.00 22.53 49 GLU C N 1
ATOM 3203 C CA . GLU C 1 73 ? -3.944 -1.048 125.340 1.00 24.84 49 GLU C CA 1
ATOM 3204 C C . GLU C 1 73 ? -2.977 -2.111 124.827 1.00 27.87 49 GLU C C 1
ATOM 3205 O O . GLU C 1 73 ? -2.651 -2.150 123.637 1.00 29.25 49 GLU C O 1
ATOM 3211 N N . GLY C 1 74 ? -2.519 -2.968 125.735 1.00 27.14 50 GLY C N 1
ATOM 3212 C CA . GLY C 1 74 ? -1.601 -4.033 125.367 1.00 27.04 50 GLY C CA 1
ATOM 3213 C C . GLY C 1 74 ? -0.327 -3.621 124.645 1.00 27.19 50 GLY C C 1
ATOM 3214 O O . GLY C 1 74 ? 0.130 -4.330 123.756 1.00 26.09 50 GLY C O 1
ATOM 3215 N N . TYR C 1 75 ? 0.259 -2.493 125.037 1.00 28.04 51 TYR C N 1
ATOM 3216 C CA . TYR C 1 75 ? 1.495 -1.994 124.424 1.00 28.20 51 TYR C CA 1
ATOM 3217 C C . TYR C 1 75 ? 2.607 -3.036 124.453 1.00 27.76 51 TYR C C 1
ATOM 3218 O O . TYR C 1 75 ? 3.042 -3.460 125.524 1.00 29.03 51 TYR C O 1
ATOM 3227 N N . ALA C 1 76 ? 3.079 -3.435 123.275 1.00 25.31 52 ALA C N 1
ATOM 3228 C CA . ALA C 1 76 ? 4.138 -4.434 123.179 1.00 21.95 52 ALA C CA 1
ATOM 3229 C C . ALA C 1 76 ? 4.804 -4.437 121.795 1.00 22.99 52 ALA C C 1
ATOM 3230 O O . ALA C 1 76 ? 4.596 -5.356 120.999 1.00 20.40 52 ALA C O 1
ATOM 3232 N N . PRO C 1 77 ? 5.628 -3.417 121.506 1.00 23.02 53 PRO C N 1
ATOM 3233 C CA . PRO C 1 77 ? 6.361 -3.225 120.248 1.00 23.90 53 PRO C CA 1
ATOM 3234 C C . PRO C 1 77 ? 6.990 -4.478 119.639 1.00 25.30 53 PRO C C 1
ATOM 3235 O O . PRO C 1 77 ? 6.792 -4.766 118.461 1.00 26.60 53 PRO C O 1
ATOM 3239 N N . ALA C 1 78 ? 7.756 -5.212 120.437 1.00 24.72 54 ALA C N 1
ATOM 3240 C CA . ALA C 1 78 ? 8.425 -6.419 119.960 1.00 24.60 54 ALA C CA 1
ATOM 3241 C C . ALA C 1 78 ? 7.468 -7.505 119.486 1.00 25.66 54 ALA C C 1
ATOM 3242 O O . ALA C 1 78 ? 7.810 -8.302 118.608 1.00 25.48 54 ALA C O 1
ATOM 3244 N N . LYS C 1 79 ? 6.275 -7.551 120.063 1.00 26.57 55 LYS C N 1
ATOM 3245 C CA . LYS C 1 79 ? 5.308 -8.559 119.654 1.00 28.26 55 LYS C CA 1
ATOM 3246 C C . LYS C 1 79 ? 4.492 -8.088 118.457 1.00 26.70 55 LYS C C 1
ATOM 3247 O O . LYS C 1 79 ? 4.049 -8.904 117.651 1.00 25.55 55 LYS C O 1
ATOM 3253 N N . VAL C 1 80 ? 4.277 -6.779 118.350 1.00 24.55 56 VAL C N 1
ATOM 3254 C CA . VAL C 1 80 ? 3.542 -6.242 117.216 1.00 27.93 56 VAL C CA 1
ATOM 3255 C C . VAL C 1 80 ? 4.412 -6.545 115.988 1.00 28.75 56 VAL C C 1
ATOM 3256 O O . VAL C 1 80 ? 3.917 -6.965 114.943 1.00 29.74 56 VAL C O 1
ATOM 3260 N N . VAL C 1 81 ? 5.717 -6.358 116.159 1.00 26.96 57 VAL C N 1
ATOM 3261 C CA . VAL C 1 81 ? 6.710 -6.600 115.123 1.00 27.90 57 VAL C CA 1
ATOM 3262 C C . VAL C 1 81 ? 6.639 -8.036 114.588 1.00 30.80 57 VAL C C 1
ATOM 3263 O O . VAL C 1 81 ? 6.656 -8.251 113.375 1.00 29.56 57 VAL C O 1
ATOM 3267 N N . GLU C 1 82 ? 6.547 -9.017 115.482 1.00 31.91 58 GLU C N 1
ATOM 3268 C CA . GLU C 1 82 ? 6.466 -10.409 115.051 1.00 33.71 58 GLU C CA 1
ATOM 3269 C C . GLU C 1 82 ? 5.166 -10.663 114.300 1.00 32.22 58 GLU C C 1
ATOM 3270 O O . GLU C 1 82 ? 5.147 -11.390 113.308 1.00 30.42 58 GLU C O 1
ATOM 3276 N N . ARG C 1 83 ? 4.078 -10.069 114.775 1.00 30.95 59 ARG C N 1
ATOM 3277 C CA . ARG C 1 83 ? 2.796 -10.251 114.118 1.00 32.19 59 ARG C CA 1
ATOM 3278 C C . ARG C 1 83 ? 2.795 -9.645 112.720 1.00 30.34 59 ARG C C 1
ATOM 3279 O O . ARG C 1 83 ? 2.474 -10.328 111.745 1.00 30.37 59 ARG C O 1
ATOM 3287 N N . LEU C 1 84 ? 3.153 -8.368 112.620 1.00 26.52 60 LEU C N 1
ATOM 3288 C CA . LEU C 1 84 ? 3.164 -7.701 111.326 1.00 26.33 60 LEU C CA 1
ATOM 3289 C C . LEU C 1 84 ? 4.129 -8.349 110.327 1.00 25.63 60 LEU C C 1
ATOM 3290 O O . LEU C 1 84 ? 3.781 -8.522 109.157 1.00 25.72 60 LEU C O 1
ATOM 3295 N N . ASN C 1 85 ? 5.322 -8.732 110.779 1.00 24.20 61 ASN C N 1
ATOM 3296 C CA . ASN C 1 85 ? 6.296 -9.348 109.877 1.00 25.56 61 ASN C CA 1
ATOM 3297 C C . ASN C 1 85 ? 5.812 -10.637 109.211 1.00 27.98 61 ASN C C 1
ATOM 3298 O O . ASN C 1 85 ? 6.454 -11.137 108.283 1.00 27.30 61 ASN C O 1
ATOM 3303 N N . GLU C 1 86 ? 4.688 -11.170 109.685 1.00 29.26 62 GLU C N 1
ATOM 3304 C CA . GLU C 1 86 ? 4.128 -12.395 109.127 1.00 31.03 62 GLU C CA 1
ATOM 3305 C C . GLU C 1 86 ? 3.358 -12.139 107.824 1.00 30.45 62 GLU C C 1
ATOM 3306 O O . GLU C 1 86 ? 3.151 -13.059 107.031 1.00 29.87 62 GLU C O 1
ATOM 3312 N N . VAL C 1 87 ? 2.935 -10.894 107.611 1.00 27.80 63 VAL C N 1
ATOM 3313 C CA . VAL C 1 87 ? 2.228 -10.510 106.390 1.00 23.96 63 VAL C CA 1
ATOM 3314 C C . VAL C 1 87 ? 3.001 -9.378 105.714 1.00 22.18 63 VAL C C 1
ATOM 3315 O O . VAL C 1 87 ? 2.426 -8.578 104.979 1.00 21.54 63 VAL C O 1
ATOM 3319 N N . ALA C 1 88 ? 4.304 -9.321 105.976 1.00 20.76 64 ALA C N 1
ATOM 3320 C CA . ALA C 1 88 ? 5.175 -8.281 105.432 1.00 22.85 64 ALA C CA 1
ATOM 3321 C C . ALA C 1 88 ? 5.103 -8.170 103.909 1.00 25.58 64 ALA C C 1
ATOM 3322 O O . ALA C 1 88 ? 5.166 -7.066 103.362 1.00 25.35 64 ALA C O 1
ATOM 3324 N N . HIS C 1 89 ? 4.984 -9.314 103.238 1.00 27.02 65 HIS C N 1
ATOM 3325 C CA . HIS C 1 89 ? 4.919 -9.356 101.782 1.00 29.42 65 HIS C CA 1
ATOM 3326 C C . HIS C 1 89 ? 3.623 -8.787 101.223 1.00 29.05 65 HIS C C 1
ATOM 3327 O O . HIS C 1 89 ? 3.464 -8.685 100.007 1.00 31.07 65 HIS C O 1
ATOM 3334 N N . LYS C 1 90 ? 2.693 -8.424 102.100 1.00 24.55 66 LYS C N 1
ATOM 3335 C CA . LYS C 1 90 ? 1.432 -7.860 101.642 1.00 21.17 66 LYS C CA 1
ATOM 3336 C C . LYS C 1 90 ? 1.235 -6.452 102.186 1.00 17.63 66 LYS C C 1
ATOM 3337 O O . LYS C 1 90 ? 0.148 -5.879 102.066 1.00 16.97 66 LYS C O 1
ATOM 3343 N N . VAL C 1 91 ? 2.297 -5.893 102.764 1.00 17.07 67 VAL C N 1
ATOM 3344 C CA . VAL C 1 91 ? 2.246 -4.544 103.331 1.00 16.71 67 VAL C CA 1
ATOM 3345 C C . VAL C 1 91 ? 2.886 -3.438 102.485 1.00 17.26 67 VAL C C 1
ATOM 3346 O O . VAL C 1 91 ? 3.986 -3.606 101.950 1.00 16.09 67 VAL C O 1
ATOM 3350 N N . ILE C 1 92 ? 2.188 -2.305 102.410 1.00 15.70 68 ILE C N 1
ATOM 3351 C CA . ILE C 1 92 ? 2.641 -1.113 101.708 1.00 18.29 68 ILE C CA 1
ATOM 3352 C C . ILE C 1 92 ? 2.638 -0.030 102.794 1.00 17.78 68 ILE C C 1
ATOM 3353 O O . ILE C 1 92 ? 1.600 0.200 103.400 1.00 17.02 68 ILE C O 1
ATOM 3358 N N . ALA C 1 93 ? 3.748 0.672 103.013 1.00 18.39 69 ALA C N 1
ATOM 3359 C CA . ALA C 1 93 ? 3.757 1.677 104.084 1.00 19.67 69 ALA C CA 1
ATOM 3360 C C . ALA C 1 93 ? 4.608 2.932 103.912 1.00 19.74 69 ALA C C 1
ATOM 3361 O O . ALA C 1 93 ? 5.556 2.955 103.127 1.00 19.90 69 ALA C O 1
ATOM 3363 N N . VAL C 1 94 ? 4.253 3.967 104.678 1.00 17.40 70 VAL C N 1
ATOM 3364 C CA . VAL C 1 94 ? 4.972 5.242 104.692 1.00 19.92 70 VAL C CA 1
ATOM 3365 C C . VAL C 1 94 ? 5.394 5.603 106.135 1.00 22.81 70 VAL C C 1
ATOM 3366 O O . VAL C 1 94 ? 4.778 5.146 107.104 1.00 21.12 70 VAL C O 1
ATOM 3370 N N . ARG C 1 95 ? 6.428 6.436 106.257 1.00 20.47 71 ARG C N 1
ATOM 3371 C CA . ARG C 1 95 ? 6.988 6.851 107.547 1.00 21.51 71 ARG C CA 1
ATOM 3372 C C . ARG C 1 95 ? 6.146 7.787 108.417 1.00 18.32 71 ARG C C 1
ATOM 3373 O O . ARG C 1 95 ? 5.822 8.909 108.015 1.00 16.15 71 ARG C O 1
ATOM 3381 N N . GLY C 1 96 ? 5.815 7.333 109.626 1.00 17.09 72 GLY C N 1
ATOM 3382 C CA . GLY C 1 96 ? 5.051 8.172 110.541 1.00 14.54 72 GLY C CA 1
ATOM 3383 C C . GLY C 1 96 ? 6.019 9.096 111.272 1.00 12.09 72 GLY C C 1
ATOM 3384 O O . GLY C 1 96 ? 7.229 8.850 111.262 1.00 11.71 72 GLY C O 1
ATOM 3385 N N . ASN C 1 97 ? 5.513 10.161 111.890 1.00 15.09 73 ASN C N 1
ATOM 3386 C CA . ASN C 1 97 ? 6.386 11.078 112.629 1.00 18.06 73 ASN C CA 1
ATOM 3387 C C . ASN C 1 97 ? 7.027 10.397 113.857 1.00 18.60 73 ASN C C 1
ATOM 3388 O O . ASN C 1 97 ? 8.067 10.839 114.345 1.00 18.28 73 ASN C O 1
ATOM 3393 N N . CYS C 1 98 ? 6.421 9.303 114.320 1.00 17.03 74 CYS C N 1
ATOM 3394 C CA . CYS C 1 98 ? 6.929 8.545 115.471 1.00 20.28 74 CYS C CA 1
ATOM 3395 C C . CYS C 1 98 ? 7.830 7.365 115.104 1.00 21.86 74 CYS C C 1
ATOM 3396 O O . CYS C 1 98 ? 8.378 6.704 115.998 1.00 22.53 74 CYS C O 1
ATOM 3399 N N . ASP C 1 99 ? 7.973 7.086 113.810 1.00 19.74 75 ASP C N 1
ATOM 3400 C CA . ASP C 1 99 ? 8.795 5.965 113.371 1.00 19.69 75 ASP C CA 1
ATOM 3401 C C . ASP C 1 99 ? 10.268 6.347 113.277 1.00 17.43 75 ASP C C 1
ATOM 3402 O O . ASP C 1 99 ? 10.607 7.468 112.893 1.00 18.88 75 ASP C O 1
ATOM 3407 N N . SER C 1 100 ? 11.147 5.408 113.608 1.00 13.92 76 SER C N 1
ATOM 3408 C CA . SER C 1 100 ? 12.575 5.702 113.579 1.00 14.57 76 SER C CA 1
ATOM 3409 C C . SER C 1 100 ? 13.395 4.589 112.942 1.00 12.97 76 SER C C 1
ATOM 3410 O O . SER C 1 100 ? 12.882 3.522 112.632 1.00 17.78 76 SER C O 1
ATOM 3413 N N . GLU C 1 101 ? 14.683 4.847 112.773 1.00 13.80 77 GLU C N 1
ATOM 3414 C CA . GLU C 1 101 ? 15.591 3.873 112.186 1.00 18.81 77 GLU C CA 1
ATOM 3415 C C . GLU C 1 101 ? 15.524 2.506 112.851 1.00 20.81 77 GLU C C 1
ATOM 3416 O O . GLU C 1 101 ? 15.532 1.480 112.164 1.00 20.64 77 GLU C O 1
ATOM 3422 N N . VAL C 1 102 ? 15.481 2.473 114.183 1.00 22.50 78 VAL C N 1
ATOM 3423 C CA . VAL C 1 102 ? 15.396 1.184 114.869 1.00 19.38 78 VAL C CA 1
ATOM 3424 C C . VAL C 1 102 ? 14.136 0.449 114.426 1.00 17.88 78 VAL C C 1
ATOM 3425 O O . VAL C 1 102 ? 14.133 -0.775 114.300 1.00 19.12 78 VAL C O 1
ATOM 3429 N N . ASP C 1 103 ? 13.065 1.194 114.174 1.00 15.67 79 ASP C N 1
ATOM 3430 C CA . ASP C 1 103 ? 11.828 0.559 113.734 1.00 18.62 79 ASP C CA 1
ATOM 3431 C C . ASP C 1 103 ? 11.985 -0.143 112.381 1.00 19.84 79 ASP C C 1
ATOM 3432 O O . ASP C 1 103 ? 11.520 -1.281 112.212 1.00 17.19 79 ASP C O 1
ATOM 3437 N N . GLN C 1 104 ? 12.647 0.511 111.425 1.00 20.30 80 GLN C N 1
ATOM 3438 C CA . GLN C 1 104 ? 12.856 -0.111 110.116 1.00 19.68 80 GLN C CA 1
ATOM 3439 C C . GLN C 1 104 ? 13.713 -1.348 110.274 1.00 19.94 80 GLN C C 1
ATOM 3440 O O . GLN C 1 104 ? 13.496 -2.349 109.599 1.00 20.38 80 GLN C O 1
ATOM 3446 N N . MET C 1 105 ? 14.683 -1.287 111.179 1.00 23.28 81 MET C N 1
ATOM 3447 C CA . MET C 1 105 ? 15.552 -2.438 111.403 1.00 26.78 81 MET C CA 1
ATOM 3448 C C . MET C 1 105 ? 14.780 -3.681 111.867 1.00 26.89 81 MET C C 1
ATOM 3449 O O . MET C 1 105 ? 15.205 -4.817 111.625 1.00 25.40 81 MET C O 1
ATOM 3454 N N . LEU C 1 106 ? 13.648 -3.464 112.533 1.00 26.73 82 LEU C N 1
ATOM 3455 C CA . LEU C 1 106 ? 12.820 -4.562 113.035 1.00 26.51 82 LEU C CA 1
ATOM 3456 C C . LEU C 1 106 ? 11.739 -5.009 112.051 1.00 23.29 82 LEU C C 1
ATOM 3457 O O . LEU C 1 106 ? 11.458 -6.205 111.922 1.00 22.84 82 LEU C O 1
ATOM 3462 N N . LEU C 1 107 ? 11.113 -4.045 111.384 1.00 20.36 83 LEU C N 1
ATOM 3463 C CA . LEU C 1 107 ? 10.046 -4.352 110.436 1.00 22.74 83 LEU C CA 1
ATOM 3464 C C . LEU C 1 107 ? 10.590 -4.838 109.086 1.00 24.47 83 LEU C C 1
ATOM 3465 O O . LEU C 1 107 ? 11.424 -4.185 108.454 1.00 24.16 83 LEU C O 1
ATOM 3470 N N . HIS C 1 108 ? 10.110 -5.999 108.661 1.00 25.68 84 HIS C N 1
ATOM 3471 C CA . HIS C 1 108 ? 10.550 -6.617 107.419 1.00 28.46 84 HIS C CA 1
ATOM 3472 C C . HIS C 1 108 ? 9.977 -6.049 106.110 1.00 29.55 84 HIS C C 1
ATOM 3473 O O . HIS C 1 108 ? 10.141 -6.645 105.050 1.00 29.12 84 HIS C O 1
ATOM 3480 N N . PHE C 1 109 ? 9.296 -4.909 106.199 1.00 29.96 85 PHE C N 1
ATOM 3481 C CA . PHE C 1 109 ? 8.752 -4.229 105.028 1.00 29.04 85 PHE C CA 1
ATOM 3482 C C . PHE C 1 109 ? 9.237 -2.784 105.083 1.00 29.16 85 PHE C C 1
ATOM 3483 O O . PHE C 1 109 ? 9.551 -2.283 106.161 1.00 30.23 85 PHE C O 1
ATOM 3491 N N . PRO C 1 110 ? 9.311 -2.099 103.921 1.00 28.28 86 PRO C N 1
ATOM 3492 C CA . PRO C 1 110 ? 9.772 -0.705 103.790 1.00 25.58 86 PRO C CA 1
ATOM 3493 C C . PRO C 1 110 ? 8.846 0.377 104.339 1.00 24.42 86 PRO C C 1
ATOM 3494 O O . PRO C 1 110 ? 7.758 0.604 103.797 1.00 22.57 86 PRO C O 1
ATOM 3498 N N . ILE C 1 111 ? 9.304 1.079 105.379 1.00 22.64 87 ILE C N 1
ATOM 3499 C CA . ILE C 1 111 ? 8.509 2.139 106.008 1.00 20.31 87 ILE C CA 1
ATOM 3500 C C . ILE C 1 111 ? 9.120 3.539 105.904 1.00 18.39 87 ILE C C 1
ATOM 3501 O O . ILE C 1 111 ? 8.436 4.534 106.150 1.00 18.81 87 ILE C O 1
ATOM 3506 N N . THR C 1 112 ? 10.392 3.621 105.529 1.00 18.83 88 THR C N 1
ATOM 3507 C CA . THR C 1 112 ? 11.085 4.906 105.470 1.00 21.79 88 THR C CA 1
ATOM 3508 C C . THR C 1 112 ? 10.663 5.994 104.479 1.00 22.90 88 THR C C 1
ATOM 3509 O O . THR C 1 112 ? 11.044 7.156 104.650 1.00 21.70 88 THR C O 1
ATOM 3513 N N . ALA C 1 113 ? 9.874 5.658 103.464 1.00 23.00 89 ALA C N 1
ATOM 3514 C CA . ALA C 1 113 ? 9.450 6.677 102.507 1.00 21.83 89 ALA C CA 1
ATOM 3515 C C . ALA C 1 113 ? 8.437 7.640 103.136 1.00 17.97 89 ALA C C 1
ATOM 3516 O O . ALA C 1 113 ? 7.414 7.211 103.666 1.00 16.84 89 ALA C O 1
ATOM 3518 N N . PRO C 1 114 ? 8.696 8.957 103.055 1.00 16.19 90 PRO C N 1
ATOM 3519 C CA . PRO C 1 114 ? 7.767 9.933 103.635 1.00 17.29 90 PRO C CA 1
ATOM 3520 C C . PRO C 1 114 ? 6.424 9.975 102.911 1.00 20.19 90 PRO C C 1
ATOM 3521 O O . PRO C 1 114 ? 5.417 10.453 103.449 1.00 17.78 90 PRO C O 1
ATOM 3525 N N . TRP C 1 115 ? 6.412 9.490 101.677 1.00 20.37 91 TRP C N 1
ATOM 3526 C CA . TRP C 1 115 ? 5.181 9.445 100.908 1.00 21.57 91 TRP C CA 1
ATOM 3527 C C . TRP C 1 115 ? 5.375 8.465 99.771 1.00 22.74 91 TRP C C 1
ATOM 3528 O O . TRP C 1 115 ? 6.504 8.161 99.382 1.00 21.61 91 TRP C O 1
ATOM 3539 N N . GLN C 1 116 ? 4.270 7.965 99.243 1.00 24.13 92 GLN C N 1
ATOM 3540 C CA . GLN C 1 116 ? 4.337 6.987 98.175 1.00 27.36 92 GLN C CA 1
ATOM 3541 C C . GLN C 1 116 ? 3.014 6.965 97.423 1.00 27.74 92 GLN C C 1
ATOM 3542 O O . GLN C 1 116 ? 1.935 7.012 98.028 1.00 27.64 92 GLN C O 1
ATOM 3548 N N . GLN C 1 117 ? 3.093 6.913 96.099 1.00 25.43 93 GLN C N 1
ATOM 3549 C CA . GLN C 1 117 ? 1.884 6.867 95.303 1.00 21.19 93 GLN C CA 1
ATOM 3550 C C . GLN C 1 117 ? 1.573 5.428 94.953 1.00 18.66 93 GLN C C 1
ATOM 3551 O O . GLN C 1 117 ? 2.469 4.604 94.816 1.00 17.38 93 GLN C O 1
ATOM 3557 N N . VAL C 1 118 ? 0.288 5.126 94.849 1.00 21.91 94 VAL C N 1
ATOM 3558 C CA . VAL C 1 118 ? -0.170 3.791 94.485 1.00 26.07 94 VAL C CA 1
ATOM 3559 C C . VAL C 1 118 ? -1.072 3.973 93.269 1.00 26.82 94 VAL C C 1
ATOM 3560 O O . VAL C 1 118 ? -2.105 4.641 93.341 1.00 23.19 94 VAL C O 1
ATOM 3564 N N . LEU C 1 119 ? -0.658 3.391 92.150 1.00 29.30 95 LEU C N 1
ATOM 3565 C CA . LEU C 1 119 ? -1.403 3.488 90.900 1.00 30.21 95 LEU C CA 1
ATOM 3566 C C . LEU C 1 119 ? -2.503 2.452 90.780 1.00 30.06 95 LEU C C 1
ATOM 3567 O O . LEU C 1 119 ? -2.253 1.248 90.875 1.00 28.76 95 LEU C O 1
ATOM 3572 N N . LEU C 1 120 ? -3.724 2.930 90.581 1.00 32.72 96 LEU C N 1
ATOM 3573 C CA . LEU C 1 120 ? -4.873 2.054 90.411 1.00 37.46 96 LEU C CA 1
ATOM 3574 C C . LEU C 1 120 ? -5.365 2.271 88.990 1.00 40.21 96 LEU C C 1
ATOM 3575 O O . LEU C 1 120 ? -4.944 3.218 88.321 1.00 38.82 96 LEU C O 1
ATOM 3580 N N . GLU C 1 121 ? -6.254 1.404 88.528 1.00 44.27 97 GLU C N 1
ATOM 3581 C CA . GLU C 1 121 ? -6.763 1.512 87.170 1.00 49.42 97 GLU C CA 1
ATOM 3582 C C . GLU C 1 121 ? -7.311 2.892 86.819 1.00 49.55 97 GLU C C 1
ATOM 3583 O O . GLU C 1 121 ? -6.830 3.539 85.896 1.00 47.54 97 GLU C O 1
ATOM 3589 N N . LYS C 1 122 ? -8.296 3.354 87.578 1.00 53.05 98 LYS C N 1
ATOM 3590 C CA . LYS C 1 122 ? -8.931 4.640 87.302 1.00 55.05 98 LYS C CA 1
ATOM 3591 C C . LYS C 1 122 ? -8.363 5.873 88.010 1.00 54.26 98 LYS C C 1
ATOM 3592 O O . LYS C 1 122 ? -8.727 7.001 87.665 1.00 56.12 98 LYS C O 1
ATOM 3598 N N . GLN C 1 123 ? -7.481 5.678 88.990 1.00 50.45 99 GLN C N 1
ATOM 3599 C CA . GLN C 1 123 ? -6.885 6.822 89.683 1.00 45.87 99 GLN C CA 1
ATOM 3600 C C . GLN C 1 123 ? -5.687 6.520 90.587 1.00 41.01 99 GLN C C 1
ATOM 3601 O O . GLN C 1 123 ? -5.275 5.364 90.752 1.00 37.56 99 GLN C O 1
ATOM 3607 N N . ARG C 1 124 ? -5.138 7.589 91.161 1.00 37.46 100 ARG C N 1
ATOM 3608 C CA . ARG C 1 124 ? -3.978 7.527 92.048 1.00 34.60 100 ARG C CA 1
ATOM 3609 C C . ARG C 1 124 ? -4.301 7.673 93.531 1.00 32.57 100 ARG C C 1
ATOM 3610 O O . ARG C 1 124 ? -5.216 8.396 93.921 1.00 30.83 100 ARG C O 1
ATOM 3618 N N . LEU C 1 125 ? -3.494 7.011 94.348 1.00 30.99 101 LEU C N 1
ATOM 3619 C CA . LEU C 1 125 ? -3.608 7.082 95.797 1.00 28.69 101 LEU C CA 1
ATOM 3620 C C . LEU C 1 125 ? -2.323 7.750 96.288 1.00 25.26 101 LEU C C 1
ATOM 3621 O O . LEU C 1 125 ? -1.230 7.267 96.002 1.00 22.23 101 LEU C O 1
ATOM 3626 N N . PHE C 1 126 ? -2.446 8.871 96.995 1.00 24.23 102 PHE C N 1
ATOM 3627 C CA . PHE C 1 126 ? -1.263 9.544 97.537 1.00 22.68 102 PHE C CA 1
ATOM 3628 C C . PHE C 1 126 ? -1.192 9.216 99.037 1.00 21.47 102 PHE C C 1
ATOM 3629 O O . PHE C 1 126 ? -1.952 9.775 99.842 1.00 17.72 102 PHE C O 1
ATOM 3637 N N . LEU C 1 127 ? -0.284 8.310 99.395 1.00 19.92 103 LEU C N 1
ATOM 3638 C CA . LEU C 1 127 ? -0.112 7.879 100.786 1.00 20.97 103 LEU C CA 1
ATOM 3639 C C . LEU C 1 127 ? 0.962 8.654 101.538 1.00 21.62 103 LEU C C 1
ATOM 3640 O O . LEU C 1 127 ? 2.101 8.758 101.080 1.00 20.18 103 LEU C O 1
ATOM 3645 N N . THR C 1 128 ? 0.596 9.185 102.702 1.00 22.80 104 THR C N 1
ATOM 3646 C CA . THR C 1 128 ? 1.533 9.939 103.543 1.00 20.28 104 THR C CA 1
ATOM 3647 C C . THR C 1 128 ? 0.995 9.931 104.984 1.00 20.35 104 THR C C 1
ATOM 3648 O O . THR C 1 128 ? -0.218 9.772 105.201 1.00 14.38 104 THR C O 1
ATOM 3652 N N . HIS C 1 129 ? 1.877 10.094 105.970 1.00 21.96 105 HIS C N 1
ATOM 3653 C CA . HIS C 1 129 ? 1.407 10.063 107.358 1.00 22.97 105 HIS C CA 1
ATOM 3654 C C . HIS C 1 129 ? 0.470 11.196 107.737 1.00 19.46 105 HIS C C 1
ATOM 3655 O O . HIS C 1 129 ? -0.600 10.960 108.289 1.00 16.17 105 HIS C O 1
ATOM 3662 N N . GLY C 1 130 ? 0.867 12.421 107.416 1.00 20.37 106 GLY C N 1
ATOM 3663 C CA . GLY C 1 130 ? 0.039 13.570 107.727 1.00 22.33 106 GLY C CA 1
ATOM 3664 C C . GLY C 1 130 ? 0.807 14.739 108.319 1.00 24.78 106 GLY C C 1
ATOM 3665 O O . GLY C 1 130 ? 0.304 15.861 108.340 1.00 26.42 106 GLY C O 1
ATOM 3666 N N . HIS C 1 131 ? 2.030 14.495 108.784 1.00 24.89 107 HIS C N 1
ATOM 3667 C CA . HIS C 1 131 ? 2.818 15.562 109.388 1.00 27.04 107 HIS C CA 1
ATOM 3668 C C . HIS C 1 131 ? 3.623 16.412 108.411 1.00 28.76 107 HIS C C 1
ATOM 3669 O O . HIS C 1 131 ? 3.914 17.576 108.695 1.00 28.47 107 HIS C O 1
ATOM 3676 N N . LEU C 1 132 ? 3.983 15.838 107.268 1.00 31.10 108 LEU C N 1
ATOM 3677 C CA . LEU C 1 132 ? 4.762 16.563 106.264 1.00 34.24 108 LEU C CA 1
ATOM 3678 C C . LEU C 1 132 ? 3.843 17.029 105.134 1.00 35.50 108 LEU C C 1
ATOM 3679 O O . LEU C 1 132 ? 3.964 18.151 104.637 1.00 35.97 108 LEU C O 1
ATOM 3684 N N . PHE C 1 133 ? 2.926 16.148 104.743 1.00 36.77 109 PHE C N 1
ATOM 3685 C CA . PHE C 1 133 ? 1.953 16.425 103.693 1.00 37.65 109 PHE C CA 1
ATOM 3686 C C . PHE C 1 133 ? 0.587 16.045 104.225 1.00 38.28 109 PHE C C 1
ATOM 3687 O O . PHE C 1 133 ? 0.461 15.109 105.013 1.00 38.74 109 PHE C O 1
ATOM 3695 N N . GLY C 1 134 ? -0.435 16.773 103.794 1.00 39.22 110 GLY C N 1
ATOM 3696 C CA . GLY C 1 134 ? -1.781 16.489 104.249 1.00 39.44 110 GLY C CA 1
ATOM 3697 C C . GLY C 1 134 ? -2.723 17.613 103.868 1.00 40.64 110 GLY C C 1
ATOM 3698 O O . GLY C 1 134 ? -2.388 18.441 103.018 1.00 39.06 110 GLY C O 1
ATOM 3699 N N . PRO C 1 135 ? -3.915 17.669 104.478 1.00 41.94 111 PRO C N 1
ATOM 3700 C CA . PRO C 1 135 ? -4.912 18.706 104.197 1.00 45.44 111 PRO C CA 1
ATOM 3701 C C . PRO C 1 135 ? -4.375 20.140 104.213 1.00 49.15 111 PRO C C 1
ATOM 3702 O O . PRO C 1 135 ? -4.860 20.993 103.470 1.00 52.38 111 PRO C O 1
ATOM 3706 N N . GLU C 1 136 ? -3.376 20.406 105.050 1.00 51.40 112 GLU C N 1
ATOM 3707 C CA . GLU C 1 136 ? -2.801 21.745 105.143 1.00 53.17 112 GLU C CA 1
ATOM 3708 C C . GLU C 1 136 ? -1.630 21.996 104.188 1.00 51.69 112 GLU C C 1
ATOM 3709 O O . GLU C 1 136 ? -1.236 23.142 103.980 1.00 52.01 112 GLU C O 1
ATOM 3715 N N . ASN C 1 137 ? -1.072 20.932 103.617 1.00 48.94 113 ASN C N 1
ATOM 3716 C CA . ASN C 1 137 ? 0.044 21.057 102.678 1.00 47.38 113 ASN C CA 1
ATOM 3717 C C . ASN C 1 137 ? -0.160 20.029 101.566 1.00 46.56 113 ASN C C 1
ATOM 3718 O O . ASN C 1 137 ? 0.544 19.019 101.489 1.00 45.75 113 ASN C O 1
ATOM 3723 N N . LEU C 1 138 ? -1.123 20.314 100.699 1.00 45.98 114 LEU C N 1
ATOM 3724 C CA . LEU C 1 138 ? -1.495 19.422 99.612 1.00 44.79 114 LEU C CA 1
ATOM 3725 C C . LEU C 1 138 ? -0.503 19.218 98.466 1.00 43.31 114 LEU C C 1
ATOM 3726 O O . LEU C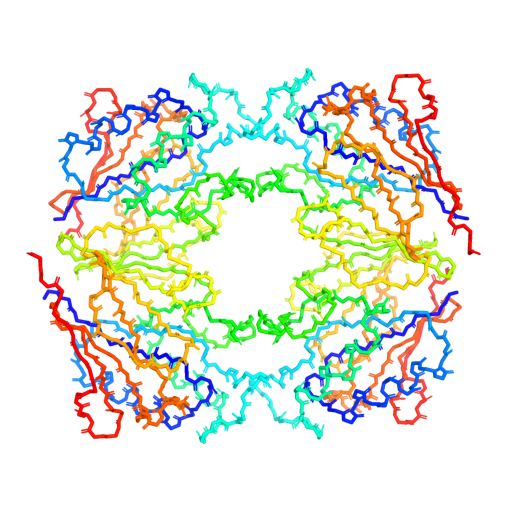 1 138 ? 0.209 20.136 98.062 1.00 42.85 114 LEU C O 1
ATOM 3731 N N . PRO C 1 139 ? -0.433 17.981 97.949 1.00 42.26 115 PRO C N 1
ATOM 3732 C CA . PRO C 1 139 ? 0.442 17.590 96.840 1.00 40.53 115 PRO C CA 1
ATOM 3733 C C . PRO C 1 139 ? -0.353 17.815 95.548 1.00 37.61 115 PRO C C 1
ATOM 3734 O O . PRO C 1 139 ? -1.585 17.850 95.575 1.00 33.73 115 PRO C O 1
ATOM 3738 N N . ALA C 1 140 ? 0.340 17.971 94.425 1.00 37.53 116 ALA C N 1
ATOM 3739 C CA . ALA C 1 140 ? -0.341 18.173 93.145 1.00 36.15 116 ALA C CA 1
ATOM 3740 C C . ALA C 1 140 ? -0.943 16.838 92.707 1.00 34.66 116 ALA C C 1
ATOM 3741 O O . ALA C 1 140 ? -0.228 15.845 92.585 1.00 34.12 116 ALA C O 1
ATOM 3743 N N . LEU C 1 141 ? -2.254 16.807 92.488 1.00 34.67 117 LEU C N 1
ATOM 3744 C CA . LEU C 1 141 ? -2.926 15.573 92.072 1.00 37.00 117 LEU C CA 1
ATOM 3745 C C . LEU C 1 141 ? -3.994 15.831 91.016 1.00 36.88 117 LEU C C 1
ATOM 3746 O O . LEU C 1 141 ? -4.309 16.978 90.709 1.00 35.92 117 LEU C O 1
ATOM 3751 N N . ASN C 1 142 ? -4.557 14.758 90.468 1.00 37.20 118 ASN C N 1
ATOM 3752 C CA . ASN C 1 142 ? -5.606 14.889 89.462 1.00 38.52 118 ASN C CA 1
ATOM 3753 C C . ASN C 1 142 ? -6.991 14.829 90.073 1.00 40.23 118 ASN C C 1
ATOM 3754 O O . ASN C 1 142 ? -7.187 14.296 91.173 1.00 40.92 118 ASN C O 1
ATOM 3759 N N . GLN C 1 143 ? -7.954 15.370 89.340 1.00 40.05 119 GLN C N 1
ATOM 3760 C CA . GLN C 1 143 ? -9.328 15.347 89.785 1.00 40.67 119 GLN C CA 1
ATOM 3761 C C . GLN C 1 143 ? -9.699 13.894 90.064 1.00 38.20 119 GLN C C 1
ATOM 3762 O O . GLN C 1 143 ? -9.407 13.001 89.265 1.00 35.60 119 GLN C O 1
ATOM 3768 N N . ASN C 1 144 ? -10.319 13.674 91.219 1.00 36.15 120 ASN C N 1
ATOM 3769 C CA . ASN C 1 144 ? -10.747 12.356 91.665 1.00 36.39 120 ASN C CA 1
ATOM 3770 C C . ASN C 1 144 ? -9.653 11.431 92.196 1.00 34.75 120 ASN C C 1
ATOM 3771 O O . ASN C 1 144 ? -9.902 10.250 92.440 1.00 34.33 120 ASN C O 1
ATOM 3776 N N . ASP C 1 145 ? -8.442 11.955 92.369 1.00 33.84 121 ASP C N 1
ATOM 3777 C CA . ASP C 1 145 ? -7.367 11.153 92.951 1.00 35.10 121 ASP C CA 1
ATOM 3778 C C . ASP C 1 145 ? -7.664 11.151 94.453 1.00 33.91 121 ASP C C 1
ATOM 3779 O O . ASP C 1 145 ? -8.525 11.906 94.909 1.00 31.58 121 ASP C O 1
ATOM 3784 N N . VAL C 1 146 ? -6.964 10.329 95.226 1.00 32.01 122 VAL C N 1
ATOM 3785 C CA . VAL C 1 146 ? -7.241 10.285 96.655 1.00 32.14 122 VAL C CA 1
ATOM 3786 C C . VAL C 1 146 ? -6.065 10.560 97.589 1.00 29.61 122 VAL C C 1
ATOM 3787 O O . VAL C 1 146 ? -5.014 9.914 97.498 1.00 27.91 122 VAL C O 1
ATOM 3791 N N . LEU C 1 147 ? -6.255 11.527 98.484 1.00 28.24 123 LEU C N 1
ATOM 3792 C CA . LEU C 1 147 ? -5.240 11.866 99.479 1.00 28.80 123 LEU C CA 1
ATOM 3793 C C . LEU C 1 147 ? -5.518 10.975 100.683 1.00 28.69 123 LEU C C 1
ATOM 3794 O O . LEU C 1 147 ? -6.580 11.076 101.312 1.00 27.93 123 LEU C O 1
ATOM 3799 N N . VAL C 1 148 ? -4.571 10.086 100.969 1.00 27.97 124 VAL C N 1
ATOM 3800 C CA . VAL C 1 148 ? -4.678 9.142 102.073 1.00 27.80 124 VAL C CA 1
ATOM 3801 C C . VAL C 1 148 ? -3.669 9.502 103.165 1.00 26.62 124 VAL C C 1
ATOM 3802 O O . VAL C 1 148 ? -2.461 9.529 102.922 1.00 22.02 124 VAL C O 1
ATOM 3806 N N . TYR C 1 149 ? -4.162 9.779 104.368 1.00 27.48 125 TYR C N 1
ATOM 3807 C CA . TYR C 1 149 ? -3.276 10.135 105.478 1.00 28.32 125 TYR C CA 1
ATOM 3808 C C . TYR C 1 149 ? -3.861 9.732 106.834 1.00 28.73 125 TYR C C 1
ATOM 3809 O O . TYR C 1 149 ? -5.029 9.336 106.925 1.00 26.01 125 TYR C O 1
ATOM 3818 N N . GLY C 1 150 ? -3.032 9.827 107.876 1.00 28.86 126 GLY C N 1
ATOM 3819 C CA . GLY C 1 150 ? -3.467 9.512 109.229 1.00 27.85 126 GLY C CA 1
ATOM 3820 C C . GLY C 1 150 ? -3.013 10.644 110.140 1.00 26.10 126 GLY C C 1
ATOM 3821 O O . GLY C 1 150 ? -3.358 11.801 109.903 1.00 24.30 126 GLY C O 1
ATOM 3822 N N . HIS C 1 151 ? -2.246 10.308 111.177 1.00 26.20 127 HIS C N 1
ATOM 3823 C CA . HIS C 1 151 ? -1.680 11.276 112.126 1.00 25.81 127 HIS C CA 1
ATOM 3824 C C . HIS C 1 151 ? -2.621 12.061 113.054 1.00 25.92 127 HIS C C 1
ATOM 3825 O O . HIS C 1 151 ? -2.283 12.286 114.217 1.00 24.98 127 HIS C O 1
ATOM 3832 N N . THR C 1 152 ? -3.779 12.481 112.553 1.00 25.48 128 THR C N 1
ATOM 3833 C CA . THR C 1 152 ? -4.728 13.254 113.351 1.00 25.77 128 THR C CA 1
ATOM 3834 C C . THR C 1 152 ? -5.616 12.393 114.246 1.00 27.94 128 THR C C 1
ATOM 3835 O O . THR C 1 152 ? -6.230 12.899 115.188 1.00 30.39 128 THR C O 1
ATOM 3839 N N . HIS C 1 153 ? -5.699 11.105 113.930 1.00 28.93 129 HIS C N 1
ATOM 3840 C CA . HIS C 1 153 ? -6.531 10.166 114.672 1.00 30.95 129 HIS C CA 1
ATOM 3841 C C . HIS C 1 153 ? -8.024 10.448 114.502 1.00 33.22 129 HIS C C 1
ATOM 3842 O O . HIS C 1 153 ? -8.850 9.955 115.277 1.00 33.59 129 HIS C O 1
ATOM 3849 N N . LEU C 1 154 ? -8.360 11.233 113.480 1.00 32.70 130 LEU C N 1
ATOM 3850 C CA . LEU C 1 154 ? -9.749 11.575 113.175 1.00 34.57 130 LEU C CA 1
ATOM 3851 C C . LEU C 1 154 ? -10.157 10.933 111.839 1.00 36.58 130 LEU C C 1
ATOM 3852 O O . LEU C 1 154 ? -9.473 11.104 110.823 1.00 35.99 130 LEU C O 1
ATOM 3857 N N . PRO C 1 155 ? -11.286 10.202 111.819 1.00 37.34 131 PRO C N 1
ATOM 3858 C CA . PRO C 1 155 ? -11.763 9.539 110.596 1.00 37.41 131 PRO C CA 1
ATOM 3859 C C . PRO C 1 155 ? -12.255 10.516 109.529 1.00 36.79 131 PRO C C 1
ATOM 3860 O O . PRO C 1 155 ? -12.878 11.533 109.847 1.00 34.83 131 PRO C O 1
ATOM 3864 N N . VAL C 1 156 ? -11.972 10.205 108.265 1.00 36.62 132 VAL C N 1
ATOM 3865 C CA . VAL C 1 156 ? -12.401 11.048 107.151 1.00 35.83 132 VAL C CA 1
ATOM 3866 C C . VAL C 1 156 ? -12.621 10.225 105.882 1.00 35.56 132 VAL C C 1
ATOM 3867 O O . VAL C 1 156 ? -11.810 9.361 105.534 1.00 32.99 132 VAL C O 1
ATOM 3871 N N . ALA C 1 157 ? -13.728 10.504 105.203 1.00 35.84 133 ALA C N 1
ATOM 3872 C CA . ALA C 1 157 ? -14.092 9.829 103.964 1.00 36.86 133 ALA C CA 1
ATOM 3873 C C . ALA C 1 157 ? -15.007 10.792 103.219 1.00 39.52 133 ALA C C 1
ATOM 3874 O O . ALA C 1 157 ? -16.233 10.686 103.296 1.00 39.51 133 ALA C O 1
ATOM 3876 N N . GLU C 1 158 ? -14.409 11.735 102.496 1.00 41.45 134 GLU C N 1
ATOM 3877 C CA . GLU C 1 158 ? -15.199 12.725 101.782 1.00 43.94 134 GLU C CA 1
ATOM 3878 C C . GLU C 1 158 ? -14.472 13.364 100.604 1.00 44.36 134 GLU C C 1
ATOM 3879 O O . GLU C 1 158 ? -13.266 13.182 100.412 1.00 42.43 134 GLU C O 1
ATOM 3885 N N . GLN C 1 159 ? -15.227 14.133 99.827 1.00 46.61 135 GLN C N 1
ATOM 3886 C CA . GLN C 1 159 ? -14.689 14.837 98.672 1.00 48.76 135 GLN C CA 1
ATOM 3887 C C . GLN C 1 159 ? -14.338 16.255 99.094 1.00 48.12 135 GLN C C 1
ATOM 3888 O O . GLN C 1 159 ? -15.160 16.957 99.682 1.00 46.18 135 GLN C O 1
ATOM 3894 N N . ARG C 1 160 ? -13.115 16.671 98.787 1.00 49.30 136 ARG C N 1
ATOM 3895 C CA . ARG C 1 160 ? -12.639 17.996 99.154 1.00 51.46 136 ARG C CA 1
ATOM 3896 C C . ARG C 1 160 ? -12.134 18.708 97.910 1.00 50.91 136 ARG C C 1
ATOM 3897 O O . ARG C 1 160 ? -10.984 18.524 97.507 1.00 49.97 136 ARG C O 1
ATOM 3905 N N . GLY C 1 161 ? -12.980 19.537 97.312 1.00 50.42 137 GLY C N 1
ATOM 3906 C CA . GLY C 1 161 ? -12.571 20.222 96.104 1.00 50.48 137 GLY C CA 1
ATOM 3907 C C . GLY C 1 161 ? -12.655 19.200 94.989 1.00 51.46 137 GLY C C 1
ATOM 3908 O O . GLY C 1 161 ? -13.657 18.494 94.874 1.00 51.84 137 GLY C O 1
ATOM 3909 N N . GLU C 1 162 ? -11.601 19.080 94.190 1.00 52.06 138 GLU C N 1
ATOM 3910 C CA . GLU C 1 162 ? -11.612 18.125 93.087 1.00 53.69 138 GLU C CA 1
ATOM 3911 C C . GLU C 1 162 ? -11.129 16.726 93.466 1.00 49.90 138 GLU C C 1
ATOM 3912 O O . GLU C 1 162 ? -11.331 15.776 92.712 1.00 47.88 138 GLU C O 1
ATOM 3918 N N . ILE C 1 163 ? -10.495 16.595 94.628 1.00 46.30 139 ILE C N 1
ATOM 3919 C CA . ILE C 1 163 ? -10.000 15.294 95.070 1.00 42.07 139 ILE C CA 1
ATOM 3920 C C . ILE C 1 163 ? -10.753 14.769 96.285 1.00 39.38 139 ILE C C 1
ATOM 3921 O O . ILE C 1 163 ? -11.634 15.436 96.822 1.00 39.52 139 ILE C O 1
ATOM 3926 N N . PHE C 1 164 ? -10.399 13.561 96.704 1.00 36.71 140 PHE C N 1
ATOM 3927 C CA . PHE C 1 164 ? -11.009 12.930 97.863 1.00 36.99 140 PHE C CA 1
ATOM 3928 C C . PHE C 1 164 ? -10.000 12.882 99.013 1.00 36.05 140 PHE C C 1
ATOM 3929 O O . PHE C 1 164 ? -8.790 12.790 98.783 1.00 34.65 140 PHE C O 1
ATOM 3937 N N . HIS C 1 165 ? -10.501 12.964 100.245 1.00 34.27 141 HIS C N 1
ATOM 3938 C CA . HIS C 1 165 ? -9.648 12.880 101.429 1.00 31.41 141 HIS C CA 1
ATOM 3939 C C . HIS C 1 165 ? -10.074 11.637 102.189 1.00 28.54 141 HIS C C 1
ATOM 3940 O O . HIS C 1 165 ? -11.264 11.411 102.393 1.00 28.54 141 HIS C O 1
ATOM 3947 N N . PHE C 1 166 ? -9.104 10.825 102.594 1.00 26.18 142 PHE C N 1
ATOM 3948 C CA . PHE C 1 166 ? -9.396 9.588 103.310 1.00 23.87 142 PHE C CA 1
ATOM 3949 C C . PHE C 1 166 ? -8.415 9.384 104.485 1.00 24.35 142 PHE C C 1
ATOM 3950 O O . PHE C 1 166 ? -7.186 9.399 104.296 1.00 22.79 142 PHE C O 1
ATOM 3958 N N . ASN C 1 167 ? -8.966 9.211 105.689 1.00 23.51 143 ASN C N 1
ATOM 3959 C CA . ASN C 1 167 ? -8.172 8.984 106.912 1.00 21.06 143 ASN C CA 1
ATOM 3960 C C . ASN C 1 167 ? -8.907 7.878 107.662 1.00 18.19 143 ASN C C 1
ATOM 3961 O O . ASN C 1 167 ? -10.029 8.074 108.131 1.00 16.94 143 ASN C O 1
ATOM 3966 N N . PRO C 1 168 ? -8.284 6.702 107.792 1.00 16.47 144 PRO C N 1
ATOM 3967 C CA . PRO C 1 168 ? -8.923 5.582 108.485 1.00 18.11 144 PRO C CA 1
ATOM 3968 C C . PRO C 1 168 ? -8.996 5.717 110.008 1.00 22.16 144 PRO C C 1
ATOM 3969 O O . PRO C 1 168 ? -9.430 4.785 110.692 1.00 22.52 144 PRO C O 1
ATOM 3973 N N . GLY C 1 169 ? -8.572 6.867 110.529 1.00 23.25 145 GLY C N 1
ATOM 3974 C CA . GLY C 1 169 ? -8.588 7.068 111.966 1.00 25.38 145 GLY C CA 1
ATOM 3975 C C . GLY C 1 169 ? -7.507 6.204 112.591 1.00 25.67 145 GLY C C 1
ATOM 3976 O O . GLY C 1 169 ? -6.640 5.680 111.880 1.00 23.11 145 GLY C O 1
ATOM 3977 N N . SER C 1 170 ? -7.549 6.039 113.911 1.00 25.23 146 SER C N 1
ATOM 3978 C CA . SER C 1 170 ? -6.548 5.223 114.588 1.00 22.06 146 SER C CA 1
ATOM 3979 C C . SER C 1 170 ? -7.148 3.920 115.075 1.00 19.75 146 SER C C 1
ATOM 3980 O O . SER C 1 170 ? -8.313 3.879 115.457 1.00 22.28 146 SER C O 1
ATOM 3983 N N . VAL C 1 171 ? -6.352 2.857 115.062 1.00 17.66 147 VAL C N 1
ATOM 3984 C CA . VAL C 1 171 ? -6.820 1.569 115.538 1.00 20.20 147 VAL C CA 1
ATOM 3985 C C . VAL C 1 171 ? -6.532 1.422 117.044 1.00 22.70 147 VAL C C 1
ATOM 3986 O O . VAL C 1 171 ? -6.949 0.446 117.667 1.00 20.90 147 VAL C O 1
ATOM 3990 N N . SER C 1 172 ? -5.816 2.387 117.617 1.00 24.30 148 SER C N 1
ATOM 3991 C CA . SER C 1 172 ? -5.440 2.316 119.029 1.00 28.12 148 SER C CA 1
ATOM 3992 C C . SER C 1 172 ? -5.750 3.525 119.904 1.00 28.35 148 SER C C 1
ATOM 3993 O O . SER C 1 172 ? -6.128 3.367 121.057 1.00 30.20 148 SER C O 1
ATOM 3996 N N . ILE C 1 173 ? -5.582 4.727 119.366 1.00 27.84 149 ILE C N 1
ATOM 3997 C CA . ILE C 1 173 ? -5.803 5.933 120.147 1.00 26.56 149 ILE C CA 1
ATOM 3998 C C . ILE C 1 173 ? -6.775 6.935 119.525 1.00 27.37 149 ILE C C 1
ATOM 3999 O O . ILE C 1 173 ? -6.402 8.060 119.205 1.00 26.89 149 ILE C O 1
ATOM 4004 N N . PRO C 1 174 ? -8.049 6.544 119.386 1.00 30.36 150 PRO C N 1
ATOM 4005 C CA . PRO C 1 174 ? -9.127 7.364 118.815 1.00 34.29 150 PRO C CA 1
ATOM 4006 C C . PRO C 1 174 ? -9.220 8.757 119.438 1.00 37.08 150 PRO C C 1
ATOM 4007 O O . PRO C 1 174 ? -8.946 8.931 120.621 1.00 39.04 150 PRO C O 1
ATOM 4011 N N . LYS C 1 175 ? -9.613 9.743 118.637 1.00 38.23 151 LYS C N 1
ATOM 4012 C CA . LYS C 1 175 ? -9.778 11.110 119.121 1.00 39.50 151 LYS C CA 1
ATOM 4013 C C . LYS C 1 175 ? -11.120 11.669 118.671 1.00 40.12 151 LYS C C 1
ATOM 4014 O O . LYS C 1 175 ? -11.826 11.046 117.875 1.00 40.40 151 LYS C O 1
ATOM 4020 N N . GLY C 1 176 ? -11.477 12.833 119.201 1.00 40.28 152 GLY C N 1
ATOM 4021 C CA . GLY C 1 176 ? -12.731 13.466 118.834 1.00 40.97 152 GLY C CA 1
ATOM 4022 C C . GLY C 1 176 ? -14.001 12.689 119.133 1.00 41.97 152 GLY C C 1
ATOM 4023 O O . GLY C 1 176 ? -15.050 12.980 118.563 1.00 41.76 152 GLY C O 1
ATOM 4024 N N . GLY C 1 177 ? -13.916 11.700 120.017 1.00 42.37 153 GLY C N 1
ATOM 4025 C CA . GLY C 1 177 ? -15.094 10.926 120.366 1.00 42.08 153 GLY C CA 1
ATOM 4026 C C . GLY C 1 177 ? -15.415 9.769 119.440 1.00 41.77 153 GLY C C 1
ATOM 4027 O O . GLY C 1 177 ? -16.441 9.105 119.601 1.00 40.51 153 GLY C O 1
ATOM 4028 N N . ASN C 1 178 ? -14.537 9.519 118.474 1.00 41.67 154 ASN C N 1
ATOM 4029 C CA . ASN C 1 178 ? -14.734 8.433 117.519 1.00 40.60 154 ASN C CA 1
ATOM 4030 C C . ASN C 1 178 ? -14.204 7.104 118.042 1.00 40.48 154 ASN C C 1
ATOM 4031 O O . ASN C 1 178 ? -13.284 7.069 118.857 1.00 42.36 154 ASN C O 1
ATOM 4036 N N . PRO C 1 179 ? -14.785 5.988 117.575 1.00 38.54 155 PRO C N 1
ATOM 4037 C CA . PRO C 1 179 ? -14.365 4.647 117.992 1.00 36.99 155 PRO C CA 1
ATOM 4038 C C . PRO C 1 179 ? -13.063 4.274 117.284 1.00 35.51 155 PRO C C 1
ATOM 4039 O O . PRO C 1 179 ? -12.741 4.844 116.238 1.00 34.44 155 PRO C O 1
ATOM 4043 N N . ALA C 1 180 ? -12.318 3.324 117.844 1.00 32.90 156 ALA C N 1
ATOM 4044 C CA . ALA C 1 180 ? -11.089 2.873 117.200 1.00 31.52 156 ALA C CA 1
ATOM 4045 C C . ALA C 1 180 ? -11.565 2.440 115.816 1.00 31.69 156 ALA C C 1
ATOM 4046 O O . ALA C 1 180 ? -12.629 1.825 115.694 1.00 31.69 156 ALA C O 1
ATOM 4048 N N . SER C 1 181 ? -10.801 2.748 114.774 1.00 30.14 157 SER C N 1
ATOM 4049 C CA . SER C 1 181 ? -11.246 2.389 113.432 1.00 29.87 157 SER C CA 1
ATOM 4050 C C . SER C 1 181 ? -10.160 2.051 112.415 1.00 32.35 157 SER C C 1
ATOM 4051 O O . SER C 1 181 ? -8.969 2.311 112.633 1.00 31.31 157 SER C O 1
ATOM 4054 N N . TYR C 1 182 ? -10.591 1.448 111.307 1.00 34.24 158 TYR C N 1
ATOM 4055 C CA . TYR C 1 182 ? -9.692 1.087 110.215 1.00 35.57 158 TYR C CA 1
ATOM 4056 C C . TYR C 1 182 ? -10.369 1.453 108.900 1.00 36.59 158 TYR C C 1
ATOM 4057 O O . TYR C 1 182 ? -11.553 1.818 108.886 1.00 35.61 158 TYR C O 1
ATOM 4066 N N . GLY C 1 183 ? -9.620 1.360 107.802 1.00 36.26 159 GLY C N 1
ATOM 4067 C CA . GLY C 1 183 ? -10.171 1.711 106.505 1.00 34.88 159 GLY C CA 1
ATOM 4068 C C . GLY C 1 183 ? -10.287 0.552 105.536 1.00 34.16 159 GLY C C 1
ATOM 4069 O O . GLY C 1 183 ? -9.632 -0.479 105.690 1.00 31.59 159 GLY C O 1
ATOM 4070 N N . MET C 1 184 ? -11.118 0.735 104.517 1.00 35.31 160 MET C N 1
ATOM 4071 C CA . MET C 1 184 ? -11.333 -0.302 103.517 1.00 37.37 160 MET C CA 1
ATOM 4072 C C . MET C 1 184 ? -11.733 0.303 102.168 1.00 36.15 160 MET C C 1
ATOM 4073 O O . MET C 1 184 ? -12.527 1.245 102.112 1.00 32.22 160 MET C O 1
ATOM 4078 N N . LEU C 1 185 ? -11.146 -0.210 101.089 1.00 37.58 161 LEU C N 1
ATOM 4079 C CA . LEU C 1 185 ? -11.501 0.231 99.740 1.00 37.90 161 LEU C CA 1
ATOM 4080 C C . LEU C 1 185 ? -12.133 -1.001 99.129 1.00 40.22 161 LEU C C 1
ATOM 4081 O O . LEU C 1 185 ? -11.470 -2.029 98.960 1.00 37.85 161 LEU C O 1
ATOM 4086 N N . ASP C 1 186 ? -13.418 -0.896 98.812 1.00 44.14 162 ASP C N 1
ATOM 4087 C CA . ASP C 1 186 ? -14.147 -2.022 98.260 1.00 49.87 162 ASP C CA 1
ATOM 4088 C C . ASP C 1 186 ? -15.143 -1.572 97.194 1.00 51.97 162 ASP C C 1
ATOM 4089 O O . ASP C 1 186 ? -16.129 -0.890 97.496 1.00 51.28 162 ASP C O 1
ATOM 4094 N N . ASN C 1 187 ? -14.867 -1.938 95.944 1.00 53.43 163 ASN C N 1
ATOM 4095 C CA . ASN C 1 187 ? -15.746 -1.610 94.823 1.00 53.81 163 ASN C CA 1
ATOM 4096 C C . ASN C 1 187 ? -16.002 -0.115 94.631 1.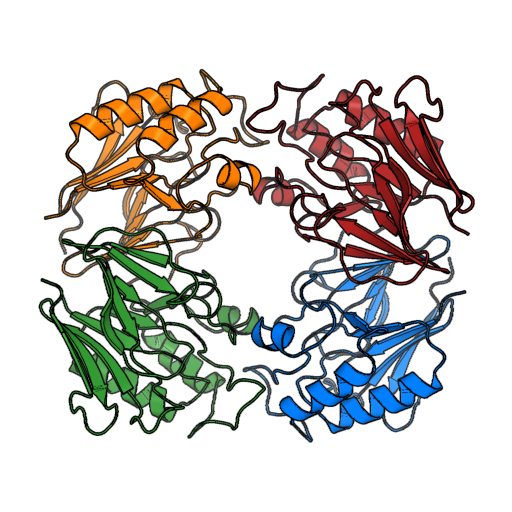00 52.02 163 ASN C C 1
ATOM 4097 O O . ASN C 1 187 ? -17.156 0.317 94.609 1.00 49.92 163 ASN C O 1
ATOM 4102 N N . ASP C 1 188 ? -14.937 0.669 94.483 1.00 51.48 164 ASP C N 1
ATOM 4103 C CA . ASP C 1 188 ? -15.068 2.114 94.287 1.00 51.87 164 ASP C CA 1
ATOM 4104 C C . ASP C 1 188 ? -15.593 2.859 95.511 1.00 48.33 164 ASP C C 1
ATOM 4105 O O . ASP C 1 188 ? -15.879 4.055 95.441 1.00 47.55 164 ASP C O 1
ATOM 4110 N N . VAL C 1 189 ? -15.725 2.162 96.630 1.00 45.14 165 VAL C N 1
ATOM 4111 C CA . VAL C 1 189 ? -16.215 2.808 97.840 1.00 43.12 165 VAL C CA 1
ATOM 4112 C C . VAL C 1 189 ? -15.170 2.811 98.950 1.00 39.79 165 VAL C C 1
ATOM 4113 O O . VAL C 1 189 ? -14.573 1.778 99.263 1.00 38.29 165 VAL C O 1
ATOM 4117 N N . LEU C 1 190 ? -14.940 3.988 99.524 1.00 37.32 166 LEU C N 1
ATOM 4118 C CA . LEU C 1 190 ? -13.988 4.147 100.622 1.00 34.72 166 LEU C CA 1
ATOM 4119 C C . LEU C 1 190 ? -14.785 4.224 101.919 1.00 34.77 166 LEU C C 1
ATOM 4120 O O . LEU C 1 190 ? -15.657 5.087 102.071 1.00 31.57 166 LEU C O 1
ATOM 4125 N N . SER C 1 191 ? -14.481 3.330 102.854 1.00 35.81 167 SER C N 1
ATOM 4126 C CA . SER C 1 191 ? -15.200 3.305 104.121 1.00 38.02 167 SER C CA 1
ATOM 4127 C C . SER C 1 191 ? -14.321 3.240 105.370 1.00 38.35 167 SER C C 1
ATOM 4128 O O . SER C 1 191 ? -13.331 2.498 105.411 1.00 38.01 167 SER C O 1
ATOM 4131 N N . VAL C 1 192 ? -14.685 4.027 106.383 1.00 37.99 168 VAL C N 1
ATOM 4132 C CA . VAL C 1 192 ? -13.979 4.008 107.665 1.00 36.65 168 VAL C CA 1
ATOM 4133 C C . VAL C 1 192 ? -14.864 3.097 108.511 1.00 35.71 168 VAL C C 1
ATOM 4134 O O . VAL C 1 192 ? -16.055 3.354 108.666 1.00 35.05 168 VAL C O 1
ATOM 4138 N N . ILE C 1 193 ? -14.284 2.029 109.043 1.00 35.97 169 ILE C N 1
ATOM 4139 C CA . ILE C 1 193 ? -15.042 1.055 109.820 1.00 36.07 169 ILE C CA 1
ATOM 4140 C C . ILE C 1 193 ? -14.561 0.889 111.264 1.00 36.48 169 ILE C C 1
ATOM 4141 O O . ILE C 1 193 ? -13.359 0.887 111.537 1.00 33.46 169 ILE C O 1
ATOM 4146 N N . ALA C 1 194 ? -15.513 0.735 112.181 1.00 38.33 170 ALA C N 1
ATOM 4147 C CA . ALA C 1 194 ? -15.201 0.548 113.599 1.00 39.00 170 ALA C CA 1
ATOM 4148 C C . ALA C 1 194 ? -14.484 -0.781 113.787 1.00 38.52 170 ALA C C 1
ATOM 4149 O O . ALA C 1 194 ? -14.943 -1.808 113.293 1.00 37.06 170 ALA C O 1
ATOM 4151 N N . LEU C 1 195 ? -13.359 -0.754 114.497 1.00 39.94 171 LEU C N 1
ATOM 4152 C CA . LEU C 1 195 ? -12.566 -1.957 114.732 1.00 43.76 171 LEU C CA 1
ATOM 4153 C C . LEU C 1 195 ? -13.325 -3.084 115.429 1.00 47.29 171 LEU C C 1
ATOM 4154 O O . LEU C 1 195 ? -13.194 -4.252 115.063 1.00 47.37 171 LEU C O 1
ATOM 4159 N N . ASN C 1 196 ? -14.106 -2.734 116.441 1.00 52.29 172 ASN C N 1
ATOM 4160 C CA . ASN C 1 196 ? -14.860 -3.729 117.198 1.00 58.74 172 ASN C CA 1
ATOM 4161 C C . ASN C 1 196 ? -16.267 -3.898 116.636 1.00 60.26 172 ASN C C 1
ATOM 4162 O O . ASN C 1 196 ? -16.690 -5.002 116.300 1.00 59.98 172 ASN C O 1
ATOM 4167 N N . ASP C 1 197 ? -16.980 -2.782 116.533 1.00 62.60 173 ASP C N 1
ATOM 4168 C CA . ASP C 1 197 ? -18.348 -2.752 116.026 1.00 64.73 173 ASP C CA 1
ATOM 4169 C C . ASP C 1 197 ? -18.450 -3.218 114.582 1.00 63.94 173 ASP C C 1
ATOM 4170 O O . ASP C 1 197 ? -19.290 -4.045 114.236 1.00 62.99 173 ASP C O 1
ATOM 4175 N N . GLN C 1 198 ? -17.579 -2.660 113.750 1.00 62.86 174 GLN C N 1
ATOM 4176 C CA . GLN C 1 198 ? -17.554 -2.935 112.323 1.00 61.20 174 GLN C CA 1
ATOM 4177 C C . GLN C 1 198 ? -18.711 -2.185 111.687 1.00 58.33 174 GLN C C 1
ATOM 4178 O O . GLN C 1 198 ? -19.211 -2.556 110.630 1.00 58.68 174 GLN C O 1
ATOM 4184 N N . SER C 1 199 ? -19.137 -1.122 112.361 1.00 55.00 175 SER C N 1
ATOM 4185 C CA . SER C 1 199 ? -20.207 -0.278 111.859 1.00 51.96 175 SER C CA 1
ATOM 4186 C C . SER C 1 199 ? -19.516 0.831 111.076 1.00 49.90 175 SER C C 1
ATOM 4187 O O . SER C 1 199 ? -18.406 1.247 111.415 1.00 47.43 175 SER C O 1
ATOM 4190 N N . ILE C 1 200 ? -20.179 1.301 110.029 1.00 48.95 176 ILE C N 1
ATOM 4191 C CA . ILE C 1 200 ? -19.627 2.323 109.157 1.00 49.13 176 ILE C CA 1
ATOM 4192 C C . ILE C 1 200 ? -19.680 3.751 109.686 1.00 48.18 176 ILE C C 1
ATOM 4193 O O . ILE C 1 200 ? -20.746 4.354 109.787 1.00 47.92 176 ILE C O 1
ATOM 4198 N N . ILE C 1 201 ? -18.497 4.281 109.993 1.00 47.38 177 ILE C N 1
ATOM 4199 C CA . ILE C 1 201 ? -18.330 5.632 110.526 1.00 46.32 177 ILE C CA 1
ATOM 4200 C C . ILE C 1 201 ? -18.462 6.711 109.455 1.00 44.30 177 ILE C C 1
ATOM 4201 O O . ILE C 1 201 ? -19.090 7.746 109.669 1.00 42.14 177 ILE C O 1
ATOM 4206 N N . ALA C 1 202 ? -17.846 6.463 108.305 1.00 43.99 178 ALA C N 1
ATOM 4207 C CA . ALA C 1 202 ? -17.877 7.399 107.189 1.00 41.57 178 ALA C CA 1
ATOM 4208 C C . ALA C 1 202 ? -17.546 6.655 105.905 1.00 42.41 178 ALA C C 1
ATOM 4209 O O . ALA C 1 202 ? -16.903 5.604 105.933 1.00 41.98 178 ALA C O 1
ATOM 4211 N N . GLN C 1 203 ? -18.004 7.190 104.778 1.00 42.92 179 GLN C N 1
ATOM 4212 C CA . GLN C 1 203 ? -17.707 6.573 103.499 1.00 43.94 179 GLN C CA 1
ATOM 4213 C C . GLN C 1 203 ? -18.058 7.480 102.337 1.00 42.92 179 GLN C C 1
ATOM 4214 O O . GLN C 1 203 ? -18.867 8.397 102.463 1.00 42.64 179 GLN C O 1
ATOM 4220 N N . VAL C 1 204 ? -17.422 7.218 101.205 1.00 41.73 180 VAL C N 1
ATOM 4221 C CA . VAL C 1 204 ? -17.634 8.007 100.008 1.00 40.06 180 VAL C CA 1
ATOM 4222 C C . VAL C 1 204 ? -17.259 7.164 98.796 1.00 40.04 180 VAL C C 1
ATOM 4223 O O . VAL C 1 204 ? -16.301 6.390 98.839 1.00 38.39 180 VAL C O 1
ATOM 4227 N N . ALA C 1 205 ? -18.040 7.295 97.728 1.00 40.80 181 ALA C N 1
ATOM 4228 C CA . ALA C 1 205 ? -17.786 6.558 96.495 1.00 40.73 181 ALA C CA 1
ATOM 4229 C C . ALA C 1 205 ? -16.826 7.386 95.657 1.00 40.40 181 ALA C C 1
ATOM 4230 O O . ALA C 1 205 ? -16.993 8.596 95.543 1.00 40.13 181 ALA C O 1
ATOM 4232 N N . ILE C 1 206 ? -15.816 6.742 95.082 1.00 41.88 182 ILE C N 1
ATOM 4233 C CA . ILE C 1 206 ? -14.841 7.462 94.271 1.00 45.91 182 ILE C CA 1
ATOM 4234 C C . ILE C 1 206 ? -14.943 7.184 92.763 1.00 49.76 182 ILE C C 1
ATOM 4235 O O . ILE C 1 206 ? -14.141 7.690 91.985 1.00 50.40 182 ILE C O 1
ATOM 4240 N N . ASN C 1 207 ? -15.936 6.389 92.369 1.00 54.06 183 ASN C N 1
ATOM 4241 C CA . ASN C 1 207 ? -16.193 6.023 90.969 1.00 59.07 183 ASN C CA 1
ATOM 4242 C C . ASN C 1 207 ? -14.985 6.030 90.032 1.00 60.06 183 ASN C C 1
ATOM 4243 O O . ASN C 1 207 ? -14.500 4.926 89.701 1.00 59.38 183 ASN C O 1
ATOM 4248 N N . MET D 1 26 ? 45.363 27.457 116.032 1.00 59.50 2 MET D N 1
ATOM 4249 C CA . MET D 1 26 ? 44.224 26.937 115.216 1.00 59.64 2 MET D CA 1
ATOM 4250 C C . MET D 1 26 ? 44.282 27.418 113.766 1.00 56.28 2 MET D C 1
ATOM 4251 O O . MET D 1 26 ? 44.114 28.610 113.489 1.00 54.71 2 MET D O 1
ATOM 4256 N N . LYS D 1 27 ? 44.509 26.485 112.845 1.00 52.76 3 LYS D N 1
ATOM 4257 C CA . LYS D 1 27 ? 44.593 26.820 111.428 1.00 49.13 3 LYS D CA 1
ATOM 4258 C C . LYS D 1 27 ? 43.730 25.895 110.565 1.00 44.08 3 LYS D C 1
ATOM 4259 O O . LYS D 1 27 ? 44.045 24.723 110.377 1.00 42.69 3 LYS D O 1
ATOM 4265 N N . LEU D 1 28 ? 42.635 26.441 110.051 1.00 40.52 4 LEU D N 1
ATOM 4266 C CA . LEU D 1 28 ? 41.702 25.696 109.207 1.00 38.12 4 LEU D CA 1
ATOM 4267 C C . LEU D 1 28 ? 41.665 26.216 107.774 1.00 35.70 4 LEU D C 1
ATOM 4268 O O . LEU D 1 28 ? 41.742 27.422 107.540 1.00 33.76 4 LEU D O 1
ATOM 4273 N N . MET D 1 29 ? 41.533 25.305 106.814 1.00 34.87 5 MET D N 1
ATOM 4274 C CA . MET D 1 29 ? 41.421 25.706 105.418 1.00 32.10 5 MET D CA 1
ATOM 4275 C C . MET D 1 29 ? 40.011 25.352 104.959 1.00 30.14 5 MET D C 1
ATOM 4276 O O . MET D 1 29 ? 39.453 24.340 105.387 1.00 29.75 5 MET D O 1
ATOM 4281 N N . PHE D 1 30 ? 39.435 26.201 104.112 1.00 28.57 6 PHE D N 1
ATOM 4282 C CA . PHE D 1 30 ? 38.089 25.983 103.589 1.00 28.04 6 PHE D CA 1
ATOM 4283 C C . PHE D 1 30 ? 38.086 25.963 102.057 1.00 26.85 6 PHE D C 1
ATOM 4284 O O . PHE D 1 30 ? 38.806 26.738 101.419 1.00 22.91 6 PHE D O 1
ATOM 4292 N N . ALA D 1 31 ? 37.264 25.087 101.482 1.00 25.74 7 ALA D N 1
ATOM 4293 C CA . ALA D 1 31 ? 37.125 24.968 100.030 1.00 26.79 7 ALA D CA 1
ATOM 4294 C C . ALA D 1 31 ? 35.657 24.650 99.743 1.00 27.36 7 ALA D C 1
ATOM 4295 O O . ALA D 1 31 ? 35.006 23.951 100.524 1.00 27.00 7 ALA D O 1
ATOM 4297 N N . SER D 1 32 ? 35.128 25.168 98.638 1.00 24.35 8 SER D N 1
ATOM 4298 C CA . SER D 1 32 ? 33.726 24.927 98.307 1.00 23.37 8 SER D CA 1
ATOM 4299 C C . SER D 1 32 ? 33.428 24.984 96.800 1.00 23.98 8 SER D C 1
ATOM 4300 O O . SER D 1 32 ? 34.132 25.651 96.019 1.00 19.51 8 SER D O 1
ATOM 4303 N N . ASP D 1 33 ? 32.370 24.282 96.407 1.00 24.12 9 ASP D N 1
ATOM 4304 C CA . ASP D 1 33 ? 31.932 24.265 95.021 1.00 23.73 9 ASP D CA 1
ATOM 4305 C C . ASP D 1 33 ? 33.076 23.925 94.068 1.00 21.04 9 ASP D C 1
ATOM 4306 O O . ASP D 1 33 ? 33.503 24.741 93.245 1.00 18.91 9 ASP D O 1
ATOM 4311 N N . ILE D 1 34 ? 33.573 22.703 94.213 1.00 19.77 10 ILE D N 1
ATOM 4312 C CA . ILE D 1 34 ? 34.670 22.194 93.406 1.00 21.69 10 ILE D CA 1
ATOM 4313 C C . ILE D 1 34 ? 34.106 21.742 92.053 1.00 23.09 10 ILE D C 1
ATOM 4314 O O . ILE D 1 34 ? 34.732 21.928 91.014 1.00 22.78 10 ILE D O 1
ATOM 4319 N N . HIS D 1 35 ? 32.917 21.146 92.090 1.00 21.74 11 HIS D N 1
ATOM 4320 C CA . HIS D 1 35 ? 32.229 20.695 90.889 1.00 22.88 11 HIS D CA 1
ATOM 4321 C C . HIS D 1 35 ? 33.057 19.846 89.923 1.00 23.56 11 HIS D C 1
ATOM 4322 O O . HIS D 1 35 ? 32.996 20.053 88.711 1.00 21.96 11 HIS D O 1
ATOM 4329 N N . GLY D 1 36 ? 33.826 18.903 90.461 1.00 22.36 12 GLY D N 1
ATOM 4330 C CA . GLY D 1 36 ? 34.624 18.016 89.630 1.00 22.84 12 GLY D CA 1
ATOM 4331 C C . GLY D 1 36 ? 35.912 18.523 88.997 1.00 22.73 12 GLY D C 1
ATOM 4332 O O . GLY D 1 36 ? 36.570 17.768 88.276 1.00 24.55 12 GLY D O 1
ATOM 4333 N N . SER D 1 37 ? 36.290 19.773 89.240 1.00 21.30 13 SER D N 1
ATOM 4334 C CA . SER D 1 37 ? 37.522 20.298 88.647 1.00 22.52 13 SER D CA 1
ATOM 4335 C C . SER D 1 37 ? 38.812 19.733 89.256 1.00 25.61 13 SER D C 1
ATOM 4336 O O . SER D 1 37 ? 39.155 20.049 90.399 1.00 24.80 13 SER D O 1
ATOM 4339 N N . LEU D 1 38 ? 39.525 18.905 88.490 1.00 25.72 14 LEU D N 1
ATOM 4340 C CA . LEU D 1 38 ? 40.776 18.307 88.960 1.00 26.99 14 LEU D CA 1
ATOM 4341 C C . LEU D 1 38 ? 41.886 19.334 89.198 1.00 28.92 14 LEU D C 1
ATOM 4342 O O . LEU D 1 38 ? 42.616 19.252 90.185 1.00 29.22 14 LEU D O 1
ATOM 4347 N N . PRO D 1 39 ? 42.053 20.300 88.281 1.00 29.91 15 PRO D N 1
ATOM 4348 C CA . PRO D 1 39 ? 43.110 21.290 88.502 1.00 29.52 15 PRO D CA 1
ATOM 4349 C C . PRO D 1 39 ? 42.853 22.122 89.759 1.00 27.10 15 PRO D C 1
ATOM 4350 O O . PRO D 1 39 ? 43.783 22.459 90.488 1.00 23.88 15 PRO D O 1
ATOM 4354 N N . ALA D 1 40 ? 41.592 22.468 89.993 1.00 25.30 16 ALA D N 1
ATOM 4355 C CA . ALA D 1 40 ? 41.236 23.254 91.167 1.00 26.86 16 ALA D CA 1
ATOM 4356 C C . ALA D 1 40 ? 41.577 22.421 92.403 1.00 27.70 16 ALA D C 1
ATOM 4357 O O . ALA D 1 40 ? 42.170 22.915 93.362 1.00 26.69 16 ALA D O 1
ATOM 4359 N N . THR D 1 41 ? 41.212 21.145 92.355 1.00 27.62 17 THR D N 1
ATOM 4360 C CA . THR D 1 41 ? 41.457 20.227 93.455 1.00 29.32 17 THR D CA 1
ATOM 4361 C C . THR D 1 41 ? 42.940 20.067 93.787 1.00 31.47 17 THR D C 1
ATOM 4362 O O . THR D 1 41 ? 43.324 20.121 94.958 1.00 33.57 17 THR D O 1
ATOM 4366 N N . GLU D 1 42 ? 43.774 19.884 92.765 1.00 31.26 18 GLU D N 1
ATOM 4367 C CA . GLU D 1 42 ? 45.207 19.715 92.983 1.00 30.20 18 GLU D CA 1
ATOM 4368 C C . GLU D 1 42 ? 45.852 20.978 93.531 1.00 27.94 18 GLU D C 1
ATOM 4369 O O . GLU D 1 42 ? 46.814 20.909 94.299 1.00 24.93 18 GLU D O 1
ATOM 4375 N N . ARG D 1 43 ? 45.325 22.131 93.136 1.00 26.81 19 ARG D N 1
ATOM 4376 C CA . ARG D 1 43 ? 45.859 23.395 93.619 1.00 29.54 19 ARG D CA 1
ATOM 4377 C C . ARG D 1 43 ? 45.478 23.555 95.099 1.00 29.80 19 ARG D C 1
ATOM 4378 O O . ARG D 1 43 ? 46.266 24.057 95.902 1.00 28.22 19 ARG D O 1
ATOM 4386 N N . VAL D 1 44 ? 44.268 23.124 95.447 1.00 30.14 20 VAL D N 1
ATOM 4387 C CA . VAL D 1 44 ? 43.790 23.197 96.825 1.00 30.84 20 VAL D CA 1
ATOM 4388 C C . VAL D 1 44 ? 44.668 22.306 97.714 1.00 29.51 20 VAL D C 1
ATOM 4389 O O . VAL D 1 44 ? 45.163 22.748 98.749 1.00 29.86 20 VAL D O 1
ATOM 4393 N N . LEU D 1 45 ? 44.867 21.063 97.289 1.00 27.28 21 LEU D N 1
ATOM 4394 C CA . LEU D 1 45 ? 45.675 20.121 98.035 1.00 27.12 21 LEU D CA 1
ATOM 4395 C C . LEU D 1 45 ? 47.125 20.551 98.170 1.00 29.97 21 LEU D C 1
ATOM 4396 O O . LEU D 1 45 ? 47.807 20.136 99.110 1.00 29.71 21 LEU D O 1
ATOM 4401 N N . GLU D 1 46 ? 47.610 21.370 97.239 1.00 32.15 22 GLU D N 1
ATOM 4402 C CA . GLU D 1 46 ? 48.994 21.833 97.327 1.00 33.13 22 GLU D CA 1
ATOM 4403 C C . GLU D 1 46 ? 49.074 22.939 98.374 1.00 32.46 22 GLU D C 1
ATOM 4404 O O . GLU D 1 46 ? 49.995 22.964 99.188 1.00 29.45 22 GLU D O 1
ATOM 4410 N N . LEU D 1 47 ? 48.109 23.857 98.337 1.00 32.40 23 LEU D N 1
ATOM 4411 C CA . LEU D 1 47 ? 48.062 24.962 99.286 1.00 33.92 23 LEU D CA 1
ATOM 4412 C C . LEU D 1 47 ? 47.790 24.437 100.699 1.00 34.66 23 LEU D C 1
ATOM 4413 O O . LEU D 1 47 ? 48.266 25.004 101.681 1.00 32.45 23 LEU D O 1
ATOM 4418 N N . PHE D 1 48 ? 47.025 23.354 100.792 1.00 35.29 24 PHE D N 1
ATOM 4419 C CA . PHE D 1 48 ? 46.699 22.747 102.079 1.00 37.25 24 PHE D CA 1
ATOM 4420 C C . PHE D 1 48 ? 47.987 22.214 102.705 1.00 37.50 24 PHE D C 1
ATOM 4421 O O . PHE D 1 48 ? 48.278 22.465 103.879 1.00 35.89 24 PHE D O 1
ATOM 4429 N N . ALA D 1 49 ? 48.761 21.494 101.901 1.00 38.35 25 ALA D N 1
ATOM 4430 C CA . ALA D 1 49 ? 50.020 20.920 102.353 1.00 40.20 25 ALA D CA 1
ATOM 4431 C C . ALA D 1 49 ? 51.025 21.990 102.786 1.00 41.61 25 ALA D C 1
ATOM 4432 O O . ALA D 1 49 ? 51.720 21.817 103.785 1.00 42.53 25 ALA D O 1
ATOM 4434 N N . GLN D 1 50 ? 51.091 23.094 102.044 1.00 41.20 26 GLN D N 1
ATOM 4435 C CA . GLN D 1 50 ? 52.030 24.173 102.352 1.00 42.23 26 GLN D CA 1
ATOM 4436 C C . GLN D 1 50 ? 51.580 25.070 103.503 1.00 42.06 26 GLN D C 1
ATOM 4437 O O . GLN D 1 50 ? 52.410 25.650 104.208 1.00 40.86 26 GLN D O 1
ATOM 4443 N N . SER D 1 51 ? 50.270 25.188 103.691 1.00 41.60 27 SER D N 1
ATOM 4444 C CA . SER D 1 51 ? 49.725 26.031 104.751 1.00 41.58 27 SER D CA 1
ATOM 4445 C C . SER D 1 51 ? 50.040 25.480 106.135 1.00 42.51 27 SER D C 1
ATOM 4446 O O . SER D 1 51 ? 50.321 26.232 107.061 1.00 41.04 27 SER D O 1
ATOM 4449 N N . GLY D 1 52 ? 49.980 24.160 106.263 1.00 44.07 28 GLY D N 1
ATOM 4450 C CA . GLY D 1 52 ? 50.235 23.528 107.541 1.00 44.77 28 GLY D CA 1
ATOM 4451 C C . GLY D 1 52 ? 48.936 23.239 108.276 1.00 44.33 28 GLY D C 1
ATOM 4452 O O . GLY D 1 52 ? 48.933 22.502 109.265 1.00 46.12 28 GLY D O 1
ATOM 4453 N N . ALA D 1 53 ? 47.835 23.815 107.793 1.00 40.79 29 ALA D N 1
ATOM 4454 C CA . ALA D 1 53 ? 46.519 23.620 108.402 1.00 37.61 29 ALA D CA 1
ATOM 4455 C C . ALA D 1 53 ? 46.292 22.155 108.756 1.00 34.88 29 ALA D C 1
ATOM 4456 O O . ALA D 1 53 ? 46.784 21.260 108.077 1.00 30.85 29 ALA D O 1
ATOM 4458 N N . GLN D 1 54 ? 45.542 21.916 109.827 1.00 35.55 30 GLN D N 1
ATOM 4459 C CA . GLN D 1 54 ? 45.274 20.557 110.279 1.00 35.59 30 GLN D CA 1
ATOM 4460 C C . GLN D 1 54 ? 44.059 19.918 109.637 1.00 30.77 30 GLN D C 1
ATOM 4461 O O . GLN D 1 54 ? 44.000 18.701 109.477 1.00 29.59 30 GLN D O 1
ATOM 4467 N N . TRP D 1 55 ? 43.075 20.730 109.289 1.00 27.17 31 TRP D N 1
ATOM 4468 C CA . TRP D 1 55 ? 41.874 20.183 108.680 1.00 28.54 31 TRP D CA 1
ATOM 4469 C C . TRP D 1 55 ? 41.422 20.962 107.456 1.00 26.11 31 TRP D C 1
ATOM 4470 O O . TRP D 1 55 ? 41.664 22.171 107.326 1.00 23.02 31 TRP D O 1
ATOM 4481 N N . LEU D 1 56 ? 40.751 20.242 106.567 1.00 24.38 32 LEU D N 1
ATOM 4482 C CA . LEU D 1 56 ? 40.229 20.815 105.344 1.00 21.09 32 LEU D CA 1
ATOM 4483 C C . LEU D 1 56 ? 38.713 20.707 105.376 1.00 15.69 32 LEU D C 1
ATOM 4484 O O . LEU D 1 56 ? 38.164 19.620 105.355 1.00 15.05 32 LEU D O 1
ATOM 4489 N N . VAL D 1 57 ? 38.045 21.848 105.446 1.00 14.24 33 VAL D N 1
ATOM 4490 C CA . VAL D 1 57 ? 36.594 21.882 105.475 1.00 19.24 33 VAL D CA 1
ATOM 4491 C C . VAL D 1 57 ? 36.041 22.064 104.056 1.00 21.00 33 VAL D C 1
ATOM 4492 O O . VAL D 1 57 ? 36.351 23.059 103.393 1.00 18.04 33 VAL D O 1
ATOM 4496 N N . ILE D 1 58 ? 35.230 21.103 103.607 1.00 21.66 34 ILE D N 1
ATOM 4497 C CA . ILE D 1 58 ? 34.618 21.139 102.274 1.00 20.39 34 ILE D CA 1
ATOM 4498 C C . ILE D 1 58 ? 33.110 21.346 102.391 1.00 18.08 34 ILE D C 1
ATOM 4499 O O . ILE D 1 58 ? 32.384 20.479 102.877 1.00 17.94 34 ILE D O 1
ATOM 4504 N N . LEU D 1 59 ? 32.648 22.492 101.906 1.00 15.94 35 LEU D N 1
ATOM 4505 C CA . LEU D 1 59 ? 31.243 22.866 101.987 1.00 15.40 35 LEU D CA 1
ATOM 4506 C C . LEU D 1 59 ? 30.251 22.330 100.951 1.00 14.62 35 LEU D C 1
ATOM 4507 O O . LEU D 1 59 ? 29.162 22.872 100.823 1.00 13.53 35 LEU D O 1
ATOM 4512 N N . GLY D 1 60 ? 30.606 21.284 100.213 1.00 13.17 36 GLY D N 1
ATOM 4513 C CA . GLY D 1 60 ? 29.646 20.725 99.271 1.00 17.03 36 GLY D CA 1
ATOM 4514 C C . GLY D 1 60 ? 29.840 20.987 97.781 1.00 17.05 36 GLY D C 1
ATOM 4515 O O . GLY D 1 60 ? 30.620 21.862 97.387 1.00 14.07 36 GLY D O 1
ATOM 4516 N N . ASP D 1 61 ? 29.099 20.230 96.964 1.00 20.07 37 ASP D N 1
ATOM 4517 C CA . ASP D 1 61 ? 29.163 20.322 95.503 1.00 16.07 37 ASP D CA 1
ATOM 4518 C C . ASP D 1 61 ? 30.594 19.967 95.120 1.00 14.73 37 ASP D C 1
ATOM 4519 O O . ASP D 1 61 ? 31.366 20.808 94.652 1.00 15.81 37 ASP D O 1
ATOM 4524 N N . VAL D 1 62 ? 30.914 18.688 95.314 1.00 12.59 38 VAL D N 1
ATOM 4525 C CA . VAL D 1 62 ? 32.247 18.143 95.090 1.00 14.12 38 VAL D CA 1
ATOM 4526 C C . VAL D 1 62 ? 32.611 17.512 93.730 1.00 17.40 38 VAL D C 1
ATOM 4527 O O . VAL D 1 62 ? 33.672 17.807 93.181 1.00 15.68 38 VAL D O 1
ATOM 4531 N N . LEU D 1 63 ? 31.765 16.631 93.203 1.00 17.64 39 LEU D N 1
ATOM 4532 C CA . LEU D 1 63 ? 32.093 15.960 91.945 1.00 19.97 39 LEU D CA 1
ATOM 4533 C C . LEU D 1 63 ? 31.266 16.406 90.742 1.00 21.49 39 LEU D C 1
ATOM 4534 O O . LEU D 1 63 ? 31.792 16.570 89.648 1.00 22.12 39 LEU D O 1
ATOM 4539 N N . ASN D 1 64 ? 29.976 16.597 90.971 1.00 21.36 40 ASN D N 1
ATOM 4540 C CA . ASN D 1 64 ? 29.016 16.988 89.957 1.00 23.65 40 ASN D CA 1
ATOM 4541 C C . ASN D 1 64 ? 29.175 18.439 89.472 1.00 24.97 40 ASN D C 1
ATOM 4542 O O . ASN D 1 64 ? 29.086 19.388 90.262 1.00 23.45 40 ASN D O 1
ATOM 4547 N N . HIS D 1 65 ? 29.388 18.609 88.165 1.00 21.44 41 HIS D N 1
ATOM 4548 C CA . HIS D 1 65 ? 29.560 19.946 87.592 1.00 18.41 41 HIS D CA 1
ATOM 4549 C C . HIS D 1 65 ? 28.340 20.829 87.825 1.00 17.53 41 HIS D C 1
ATOM 4550 O O . HIS D 1 65 ? 28.462 22.050 87.952 1.00 18.33 41 HIS D O 1
ATOM 4557 N N . GLY D 1 66 ? 27.163 20.214 87.895 1.00 18.36 42 GLY D N 1
ATOM 4558 C CA . GLY D 1 66 ? 25.947 20.982 88.097 1.00 22.49 42 GLY D CA 1
ATOM 4559 C C . GLY D 1 66 ? 25.146 21.062 86.800 1.00 27.69 42 GLY D C 1
ATOM 4560 O O . GLY D 1 66 ? 25.636 21.585 85.796 1.00 26.00 42 GLY D O 1
ATOM 4561 N N . PRO D 1 67 ? 23.898 20.571 86.800 1.00 28.88 43 PRO D N 1
ATOM 4562 C CA . PRO D 1 67 ? 22.977 20.543 85.658 1.00 29.04 43 PRO D CA 1
ATOM 4563 C C . PRO D 1 67 ? 22.918 21.793 84.775 1.00 28.43 43 PRO D C 1
ATOM 4564 O O . PRO D 1 67 ? 22.907 21.686 83.539 1.00 26.59 43 PRO D O 1
ATOM 4568 N N . ARG D 1 68 ? 22.863 22.969 85.393 1.00 24.73 44 ARG D N 1
ATOM 4569 C CA . ARG D 1 68 ? 22.783 24.195 84.621 1.00 27.96 44 ARG D CA 1
ATOM 4570 C C . ARG D 1 68 ? 24.099 24.919 84.383 1.00 25.61 44 ARG D C 1
ATOM 4571 O O . ARG D 1 68 ? 24.111 26.055 83.907 1.00 21.66 44 ARG D O 1
ATOM 4579 N N . ASN D 1 69 ? 25.206 24.252 84.692 1.00 25.71 45 ASN D N 1
ATOM 4580 C CA . ASN D 1 69 ? 26.523 24.847 84.503 1.00 28.45 45 ASN D CA 1
ATOM 4581 C C . ASN D 1 69 ? 27.317 24.114 83.427 1.00 28.18 45 ASN D C 1
ATOM 4582 O O . ASN D 1 69 ? 27.110 22.921 83.184 1.00 24.79 45 ASN D O 1
ATOM 4587 N N . ALA D 1 70 ? 28.249 24.842 82.817 1.00 28.21 46 ALA D N 1
ATOM 4588 C CA . ALA D 1 70 ? 29.142 24.292 81.810 1.00 27.40 46 ALA D CA 1
ATOM 4589 C C . ALA D 1 70 ? 30.205 23.557 82.620 1.00 27.61 46 ALA D C 1
ATOM 4590 O O . ALA D 1 70 ? 30.430 23.886 83.785 1.00 27.39 46 ALA D O 1
ATOM 4592 N N . LEU D 1 71 ? 30.855 22.571 82.017 1.00 27.08 47 LEU D N 1
ATOM 4593 C CA . LEU D 1 71 ? 31.891 21.826 82.714 1.00 26.85 47 LEU D CA 1
ATOM 4594 C C . LEU D 1 71 ? 33.018 22.771 83.104 1.00 26.75 47 LEU D C 1
ATOM 4595 O O . LEU D 1 71 ? 33.396 23.645 82.333 1.00 27.83 47 LEU D O 1
ATOM 4600 N N . PRO D 1 72 ? 33.568 22.613 84.316 1.00 25.62 48 PRO D N 1
ATOM 4601 C CA . PRO D 1 72 ? 34.661 23.487 84.756 1.00 22.79 48 PRO D CA 1
ATOM 4602 C C . PRO D 1 72 ? 35.998 22.996 84.212 1.00 21.95 48 PRO D C 1
ATOM 4603 O O . PRO D 1 72 ? 36.077 21.917 83.629 1.00 21.06 48 PRO D O 1
ATOM 4607 N N . GLU D 1 73 ? 37.045 23.788 84.413 1.00 21.58 49 GLU D N 1
ATOM 4608 C CA . GLU D 1 73 ? 38.372 23.427 83.942 1.00 24.53 49 GLU D CA 1
ATOM 4609 C C . GLU D 1 73 ? 38.789 22.040 84.417 1.00 27.86 49 GLU D C 1
ATOM 4610 O O . GLU D 1 73 ? 38.652 21.713 85.594 1.00 30.07 49 GLU D O 1
ATOM 4616 N N . GLY D 1 74 ? 39.301 21.230 83.495 1.00 26.64 50 GLY D N 1
ATOM 4617 C CA . GLY D 1 74 ? 39.755 19.892 83.837 1.00 25.17 50 GLY D CA 1
ATOM 4618 C C . GLY D 1 74 ? 38.789 18.973 84.573 1.00 25.08 50 GLY D C 1
ATOM 4619 O O . GLY D 1 74 ? 39.208 18.215 85.440 1.00 23.85 50 GLY D O 1
ATOM 4620 N N . TYR D 1 75 ? 37.510 19.018 84.213 1.00 25.30 51 TYR D N 1
ATOM 4621 C CA . TYR D 1 75 ? 36.480 18.173 84.826 1.00 25.01 51 TYR D CA 1
ATOM 4622 C C . TYR D 1 75 ? 36.852 16.697 84.782 1.00 26.00 51 TYR D C 1
ATOM 4623 O O . TYR D 1 75 ? 37.064 16.135 83.707 1.00 27.58 51 TYR D O 1
ATOM 4632 N N . ALA D 1 76 ? 36.918 16.067 85.953 1.00 24.34 52 ALA D N 1
ATOM 4633 C CA . ALA D 1 76 ? 37.270 14.655 86.046 1.00 21.78 52 ALA D CA 1
ATOM 4634 C C . ALA D 1 76 ? 36.954 14.102 87.445 1.00 23.48 52 ALA D C 1
ATOM 4635 O O . ALA D 1 76 ? 37.863 13.792 88.223 1.00 19.82 52 ALA D O 1
ATOM 4637 N N . PRO D 1 77 ? 35.659 13.946 87.764 1.00 24.48 53 PRO D N 1
ATOM 4638 C CA . PRO D 1 77 ? 35.168 13.439 89.051 1.00 26.15 53 PRO D CA 1
ATOM 4639 C C . PRO D 1 77 ? 35.928 12.246 89.616 1.00 27.42 53 PRO D C 1
ATOM 4640 O O . PRO D 1 77 ? 36.331 12.256 90.773 1.00 30.06 53 PRO D O 1
ATOM 4644 N N . ALA D 1 78 ? 36.114 11.214 88.804 1.00 26.33 54 ALA D N 1
ATOM 4645 C CA . ALA D 1 78 ? 36.807 10.017 89.259 1.00 26.42 54 ALA D CA 1
ATOM 4646 C C . ALA D 1 78 ? 38.236 10.294 89.703 1.00 26.84 54 ALA D C 1
ATOM 4647 O O . ALA D 1 78 ? 38.804 9.538 90.488 1.00 28.00 54 ALA D O 1
ATOM 4649 N N . LYS D 1 79 ? 38.820 11.374 89.206 1.00 27.46 55 LYS D N 1
ATOM 4650 C CA . LYS D 1 79 ? 40.185 11.707 89.585 1.00 28.42 55 LYS D CA 1
ATOM 4651 C C . LYS D 1 79 ? 40.204 12.624 90.793 1.00 25.17 55 LYS D C 1
ATOM 4652 O O . LYS D 1 79 ? 41.153 12.603 91.575 1.00 21.82 55 LYS D O 1
ATOM 4658 N N . VAL D 1 80 ? 39.173 13.453 90.922 1.00 22.93 56 VAL D N 1
ATOM 4659 C CA . VAL D 1 80 ? 39.086 14.345 92.064 1.00 26.24 56 VAL D CA 1
ATOM 4660 C C . VAL D 1 80 ? 38.918 13.426 93.281 1.00 26.68 56 VAL D C 1
ATOM 4661 O O . VAL D 1 80 ? 39.529 13.638 94.328 1.00 27.88 56 VAL D O 1
ATOM 4665 N N . VAL D 1 81 ? 38.116 12.380 93.097 1.00 24.99 57 VAL D N 1
ATOM 4666 C CA . VAL D 1 81 ? 37.846 11.387 94.125 1.00 27.13 57 VAL D CA 1
ATOM 4667 C C . VAL D 1 81 ? 39.136 10.735 94.634 1.00 30.17 57 VAL D C 1
ATOM 4668 O O . VAL D 1 81 ? 39.341 10.631 95.840 1.00 29.20 57 VAL D O 1
ATOM 4672 N N . GLU D 1 82 ? 40.008 10.306 93.727 1.00 31.65 58 GLU D N 1
ATOM 4673 C CA . GLU D 1 82 ? 41.260 9.681 94.139 1.00 33.48 58 GLU D CA 1
ATOM 4674 C C . GLU D 1 82 ? 42.153 10.636 94.918 1.00 31.67 58 GLU D C 1
ATOM 4675 O O . GLU D 1 82 ? 42.808 10.233 95.883 1.00 28.95 58 GLU D O 1
ATOM 4681 N N . ARG D 1 83 ? 42.190 11.896 94.496 1.00 30.54 59 ARG D N 1
ATOM 4682 C CA . ARG D 1 83 ? 43.025 12.885 95.162 1.00 31.90 59 ARG D CA 1
ATOM 4683 C C . ARG D 1 83 ? 42.486 13.233 96.543 1.00 30.30 59 ARG D C 1
ATOM 4684 O O . ARG D 1 83 ? 43.233 13.239 97.527 1.00 28.80 59 ARG D O 1
ATOM 4692 N N . LEU D 1 84 ? 41.195 13.543 96.611 1.00 27.52 60 LEU D N 1
ATOM 4693 C CA . LEU D 1 84 ? 40.582 13.901 97.879 1.00 27.28 60 LEU D CA 1
ATOM 4694 C C . LEU D 1 84 ? 40.658 12.748 98.879 1.00 26.76 60 LEU D C 1
ATOM 4695 O O . LEU D 1 84 ? 40.912 12.978 100.059 1.00 26.81 60 LEU D O 1
ATOM 4700 N N . ASN D 1 85 ? 40.463 11.515 98.414 1.00 25.21 61 ASN D N 1
ATOM 4701 C CA . ASN D 1 85 ? 40.510 10.363 99.314 1.00 26.39 61 ASN D CA 1
ATOM 4702 C C . ASN D 1 85 ? 41.866 10.133 99.988 1.00 28.29 61 ASN D C 1
ATOM 4703 O O . ASN D 1 85 ? 41.970 9.294 100.890 1.00 27.74 61 ASN D O 1
ATOM 4708 N N . GLU D 1 86 ? 42.899 10.858 99.554 1.00 29.03 62 GLU D N 1
ATOM 4709 C CA . GLU D 1 86 ? 44.230 10.710 100.145 1.00 30.65 62 GLU D CA 1
ATOM 4710 C C . GLU D 1 86 ? 44.362 11.510 101.446 1.00 29.56 62 GLU D C 1
ATOM 4711 O O . GLU D 1 86 ? 45.255 11.247 102.253 1.00 29.26 62 GLU D O 1
ATOM 4717 N N . VAL D 1 87 ? 43.486 12.495 101.636 1.00 26.65 63 VAL D N 1
ATOM 4718 C CA . VAL D 1 87 ? 43.486 13.303 102.857 1.00 23.39 63 VAL D CA 1
ATOM 4719 C C . VAL D 1 87 ? 42.118 13.178 103.523 1.00 21.85 63 VAL D C 1
ATOM 4720 O O . VAL D 1 87 ? 41.688 14.077 104.245 1.00 20.53 63 VAL D O 1
ATOM 4724 N N . ALA D 1 88 ? 41.444 12.058 103.268 1.00 20.49 64 ALA D N 1
ATOM 4725 C CA . ALA D 1 88 ? 40.111 11.801 103.810 1.00 21.91 64 ALA D CA 1
ATOM 4726 C C . ALA D 1 88 ? 40.048 11.938 105.335 1.00 24.83 64 ALA D C 1
ATOM 4727 O O . ALA D 1 88 ? 39.042 12.396 105.881 1.00 25.87 64 ALA D O 1
ATOM 4729 N N . HIS D 1 89 ? 41.117 11.528 106.013 1.00 25.72 65 HIS D N 1
ATOM 4730 C CA . HIS D 1 89 ? 41.169 11.585 107.465 1.00 29.18 65 HIS D CA 1
ATOM 4731 C C . HIS D 1 89 ? 41.280 13.001 108.012 1.00 29.52 65 HIS D C 1
ATOM 4732 O O . HIS D 1 89 ? 41.141 13.211 109.218 1.00 32.06 65 HIS D O 1
ATOM 4739 N N . LYS D 1 90 ? 41.524 13.974 107.136 1.00 24.42 66 LYS D N 1
ATOM 4740 C CA . LYS D 1 90 ? 41.647 15.360 107.577 1.00 21.17 66 LYS D CA 1
ATOM 4741 C C . LYS D 1 90 ? 40.528 16.239 107.034 1.00 16.90 66 LYS D C 1
ATOM 4742 O O . LYS D 1 90 ? 40.584 17.465 107.134 1.00 15.70 66 LYS D O 1
ATOM 4748 N N . VAL D 1 91 ? 39.498 15.604 106.486 1.00 16.36 67 VAL D N 1
ATOM 4749 C CA . VAL D 1 91 ? 38.361 16.327 105.922 1.00 16.30 67 VAL D CA 1
ATOM 4750 C C . VAL D 1 91 ? 37.081 16.316 106.764 1.00 15.78 67 VAL D C 1
ATOM 4751 O O . VAL D 1 91 ? 36.688 15.281 107.312 1.00 13.53 67 VAL D O 1
ATOM 4755 N N . ILE D 1 92 ? 36.429 17.474 106.817 1.00 14.35 68 ILE D N 1
ATOM 4756 C CA . ILE D 1 92 ? 35.164 17.653 107.506 1.00 17.44 68 ILE D CA 1
ATOM 4757 C C . ILE D 1 92 ? 34.224 18.191 106.421 1.00 16.82 68 ILE D C 1
ATOM 4758 O O . ILE D 1 92 ? 34.536 19.206 105.819 1.00 15.83 68 ILE D O 1
ATOM 4763 N N . ALA D 1 93 ? 33.066 17.567 106.202 1.00 18.26 69 ALA D N 1
ATOM 4764 C CA . ALA D 1 93 ? 32.182 18.050 105.135 1.00 20.14 69 ALA D CA 1
ATOM 4765 C C . ALA D 1 93 ? 30.672 17.938 105.311 1.00 20.51 69 ALA D C 1
ATOM 4766 O O . ALA D 1 93 ? 30.184 17.134 106.098 1.00 21.34 69 ALA D O 1
ATOM 4768 N N . VAL D 1 94 ? 29.947 18.757 104.544 1.00 18.64 70 VAL D N 1
ATOM 4769 C CA . VAL D 1 94 ? 28.483 18.768 104.534 1.00 20.26 70 VAL D CA 1
ATOM 4770 C C . VAL D 1 94 ? 27.952 18.608 103.089 1.00 23.75 70 VAL D C 1
ATOM 4771 O O . VAL D 1 94 ? 28.652 18.925 102.119 1.00 22.52 70 VAL D O 1
ATOM 4775 N N . ARG D 1 95 ? 26.710 18.140 102.965 1.00 22.33 71 ARG D N 1
ATOM 4776 C CA . ARG D 1 95 ? 26.062 17.876 101.676 1.00 22.38 71 ARG D CA 1
ATOM 4777 C C . ARG D 1 95 ? 25.672 19.072 100.802 1.00 20.24 71 ARG D C 1
ATOM 4778 O O . ARG D 1 95 ? 24.859 19.909 101.203 1.00 19.59 71 ARG D O 1
ATOM 4786 N N . GLY D 1 96 ? 26.234 19.135 99.594 1.00 17.55 72 GLY D N 1
ATOM 4787 C CA . GLY D 1 96 ? 25.897 20.214 98.677 1.00 14.58 72 GLY D CA 1
ATOM 4788 C C . GLY D 1 96 ? 24.626 19.833 97.928 1.00 12.35 72 GLY D C 1
ATOM 4789 O O . GLY D 1 96 ? 24.268 18.653 97.876 1.00 11.67 72 GLY D O 1
ATOM 4790 N N . ASN D 1 97 ? 23.929 20.808 97.353 1.00 14.91 73 ASN D N 1
ATOM 4791 C CA . ASN D 1 97 ? 22.708 20.503 96.605 1.00 18.13 73 ASN D CA 1
ATOM 4792 C C . ASN D 1 97 ? 22.967 19.607 95.374 1.00 18.88 73 ASN D C 1
ATOM 4793 O O . ASN D 1 97 ? 22.056 18.917 94.906 1.00 17.69 73 ASN D O 1
ATOM 4798 N N . CYS D 1 98 ? 24.210 19.585 94.888 1.00 16.37 74 CYS D N 1
ATOM 4799 C CA . CYS D 1 98 ? 24.575 18.759 93.728 1.00 20.42 74 CYS D CA 1
ATOM 4800 C C . CYS D 1 98 ? 25.181 17.404 94.093 1.00 22.27 74 CYS D C 1
ATOM 4801 O O . CYS D 1 98 ? 25.517 16.612 93.197 1.00 23.22 74 CYS D O 1
ATOM 4804 N N . ASP D 1 99 ? 25.341 17.143 95.390 1.00 20.95 75 ASP D N 1
ATOM 4805 C CA . ASP D 1 99 ? 25.927 15.888 95.846 1.00 20.71 75 ASP D CA 1
ATOM 4806 C C . ASP D 1 99 ? 24.883 14.783 95.951 1.00 18.48 75 ASP D C 1
ATOM 4807 O O . ASP D 1 99 ? 23.752 15.020 96.392 1.00 18.73 75 ASP D O 1
ATOM 4812 N N . SER D 1 100 ? 25.263 13.567 95.570 1.00 14.04 76 SER D N 1
ATOM 4813 C CA . SER D 1 100 ? 24.307 12.467 95.610 1.00 15.58 76 SER D CA 1
ATOM 4814 C C . SER D 1 100 ? 24.851 11.208 96.268 1.00 15.02 76 SER D C 1
ATOM 4815 O O . SER D 1 100 ? 26.024 11.124 96.633 1.00 19.06 76 SER D O 1
ATOM 4818 N N . GLU D 1 101 ? 23.979 10.219 96.395 1.00 14.71 77 GLU D N 1
ATOM 4819 C CA . GLU D 1 101 ? 24.345 8.951 97.002 1.00 19.26 77 GLU D CA 1
ATOM 4820 C C . GLU D 1 101 ? 25.561 8.311 96.351 1.00 21.17 77 GLU D C 1
ATOM 4821 O O . GLU D 1 101 ? 26.420 7.768 97.058 1.00 21.43 77 GLU D O 1
ATOM 4827 N N . VAL D 1 102 ? 25.654 8.369 95.019 1.00 20.76 78 VAL D N 1
ATOM 4828 C CA . VAL D 1 102 ? 26.801 7.758 94.354 1.00 17.73 78 VAL D CA 1
ATOM 4829 C C . VAL D 1 102 ? 28.061 8.489 94.799 1.00 15.62 78 VAL D C 1
ATOM 4830 O O . VAL D 1 102 ? 29.125 7.881 94.938 1.00 16.20 78 VAL D O 1
ATOM 4834 N N . ASP D 1 103 ? 27.947 9.792 95.033 1.00 14.54 79 ASP D N 1
ATOM 4835 C CA . ASP D 1 103 ? 29.106 10.554 95.494 1.00 18.90 79 ASP D CA 1
ATOM 4836 C C . ASP D 1 103 ? 29.619 10.054 96.850 1.00 21.00 79 ASP D C 1
ATOM 4837 O O . ASP D 1 103 ? 30.833 9.866 97.026 1.00 19.98 79 ASP D O 1
ATOM 4842 N N . GLN D 1 104 ? 28.713 9.814 97.800 1.00 20.76 80 GLN D N 1
ATOM 4843 C CA . GLN D 1 104 ? 29.147 9.312 99.102 1.00 20.24 80 GLN D CA 1
ATOM 4844 C C . GLN D 1 104 ? 29.803 7.953 98.923 1.00 20.79 80 GLN D C 1
ATOM 4845 O O . GLN D 1 104 ? 30.775 7.628 99.600 1.00 22.31 80 GLN D O 1
ATOM 4851 N N . MET D 1 105 ? 29.286 7.163 97.991 1.00 23.59 81 MET D N 1
ATOM 4852 C CA . MET D 1 105 ? 29.857 5.842 97.755 1.00 25.61 81 MET D CA 1
ATOM 4853 C C . MET D 1 105 ? 31.305 5.880 97.261 1.00 25.39 81 MET D C 1
ATOM 4854 O O . MET D 1 105 ? 32.048 4.907 97.427 1.00 24.63 81 MET D O 1
ATOM 4859 N N . LEU D 1 106 ? 31.713 6.994 96.665 1.00 24.84 82 LEU D N 1
ATOM 4860 C CA . LEU D 1 106 ? 33.077 7.107 96.160 1.00 24.61 82 LEU D CA 1
ATOM 4861 C C . LEU D 1 106 ? 34.023 7.813 97.138 1.00 21.02 82 LEU D C 1
ATOM 4862 O O . LEU D 1 106 ? 35.208 7.476 97.225 1.00 19.73 82 LEU D O 1
ATOM 4867 N N . LEU D 1 107 ? 33.506 8.808 97.849 1.00 17.84 83 LEU D N 1
ATOM 4868 C CA . LEU D 1 107 ? 34.324 9.564 98.790 1.00 21.63 83 LEU D CA 1
ATOM 4869 C C . LEU D 1 107 ? 34.433 8.873 100.152 1.00 24.12 83 LEU D C 1
ATOM 4870 O O . LEU D 1 107 ? 33.430 8.489 100.759 1.00 25.02 83 LEU D O 1
ATOM 4875 N N . HIS D 1 108 ? 35.668 8.713 100.611 1.00 26.04 84 HIS D N 1
ATOM 4876 C CA . HIS D 1 108 ? 35.973 8.036 101.869 1.00 29.06 84 HIS D CA 1
ATOM 4877 C C . HIS D 1 108 ? 35.812 8.849 103.161 1.00 30.32 84 HIS D C 1
ATOM 4878 O O . HIS D 1 108 ? 36.337 8.472 104.206 1.00 32.00 84 HIS D O 1
ATOM 4885 N N . PHE D 1 109 ? 35.106 9.970 103.075 1.00 29.83 85 PHE D N 1
ATOM 4886 C CA . PHE D 1 109 ? 34.824 10.812 104.229 1.00 29.15 85 PHE D CA 1
ATOM 4887 C C . PHE D 1 109 ? 33.337 11.138 104.136 1.00 28.70 85 PHE D C 1
ATOM 4888 O O . PHE D 1 109 ? 32.784 11.154 103.038 1.00 29.08 85 PHE D O 1
ATOM 4896 N N . PRO D 1 110 ? 32.668 11.374 105.285 1.00 27.70 86 PRO D N 1
ATOM 4897 C CA . PRO D 1 110 ? 31.233 11.686 105.408 1.00 25.14 86 PRO D CA 1
ATOM 4898 C C . PRO D 1 110 ? 30.767 13.023 104.846 1.00 24.24 86 PRO D C 1
ATOM 4899 O O . PRO D 1 110 ? 31.190 14.084 105.315 1.00 23.70 86 PRO D O 1
ATOM 4903 N N . ILE D 1 111 ? 29.851 12.968 103.879 1.00 22.55 87 ILE D N 1
ATOM 4904 C CA . ILE D 1 111 ? 29.348 14.185 103.242 1.00 20.24 87 ILE D CA 1
ATOM 4905 C C . ILE D 1 111 ? 27.835 14.367 103.329 1.00 19.41 87 ILE D C 1
ATOM 4906 O O . ILE D 1 111 ? 27.324 15.459 103.089 1.00 20.31 87 ILE D O 1
ATOM 4911 N N . THR D 1 112 ? 27.121 13.305 103.687 1.00 20.92 88 THR D N 1
ATOM 4912 C CA . THR D 1 112 ? 25.659 13.348 103.738 1.00 21.90 88 THR D CA 1
ATOM 4913 C C . THR D 1 112 ? 24.940 14.275 104.717 1.00 22.14 88 THR D C 1
ATOM 4914 O O . THR D 1 112 ? 23.744 14.522 104.559 1.00 20.91 88 THR D O 1
ATOM 4918 N N . ALA D 1 113 ? 25.644 14.805 105.712 1.00 23.98 89 ALA D N 1
ATOM 4919 C CA . ALA D 1 113 ? 25.005 15.697 106.680 1.00 22.07 89 ALA D CA 1
ATOM 4920 C C . ALA D 1 113 ? 24.661 17.064 106.085 1.00 18.26 89 ALA D C 1
ATOM 4921 O O . ALA D 1 113 ? 25.527 17.742 105.547 1.00 17.98 89 ALA D O 1
ATOM 4923 N N . PRO D 1 114 ? 23.390 17.493 106.205 1.00 17.52 90 PRO D N 1
ATOM 4924 C CA . PRO D 1 114 ? 22.915 18.780 105.687 1.00 18.79 90 PRO D CA 1
ATOM 4925 C C . PRO D 1 114 ? 23.650 19.936 106.351 1.00 21.46 90 PRO D C 1
ATOM 4926 O O . PRO D 1 114 ? 23.747 21.038 105.801 1.00 21.28 90 PRO D O 1
ATOM 4930 N N . TRP D 1 115 ? 24.129 19.684 107.562 1.00 20.96 91 TRP D N 1
ATOM 4931 C CA . TRP D 1 115 ? 24.856 20.688 108.315 1.00 22.73 91 TRP D CA 1
ATOM 4932 C C . TRP D 1 115 ? 25.594 20.037 109.478 1.00 23.56 91 TRP D C 1
ATOM 4933 O O . TRP D 1 115 ? 25.231 18.944 109.931 1.00 22.10 91 TRP D O 1
ATOM 4944 N N . GLN D 1 116 ? 26.638 20.719 109.938 1.00 24.28 92 GLN D N 1
ATOM 4945 C CA . GLN D 1 116 ? 27.466 20.259 111.049 1.00 26.81 92 GLN D CA 1
ATOM 4946 C C . GLN D 1 116 ? 27.980 21.462 111.815 1.00 26.41 92 GLN D C 1
ATOM 4947 O O . GLN D 1 116 ? 28.282 22.513 111.226 1.00 24.81 92 GLN D O 1
ATOM 4953 N N . GLN D 1 117 ? 28.103 21.306 113.126 1.00 24.28 93 GLN D N 1
ATOM 4954 C CA . GLN D 1 117 ? 28.649 22.377 113.928 1.00 20.11 93 GLN D CA 1
ATOM 4955 C C . GLN D 1 117 ? 30.052 21.933 114.287 1.00 17.25 93 GLN D C 1
ATOM 4956 O O . GLN D 1 117 ? 30.316 20.743 114.437 1.00 14.80 93 GLN D O 1
ATOM 4962 N N . VAL D 1 118 ? 30.966 22.888 114.359 1.00 20.43 94 VAL D N 1
ATOM 4963 C CA . VAL D 1 118 ? 32.343 22.599 114.727 1.00 24.33 94 VAL D CA 1
ATOM 4964 C C . VAL D 1 118 ? 32.622 23.446 115.965 1.00 26.06 94 VAL D C 1
ATOM 4965 O O . VAL D 1 118 ? 32.529 24.676 115.932 1.00 23.54 94 VAL D O 1
ATOM 4969 N N . LEU D 1 119 ? 32.933 22.768 117.062 1.00 27.75 95 LEU D N 1
ATOM 4970 C CA . LEU D 1 119 ? 33.219 23.430 118.329 1.00 28.00 95 LEU D CA 1
ATOM 4971 C C . LEU D 1 119 ? 34.678 23.828 118.430 1.00 27.08 95 LEU D C 1
ATOM 4972 O O . LEU D 1 119 ? 35.569 22.987 118.301 1.00 25.40 95 LEU D O 1
ATOM 4977 N N . LEU D 1 120 ? 34.913 25.118 118.637 1.00 29.63 96 LEU D N 1
ATOM 4978 C CA . LEU D 1 120 ? 36.262 25.644 118.790 1.00 35.53 96 LEU D CA 1
ATOM 4979 C C . LEU D 1 120 ? 36.333 26.195 120.213 1.00 38.86 96 LEU D C 1
ATOM 4980 O O . LEU D 1 120 ? 35.306 26.324 120.886 1.00 36.51 96 LEU D O 1
ATOM 4985 N N . GLU D 1 121 ? 37.531 26.521 120.677 1.00 43.39 97 GLU D N 1
ATOM 4986 C CA . GLU D 1 121 ? 37.677 27.038 122.030 1.00 49.11 97 GLU D CA 1
ATOM 4987 C C . GLU D 1 121 ? 36.685 28.130 122.397 1.00 50.02 97 GLU D C 1
ATOM 4988 O O . GLU D 1 121 ? 35.877 27.967 123.305 1.00 49.02 97 GLU D O 1
ATOM 4994 N N . LYS D 1 122 ? 36.722 29.236 121.667 1.00 53.46 98 LYS D N 1
ATOM 4995 C CA . LYS D 1 122 ? 35.861 30.365 121.991 1.00 56.14 98 LYS D CA 1
ATOM 4996 C C . LYS D 1 122 ? 34.692 30.703 121.061 1.00 55.07 98 LYS D C 1
ATOM 4997 O O . LYS D 1 122 ? 34.277 31.864 120.988 1.00 56.25 98 LYS D O 1
ATOM 5003 N N . GLN D 1 123 ? 34.150 29.695 120.375 1.00 51.15 99 GLN D N 1
ATOM 5004 C CA . GLN D 1 123 ? 33.005 29.895 119.481 1.00 46.86 99 GLN D CA 1
ATOM 5005 C C . GLN D 1 123 ? 32.648 28.673 118.640 1.00 42.35 99 GLN D C 1
ATOM 5006 O O . GLN D 1 123 ? 33.399 27.695 118.575 1.00 39.18 99 GLN D O 1
ATOM 5012 N N . ARG D 1 124 ? 31.486 28.754 117.998 1.00 39.01 100 ARG D N 1
ATOM 5013 C CA . ARG D 1 124 ? 30.966 27.685 117.153 1.00 35.59 100 ARG D CA 1
ATOM 5014 C C . ARG D 1 124 ? 30.976 28.034 115.670 1.00 33.20 100 ARG D C 1
ATOM 5015 O O . ARG D 1 124 ? 30.721 29.177 115.287 1.00 31.13 100 ARG D O 1
ATOM 5023 N N . LEU D 1 125 ? 31.249 27.034 114.841 1.00 30.69 101 LEU D N 1
ATOM 5024 C CA . LEU D 1 125 ? 31.203 27.220 113.399 1.00 28.12 101 LEU D CA 1
ATOM 5025 C C . LEU D 1 125 ? 30.000 26.410 112.930 1.00 25.24 101 LEU D C 1
ATOM 5026 O O . LEU D 1 125 ? 29.887 25.227 113.255 1.00 22.69 101 LEU D O 1
ATOM 5031 N N . PHE D 1 126 ? 29.092 27.046 112.194 1.00 23.82 102 PHE D N 1
ATOM 5032 C CA . PHE D 1 126 ? 27.927 26.346 111.664 1.00 22.54 102 PHE D CA 1
ATOM 5033 C C . PHE D 1 126 ? 28.173 26.143 110.159 1.00 22.43 102 PHE D C 1
ATOM 5034 O O . PHE D 1 126 ? 28.083 27.089 109.366 1.00 17.13 102 PHE D O 1
ATOM 5042 N N . LEU D 1 127 ? 28.500 24.908 109.787 1.00 21.83 103 LEU D N 1
ATOM 5043 C CA . LEU D 1 127 ? 28.794 24.558 108.395 1.00 23.11 103 LEU D CA 1
ATOM 5044 C C . LEU D 1 127 ? 27.582 24.028 107.642 1.00 23.32 103 LEU D C 1
ATOM 5045 O O . LEU D 1 127 ? 26.920 23.096 108.090 1.00 22.55 103 LEU D O 1
ATOM 5050 N N . THR D 1 128 ? 27.298 24.622 106.489 1.00 23.32 104 THR D N 1
ATOM 5051 C CA . THR D 1 128 ? 26.172 24.190 105.659 1.00 20.77 104 THR D CA 1
ATOM 5052 C C . THR D 1 128 ? 26.446 24.650 104.219 1.00 20.33 104 THR D C 1
ATOM 5053 O O . THR D 1 128 ? 27.190 25.618 103.999 1.00 13.98 104 THR D O 1
ATOM 5057 N N . HIS D 1 129 ? 25.874 23.957 103.237 1.00 22.40 105 HIS D N 1
ATOM 5058 C CA . HIS D 1 129 ? 26.123 24.339 101.848 1.00 22.65 105 HIS D CA 1
ATOM 5059 C C . HIS D 1 129 ? 25.569 25.708 101.479 1.00 20.53 105 HIS D C 1
ATOM 5060 O O . HIS D 1 129 ? 26.281 26.535 100.920 1.00 17.93 105 HIS D O 1
ATOM 5067 N N . GLY D 1 130 ? 24.305 25.951 101.810 1.00 21.50 106 GLY D N 1
ATOM 5068 C CA . GLY D 1 130 ? 23.706 27.235 101.499 1.00 22.89 106 GLY D CA 1
ATOM 5069 C C . GLY D 1 130 ? 22.310 27.149 100.910 1.00 24.86 106 GLY D C 1
ATOM 5070 O O . GLY D 1 130 ? 21.573 28.132 100.925 1.00 25.95 106 GLY D O 1
ATOM 5071 N N . HIS D 1 131 ? 21.931 25.977 100.407 1.00 25.97 107 HIS D N 1
ATOM 5072 C CA . HIS D 1 131 ? 20.613 25.808 99.801 1.00 27.57 107 HIS D CA 1
ATOM 5073 C C . HIS D 1 131 ? 19.482 25.571 100.797 1.00 29.66 107 HIS D C 1
ATOM 5074 O O . HIS D 1 131 ? 18.329 25.913 100.525 1.00 29.81 107 HIS D O 1
ATOM 5081 N N . LEU D 1 132 ? 19.807 24.983 101.942 1.00 31.80 108 LEU D N 1
ATOM 5082 C CA . LEU D 1 132 ? 18.799 24.701 102.957 1.00 35.59 108 LEU D CA 1
ATOM 5083 C C . LEU D 1 132 ? 18.870 25.759 104.056 1.00 37.76 108 LEU D C 1
ATOM 5084 O O . LEU D 1 132 ? 17.854 26.308 104.479 1.00 38.84 108 LEU D O 1
ATOM 5089 N N . PHE D 1 133 ? 20.089 26.033 104.507 1.00 40.00 109 PHE D N 1
ATOM 5090 C CA . PHE D 1 133 ? 20.347 27.027 105.544 1.00 41.34 109 PHE D CA 1
ATOM 5091 C C . PHE D 1 133 ? 21.333 28.037 104.984 1.00 41.56 109 PHE D C 1
ATOM 5092 O O . PHE D 1 133 ? 22.225 27.681 104.211 1.00 40.53 109 PHE D O 1
ATOM 5100 N N . GLY D 1 134 ? 21.173 29.294 105.376 1.00 42.36 110 GLY D N 1
ATOM 5101 C CA . GLY D 1 134 ? 22.066 30.326 104.894 1.00 43.05 110 GLY D CA 1
ATOM 5102 C C . GLY D 1 134 ? 21.608 31.706 105.312 1.00 44.51 110 GLY D C 1
ATOM 5103 O O . GLY D 1 134 ? 20.749 31.839 106.188 1.00 42.98 110 GLY D O 1
ATOM 5104 N N . PRO D 1 135 ? 22.170 32.758 104.701 1.00 45.84 111 PRO D N 1
ATOM 5105 C CA . PRO D 1 135 ? 21.820 34.145 105.010 1.00 48.46 111 PRO D CA 1
ATOM 5106 C C . PRO D 1 135 ? 20.321 34.431 105.014 1.00 51.12 111 PRO D C 1
ATOM 5107 O O . PRO D 1 135 ? 19.868 35.361 105.681 1.00 53.66 111 PRO D O 1
ATOM 5111 N N . GLU D 1 136 ? 19.549 33.632 104.285 1.00 52.53 112 GLU D N 1
ATOM 5112 C CA . GLU D 1 136 ? 18.110 33.852 104.220 1.00 53.88 112 GLU D CA 1
ATOM 5113 C C . GLU D 1 136 ? 17.284 32.922 105.110 1.00 52.03 112 GLU D C 1
ATOM 5114 O O . GLU D 1 136 ? 16.082 33.125 105.280 1.00 52.16 112 GLU D O 1
ATOM 5120 N N . ASN D 1 137 ? 17.926 31.904 105.671 1.00 48.97 113 ASN D N 1
ATOM 5121 C CA . ASN D 1 137 ? 17.254 30.964 106.570 1.00 48.01 113 ASN D CA 1
ATOM 5122 C C . ASN D 1 137 ? 18.266 30.651 107.667 1.00 47.50 113 ASN D C 1
ATOM 5123 O O . ASN D 1 137 ? 18.859 29.570 107.707 1.00 46.31 113 ASN D O 1
ATOM 5128 N N . LEU D 1 138 ? 18.445 31.617 108.559 1.00 47.37 114 LEU D N 1
ATOM 5129 C CA . LEU D 1 138 ? 19.409 31.529 109.644 1.00 46.59 114 LEU D CA 1
ATOM 5130 C C . LEU D 1 138 ? 19.137 30.552 110.783 1.00 45.59 114 LEU D C 1
ATOM 5131 O O . LEU D 1 138 ? 18.004 30.398 111.240 1.00 45.23 114 LEU D O 1
ATOM 5136 N N . PRO D 1 139 ? 20.194 29.863 111.243 1.00 44.82 115 PRO D N 1
ATOM 5137 C CA . PRO D 1 139 ? 20.131 28.893 112.339 1.00 42.78 115 PRO D CA 1
ATOM 5138 C C . PRO D 1 139 ? 20.323 29.691 113.632 1.00 40.42 115 PRO D C 1
ATOM 5139 O O . PRO D 1 139 ? 20.915 30.774 113.612 1.00 35.85 115 PRO D O 1
ATOM 5143 N N . ALA D 1 140 ? 19.833 29.165 114.751 1.00 40.38 116 ALA D N 1
ATOM 5144 C CA . ALA D 1 140 ? 19.988 29.850 116.031 1.00 38.24 116 ALA D CA 1
ATOM 5145 C C . ALA D 1 140 ? 21.450 29.740 116.463 1.00 36.14 116 ALA D C 1
ATOM 5146 O O . ALA D 1 140 ? 21.998 28.639 116.531 1.00 35.19 116 ALA D O 1
ATOM 5148 N N . LEU D 1 141 ? 22.088 30.875 116.739 1.00 34.63 117 LEU D N 1
ATOM 5149 C CA . LEU D 1 141 ? 23.488 30.866 117.159 1.00 35.53 117 LEU D CA 1
ATOM 5150 C C . LEU D 1 141 ? 23.794 31.904 118.234 1.00 34.87 117 LEU D C 1
ATOM 5151 O O . LEU D 1 141 ? 22.972 32.767 118.538 1.00 32.00 117 LEU D O 1
ATOM 5156 N N . ASN D 1 142 ? 24.992 31.813 118.800 1.00 34.51 118 ASN D N 1
ATOM 5157 C CA . ASN D 1 142 ? 25.425 32.748 119.828 1.00 36.54 118 ASN D CA 1
ATOM 5158 C C . ASN D 1 142 ? 26.149 33.925 119.214 1.00 38.73 118 ASN D C 1
ATOM 5159 O O . ASN D 1 142 ? 26.730 33.824 118.131 1.00 40.72 118 ASN D O 1
ATOM 5164 N N . GLN D 1 143 ? 26.114 35.041 119.923 1.00 38.86 119 GLN D N 1
ATOM 5165 C CA . GLN D 1 143 ? 26.794 36.234 119.480 1.00 40.40 119 GLN D CA 1
ATOM 5166 C C . GLN D 1 143 ? 28.244 35.844 119.186 1.00 39.00 119 GLN D C 1
ATOM 5167 O O . GLN D 1 143 ? 28.878 35.149 119.980 1.00 36.95 119 GLN D O 1
ATOM 5173 N N . ASN D 1 144 ? 28.744 36.265 118.025 1.00 37.22 120 ASN D N 1
ATOM 5174 C CA . ASN D 1 144 ? 30.111 35.983 117.597 1.00 35.89 120 ASN D CA 1
ATOM 5175 C C . ASN D 1 144 ? 30.395 34.590 117.037 1.00 33.24 120 ASN D C 1
ATOM 5176 O O . ASN D 1 144 ? 31.552 34.252 116.781 1.00 31.59 120 ASN D O 1
ATOM 5181 N N . ASP D 1 145 ? 29.357 33.777 116.856 1.00 32.13 121 ASP D N 1
ATOM 5182 C CA . ASP D 1 145 ? 29.547 32.456 116.257 1.00 33.30 121 ASP D CA 1
ATOM 5183 C C . ASP D 1 145 ? 29.708 32.726 114.756 1.00 32.72 121 ASP D C 1
ATOM 5184 O O . ASP D 1 145 ? 29.508 33.855 114.309 1.00 31.23 121 ASP D O 1
ATOM 5189 N N . VAL D 1 146 ? 30.048 31.705 113.976 1.00 31.23 122 VAL D N 1
ATOM 5190 C CA . VAL D 1 146 ? 30.232 31.912 112.544 1.00 31.72 122 VAL D CA 1
ATOM 5191 C C . VAL D 1 146 ? 29.390 31.040 111.609 1.00 28.68 122 VAL D C 1
ATOM 5192 O O . VAL D 1 146 ? 29.390 29.803 111.706 1.00 24.94 122 VAL D O 1
ATOM 5196 N N . LEU D 1 147 ? 28.678 31.704 110.703 1.00 28.08 123 LEU D N 1
ATOM 5197 C CA . LEU D 1 147 ? 27.855 31.019 109.707 1.00 29.25 123 LEU D CA 1
ATOM 5198 C C . LEU D 1 147 ? 28.781 30.777 108.517 1.00 27.95 123 LEU D C 1
ATOM 5199 O O . LEU D 1 147 ? 29.226 31.732 107.872 1.00 26.83 123 LEU D O 1
ATOM 5204 N N . VAL D 1 148 ? 29.092 29.507 108.261 1.00 26.90 124 VAL D N 1
ATOM 5205 C CA . VAL D 1 148 ? 29.980 29.117 107.166 1.00 27.29 124 VAL D CA 1
ATOM 5206 C C . VAL D 1 148 ? 29.175 28.419 106.070 1.00 25.86 124 VAL D C 1
ATOM 5207 O O . VAL D 1 148 ? 28.558 27.378 106.307 1.00 20.83 124 VAL D O 1
ATOM 5211 N N . TYR D 1 149 ? 29.183 28.990 104.869 1.00 26.95 125 TYR D N 1
ATOM 5212 C CA . TYR D 1 149 ? 28.423 28.408 103.764 1.00 29.03 125 TYR D CA 1
ATOM 5213 C C . TYR D 1 149 ? 29.025 28.735 102.392 1.00 29.19 125 TYR D C 1
ATOM 5214 O O . TYR D 1 149 ? 29.931 29.570 102.279 1.00 27.18 125 TYR D O 1
ATOM 5223 N N . GLY D 1 150 ? 28.517 28.059 101.359 1.00 28.96 126 GLY D N 1
ATOM 5224 C CA . GLY D 1 150 ? 28.976 28.293 99.995 1.00 26.88 126 GLY D CA 1
ATOM 5225 C C . GLY D 1 150 ? 27.759 28.430 99.092 1.00 24.27 126 GLY D C 1
ATOM 5226 O O . GLY D 1 150 ? 26.891 29.261 99.359 1.00 22.64 126 GLY D O 1
ATOM 5227 N N . HIS D 1 151 ? 27.704 27.623 98.029 1.00 24.38 127 HIS D N 1
ATOM 5228 C CA . HIS D 1 151 ? 26.581 27.586 97.079 1.00 23.56 127 HIS D CA 1
ATOM 5229 C C . HIS D 1 151 ? 26.350 28.788 96.148 1.00 24.72 127 HIS D C 1
ATOM 5230 O O . HIS D 1 151 ? 25.938 28.606 94.999 1.00 25.12 127 HIS D O 1
ATOM 5237 N N . THR D 1 152 ? 26.603 29.999 96.636 1.00 24.87 128 THR D N 1
ATOM 5238 C CA . THR D 1 152 ? 26.406 31.216 95.850 1.00 25.02 128 THR D CA 1
ATOM 5239 C C . THR D 1 152 ? 27.597 31.560 94.957 1.00 26.82 128 THR D C 1
ATOM 5240 O O . THR D 1 152 ? 27.462 32.340 94.015 1.00 31.26 128 THR D O 1
ATOM 5244 N N . HIS D 1 153 ? 28.755 30.991 95.274 1.00 27.21 129 HIS D N 1
ATOM 5245 C CA . HIS D 1 153 ? 29.991 31.236 94.542 1.00 29.08 129 HIS D CA 1
ATOM 5246 C C . HIS D 1 153 ? 30.490 32.676 94.692 1.00 31.64 129 HIS D C 1
ATOM 5247 O O . HIS D 1 153 ? 31.343 33.133 93.917 1.00 31.43 129 HIS D O 1
ATOM 5254 N N . LEU D 1 154 ? 29.968 33.375 95.702 1.00 32.02 130 LEU D N 1
ATOM 5255 C CA . LEU D 1 154 ? 30.360 34.757 95.993 1.00 34.72 130 LEU D CA 1
ATOM 5256 C C . LEU D 1 154 ? 31.109 34.819 97.339 1.00 37.52 130 LEU D C 1
ATOM 5257 O O . LEU D 1 154 ? 30.612 34.333 98.359 1.00 37.46 130 LEU D O 1
ATOM 5262 N N . PRO D 1 155 ? 32.306 35.432 97.360 1.00 39.25 131 PRO D N 1
ATOM 5263 C CA . PRO D 1 155 ? 33.134 35.559 98.571 1.00 39.97 131 PRO D CA 1
ATOM 5264 C C . PRO D 1 155 ? 32.515 36.427 99.672 1.00 38.70 131 PRO D C 1
ATOM 5265 O O . PRO D 1 155 ? 31.908 37.461 99.390 1.00 37.24 131 PRO D O 1
ATOM 5269 N N . VAL D 1 156 ? 32.672 36.001 100.924 1.00 37.29 132 VAL D N 1
ATOM 5270 C CA . VAL D 1 156 ? 32.144 36.753 102.064 1.00 36.44 132 VAL D CA 1
ATOM 5271 C C . VAL D 1 156 ? 32.989 36.549 103.320 1.00 35.26 132 VAL D C 1
ATOM 5272 O O . VAL D 1 156 ? 33.432 35.435 103.616 1.00 32.76 132 VAL D O 1
ATOM 5276 N N . ALA D 1 157 ? 33.207 37.642 104.046 1.00 35.57 133 ALA D N 1
ATOM 5277 C CA . ALA D 1 157 ? 33.977 37.638 105.285 1.00 37.27 133 ALA D CA 1
ATOM 5278 C C . ALA D 1 157 ? 33.613 38.926 106.011 1.00 39.90 133 ALA D C 1
ATOM 5279 O O . ALA D 1 157 ? 34.332 39.921 105.927 1.00 40.00 133 ALA D O 1
ATOM 5281 N N . GLU D 1 158 ? 32.490 38.907 106.719 1.00 41.50 134 GLU D N 1
ATOM 5282 C CA . GLU D 1 158 ? 32.045 40.099 107.418 1.00 44.37 134 GLU D CA 1
ATOM 5283 C C . GLU D 1 158 ? 31.133 39.770 108.589 1.00 44.38 134 GLU D C 1
ATOM 5284 O O . GLU D 1 158 ? 30.672 38.638 108.747 1.00 43.34 134 GLU D O 1
ATOM 5290 N N . GLN D 1 159 ? 30.871 40.784 109.404 1.00 45.23 135 GLN D N 1
ATOM 5291 C CA . GL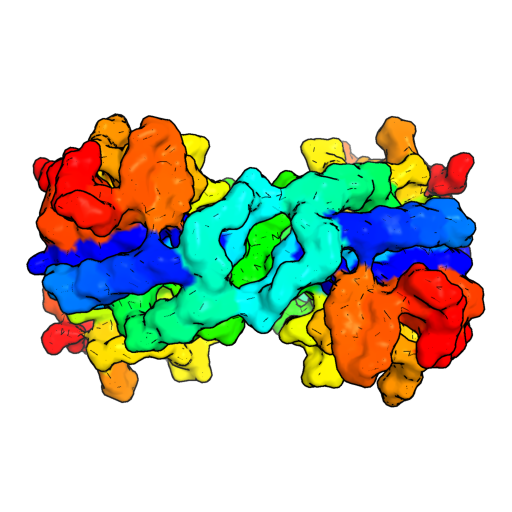N D 1 159 ? 29.985 40.635 110.543 1.00 46.22 135 GLN D CA 1
ATOM 5292 C C . GLN D 1 159 ? 28.610 41.126 110.133 1.00 44.50 135 GLN D C 1
ATOM 5293 O O . GLN D 1 159 ? 28.481 42.178 109.516 1.00 41.82 135 GLN D O 1
ATOM 5299 N N . ARG D 1 160 ? 27.584 40.359 110.474 1.00 45.84 136 ARG D N 1
ATOM 5300 C CA . ARG D 1 160 ? 26.218 40.734 110.145 1.00 48.26 136 ARG D CA 1
ATOM 5301 C C . ARG D 1 160 ? 25.358 40.432 111.356 1.00 47.98 136 ARG D C 1
ATOM 5302 O O . ARG D 1 160 ? 25.121 39.268 111.683 1.00 47.00 136 ARG D O 1
ATOM 5310 N N . GLY D 1 161 ? 24.885 41.481 112.017 1.00 47.93 137 GLY D N 1
ATOM 5311 C CA . GLY D 1 161 ? 24.086 41.275 113.205 1.00 48.96 137 GLY D CA 1
ATOM 5312 C C . GLY D 1 161 ? 25.062 40.922 114.308 1.00 50.06 137 GLY D C 1
ATOM 5313 O O . GLY D 1 161 ? 26.122 41.539 114.411 1.00 49.76 137 GLY D O 1
ATOM 5314 N N . GLU D 1 162 ? 24.738 39.919 115.114 1.00 51.69 138 GLU D N 1
ATOM 5315 C CA . GLU D 1 162 ? 25.629 39.538 116.203 1.00 53.54 138 GLU D CA 1
ATOM 5316 C C . GLU D 1 162 ? 26.598 38.416 115.828 1.00 50.20 138 GLU D C 1
ATOM 5317 O O . GLU D 1 162 ? 27.452 38.040 116.629 1.00 48.24 138 GLU D O 1
ATOM 5323 N N . ILE D 1 163 ? 26.473 37.888 114.614 1.00 47.21 139 ILE D N 1
ATOM 5324 C CA . ILE D 1 163 ? 27.349 36.808 114.168 1.00 44.45 139 ILE D CA 1
ATOM 5325 C C . ILE D 1 163 ? 28.104 37.155 112.886 1.00 42.64 139 ILE D C 1
ATOM 5326 O O . ILE D 1 163 ? 27.828 38.171 112.252 1.00 42.22 139 ILE D O 1
ATOM 5331 N N . PHE D 1 164 ? 29.068 36.314 112.522 1.00 40.53 140 PHE D N 1
ATOM 5332 C CA . PHE D 1 164 ? 29.847 36.528 111.310 1.00 40.69 140 PHE D CA 1
ATOM 5333 C C . PHE D 1 164 ? 29.380 35.605 1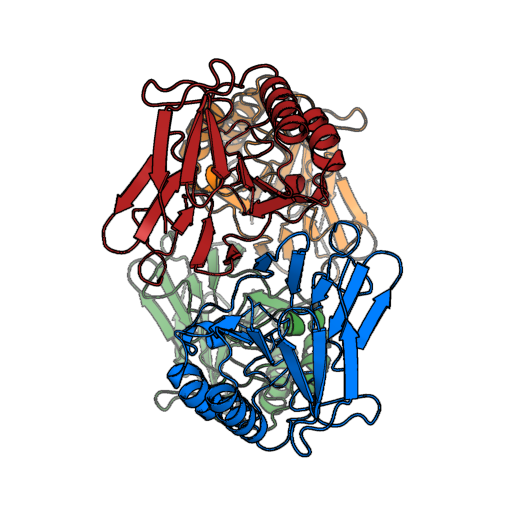10.183 1.00 39.49 140 PHE D C 1
ATOM 5334 O O . PHE D 1 164 ? 28.908 34.493 110.433 1.00 38.80 140 PHE D O 1
ATOM 5342 N N . HIS D 1 165 ? 29.511 36.081 108.946 1.00 37.22 141 HIS D N 1
ATOM 5343 C CA . HIS D 1 165 ? 29.157 35.290 107.771 1.00 34.09 141 HIS D CA 1
ATOM 5344 C C . HIS D 1 165 ? 30.453 35.046 107.023 1.00 31.33 141 HIS D C 1
ATOM 5345 O O . HIS D 1 165 ? 31.256 35.961 106.852 1.00 31.11 141 HIS D O 1
ATOM 5352 N N . PHE D 1 166 ? 30.659 33.810 106.585 1.00 28.70 142 PHE D N 1
ATOM 5353 C CA . PHE D 1 166 ? 31.879 33.447 105.876 1.00 26.12 142 PHE D CA 1
ATOM 5354 C C . PHE D 1 166 ? 31.581 32.493 104.701 1.00 26.46 142 PHE D C 1
ATOM 5355 O O . PHE D 1 166 ? 30.955 31.434 104.885 1.00 24.25 142 PHE D O 1
ATOM 5363 N N . ASN D 1 167 ? 32.023 32.882 103.503 1.00 25.75 143 ASN D N 1
ATOM 5364 C CA . ASN D 1 167 ? 31.839 32.077 102.287 1.00 21.93 143 ASN D CA 1
ATOM 5365 C C . ASN D 1 167 ? 33.170 32.161 101.548 1.00 19.46 143 ASN D C 1
ATOM 5366 O O . ASN D 1 167 ? 33.558 33.228 101.068 1.00 19.79 143 ASN D O 1
ATOM 5371 N N . PRO D 1 168 ? 33.888 31.036 101.438 1.00 17.33 144 PRO D N 1
ATOM 5372 C CA . PRO D 1 168 ? 35.179 31.052 100.751 1.00 17.58 144 PRO D CA 1
ATOM 5373 C C . PRO D 1 168 ? 35.078 31.196 99.227 1.00 21.58 144 PRO D C 1
ATOM 5374 O O . PRO D 1 168 ? 36.095 31.147 98.530 1.00 22.31 144 PRO D O 1
ATOM 5378 N N . GLY D 1 169 ? 33.859 31.367 98.720 1.00 23.06 145 GLY D N 1
ATOM 5379 C CA . GLY D 1 169 ? 33.673 31.477 97.285 1.00 25.53 145 GLY D CA 1
ATOM 5380 C C . GLY D 1 169 ? 33.884 30.102 96.671 1.00 26.69 145 GLY D C 1
ATOM 5381 O O . GLY D 1 169 ? 33.974 29.105 97.404 1.00 24.65 145 GLY D O 1
ATOM 5382 N N . SER D 1 170 ? 33.965 30.030 95.343 1.00 26.53 146 SER D N 1
ATOM 5383 C CA . SER D 1 170 ? 34.180 28.747 94.673 1.00 24.65 146 SER D CA 1
ATOM 5384 C C . SER D 1 170 ? 35.615 28.622 94.194 1.00 22.40 146 SER D C 1
ATOM 5385 O O . SER D 1 170 ? 36.221 29.614 93.797 1.00 23.87 146 SER D O 1
ATOM 5388 N N . VAL D 1 171 ? 36.163 27.411 94.225 1.00 20.58 147 VAL D N 1
ATOM 5389 C CA . VAL D 1 171 ? 37.529 27.213 93.758 1.00 21.98 147 VAL D CA 1
ATOM 5390 C C . VAL D 1 171 ? 37.586 26.908 92.256 1.00 24.15 147 VAL D C 1
ATOM 5391 O O . VAL D 1 171 ? 38.673 26.803 91.685 1.00 22.11 147 VAL D O 1
ATOM 5395 N N . SER D 1 172 ? 36.436 26.751 91.611 1.00 24.87 148 SER D N 1
ATOM 5396 C CA . SER D 1 172 ? 36.470 26.414 90.195 1.00 29.38 148 SER D CA 1
ATOM 5397 C C . SER D 1 172 ? 35.513 27.169 89.279 1.00 29.83 148 SER D C 1
ATOM 5398 O O . SER D 1 172 ? 35.700 27.172 88.072 1.00 30.95 148 SER D O 1
ATOM 5401 N N . ILE D 1 173 ? 34.498 27.815 89.836 1.00 30.22 149 ILE D N 1
ATOM 5402 C CA . ILE D 1 173 ? 33.560 28.552 89.008 1.00 28.54 149 ILE D CA 1
ATOM 5403 C C . ILE D 1 173 ? 32.997 29.787 89.714 1.00 25.88 149 ILE D C 1
ATOM 5404 O O . ILE D 1 173 ? 31.808 29.876 90.004 1.00 24.55 149 ILE D O 1
ATOM 5409 N N . PRO D 1 174 ? 33.856 30.781 89.966 1.00 27.12 150 PRO D N 1
ATOM 5410 C CA . PRO D 1 174 ? 33.478 32.032 90.636 1.00 29.91 150 PRO D CA 1
ATOM 5411 C C . PRO D 1 174 ? 32.487 32.907 89.870 1.00 33.03 150 PRO D C 1
ATOM 5412 O O . PRO D 1 174 ? 32.533 32.985 88.641 1.00 34.15 150 PRO D O 1
ATOM 5416 N N . LYS D 1 175 ? 31.596 33.566 90.611 1.00 32.69 151 LYS D N 1
ATOM 5417 C CA . LYS D 1 175 ? 30.603 34.456 90.019 1.00 34.10 151 LYS D CA 1
ATOM 5418 C C . LYS D 1 175 ? 30.864 35.880 90.508 1.00 35.14 151 LYS D C 1
ATOM 5419 O O . LYS D 1 175 ? 31.868 36.140 91.172 1.00 33.76 151 LYS D O 1
ATOM 5425 N N . GLY D 1 176 ? 29.970 36.802 90.164 1.00 37.82 152 GLY D N 1
ATOM 5426 C CA . GLY D 1 176 ? 30.126 38.182 90.589 1.00 41.42 152 GLY D CA 1
ATOM 5427 C C . GLY D 1 176 ? 31.202 38.980 89.874 1.00 44.28 152 GLY D C 1
ATOM 5428 O O . GLY D 1 176 ? 30.944 40.073 89.382 1.00 49.88 152 GLY D O 1
ATOM 5429 N N . GLY D 1 177 ? 32.411 38.438 89.819 1.00 42.61 153 GLY D N 1
ATOM 5430 C CA . GLY D 1 177 ? 33.508 39.125 89.166 1.00 39.76 153 GLY D CA 1
ATOM 5431 C C . GLY D 1 177 ? 34.790 38.820 89.911 1.00 39.28 153 GLY D C 1
ATOM 5432 O O . GLY D 1 177 ? 35.864 39.334 89.590 1.00 38.64 153 GLY D O 1
ATOM 5433 N N . ASN D 1 178 ? 34.660 37.958 90.913 1.00 37.94 154 ASN D N 1
ATOM 5434 C CA . ASN D 1 178 ? 35.767 37.546 91.761 1.00 36.25 154 ASN D CA 1
ATOM 5435 C C . ASN D 1 178 ? 36.548 36.389 91.163 1.00 35.72 154 ASN D C 1
ATOM 5436 O O . ASN D 1 178 ? 36.020 35.612 90.371 1.00 37.45 154 ASN D O 1
ATOM 5441 N N . PRO D 1 179 ? 37.822 36.254 91.553 1.00 33.97 155 PRO D N 1
ATOM 5442 C CA . PRO D 1 179 ? 38.698 35.185 91.070 1.00 32.44 155 PRO D CA 1
ATOM 5443 C C . PRO D 1 179 ? 38.348 33.900 91.814 1.00 31.52 155 PRO D C 1
ATOM 5444 O O . PRO D 1 179 ? 37.679 33.946 92.852 1.00 30.65 155 PRO D O 1
ATOM 5448 N N . ALA D 1 180 ? 38.799 32.760 91.297 1.00 28.52 156 ALA D N 1
ATOM 5449 C CA . ALA D 1 180 ? 38.549 31.503 91.987 1.00 27.57 156 ALA D CA 1
ATOM 5450 C C . ALA D 1 180 ? 39.174 31.748 93.358 1.00 29.23 156 ALA D C 1
ATOM 5451 O O . ALA D 1 180 ? 40.198 32.436 93.455 1.00 29.24 156 ALA D O 1
ATOM 5453 N N . SER D 1 181 ? 38.578 31.199 94.414 1.00 29.02 157 SER D N 1
ATOM 5454 C CA . SER D 1 181 ? 39.112 31.438 95.750 1.00 28.71 157 SER D CA 1
ATOM 5455 C C . SER D 1 181 ? 38.853 30.340 96.776 1.00 31.59 157 SER D C 1
ATOM 5456 O O . SER D 1 181 ? 38.069 29.410 96.545 1.00 30.44 157 SER D O 1
ATOM 5459 N N . TYR D 1 182 ? 39.536 30.458 97.914 1.00 33.01 158 TYR D N 1
ATOM 5460 C CA . TYR D 1 182 ? 39.383 29.518 99.017 1.00 34.11 158 TYR D CA 1
ATOM 5461 C C . TYR D 1 182 ? 39.417 30.301 100.331 1.00 34.59 158 TYR D C 1
ATOM 5462 O O . TYR D 1 182 ? 39.629 31.524 100.325 1.00 31.66 158 TYR D O 1
ATOM 5471 N N . GLY D 1 183 ? 39.206 29.600 101.447 1.00 33.46 159 GLY D N 1
ATOM 5472 C CA . GLY D 1 183 ? 39.197 30.265 102.737 1.00 32.02 159 GLY D CA 1
ATOM 5473 C C . GLY D 1 183 ? 40.221 29.753 103.730 1.00 31.01 159 GLY D C 1
ATOM 5474 O O . GLY D 1 183 ? 40.723 28.635 103.604 1.00 28.13 159 GLY D O 1
ATOM 5475 N N . MET D 1 184 ? 40.524 30.572 104.731 1.00 31.86 160 MET D N 1
ATOM 5476 C CA . MET D 1 184 ? 41.500 30.192 105.747 1.00 34.81 160 MET D CA 1
ATOM 5477 C C . MET D 1 184 ? 41.156 30.813 107.103 1.00 34.64 160 MET D C 1
ATOM 5478 O O . MET D 1 184 ? 40.706 31.963 107.182 1.00 31.59 160 MET D O 1
ATOM 5483 N N . LEU D 1 185 ? 41.337 30.034 108.166 1.00 36.85 161 LEU D N 1
ATOM 5484 C CA . LEU D 1 185 ? 41.100 30.527 109.517 1.00 38.38 161 LEU D CA 1
ATOM 5485 C C . LEU D 1 185 ? 42.480 30.485 110.148 1.00 40.07 161 LEU D C 1
ATOM 5486 O O . LEU D 1 185 ? 43.069 29.411 110.286 1.00 38.05 161 LEU D O 1
ATOM 5491 N N . ASP D 1 186 ? 42.997 31.652 110.515 1.00 43.64 162 ASP D N 1
ATOM 5492 C CA . ASP D 1 186 ? 44.326 31.735 111.098 1.00 49.34 162 ASP D CA 1
ATOM 5493 C C . ASP D 1 186 ? 44.415 32.902 112.082 1.00 51.56 162 ASP D C 1
ATOM 5494 O O . ASP D 1 186 ? 44.040 34.034 111.756 1.00 51.17 162 ASP D O 1
ATOM 5499 N N . ASN D 1 187 ? 44.910 32.622 113.285 1.00 53.14 163 ASN D N 1
ATOM 5500 C CA . ASN D 1 187 ? 45.050 33.650 114.316 1.00 53.53 163 ASN D CA 1
ATOM 5501 C C . ASN D 1 187 ? 43.748 34.408 114.541 1.00 50.99 163 ASN D C 1
ATOM 5502 O O . ASN D 1 187 ? 43.753 35.630 114.694 1.00 48.97 163 ASN D O 1
ATOM 5507 N N . ASP D 1 188 ? 42.638 33.676 114.558 1.00 49.44 164 ASP D N 1
ATOM 5508 C CA . ASP D 1 188 ? 41.320 34.270 114.757 1.00 48.43 164 ASP D CA 1
ATOM 5509 C C . ASP D 1 188 ? 40.943 35.286 113.681 1.00 45.35 164 ASP D C 1
ATOM 5510 O O . ASP D 1 188 ? 40.165 36.211 113.913 1.00 44.14 164 ASP D O 1
ATOM 5515 N N . VAL D 1 189 ? 41.497 35.098 112.492 1.00 42.34 165 VAL D N 1
ATOM 5516 C CA . VAL D 1 189 ? 41.205 35.973 111.367 1.00 40.55 165 VAL D CA 1
ATOM 5517 C C . VAL D 1 189 ? 40.670 35.115 110.223 1.00 37.77 165 VAL D C 1
ATOM 5518 O O . VAL D 1 189 ? 41.323 34.160 109.794 1.00 36.34 165 VAL D O 1
ATOM 5522 N N . LEU D 1 190 ? 39.468 35.436 109.754 1.00 35.34 166 LEU D N 1
ATOM 5523 C CA . LEU D 1 190 ? 38.863 34.698 108.647 1.00 33.80 166 LEU D CA 1
ATOM 5524 C C . LEU D 1 190 ? 39.240 35.397 107.347 1.00 33.29 166 LEU D C 1
ATOM 5525 O O . LEU D 1 190 ? 38.943 36.581 107.161 1.00 30.45 166 LEU D O 1
ATOM 5530 N N . SER D 1 191 ? 39.890 34.662 106.450 1.00 33.35 167 SER D N 1
ATOM 5531 C CA . SER D 1 191 ? 40.324 35.231 105.181 1.00 34.65 167 SER D CA 1
ATOM 5532 C C . SER D 1 191 ? 39.913 34.460 103.926 1.00 35.35 167 SER D C 1
ATOM 5533 O O . SER D 1 191 ? 39.982 33.226 103.883 1.00 34.54 167 SER D O 1
ATOM 5536 N N . VAL D 1 192 ? 39.490 35.207 102.907 1.00 35.99 168 VAL D N 1
ATOM 5537 C CA . VAL D 1 192 ? 39.124 34.633 101.614 1.00 34.86 168 VAL D CA 1
ATOM 5538 C C . VAL D 1 192 ? 40.331 34.954 100.735 1.00 34.08 168 VAL D C 1
ATOM 5539 O O . VAL D 1 192 ? 40.673 36.119 100.540 1.00 32.30 168 VAL D O 1
ATOM 5543 N N . ILE D 1 193 ? 40.982 33.916 100.226 1.00 34.92 169 ILE D N 1
ATOM 5544 C CA . ILE D 1 193 ? 42.188 34.080 99.419 1.00 33.64 169 ILE D CA 1
ATOM 5545 C C . ILE D 1 193 ? 42.049 33.570 97.983 1.00 32.68 169 ILE D C 1
ATOM 5546 O O . ILE D 1 193 ? 41.434 32.529 97.738 1.00 28.94 169 ILE D O 1
ATOM 5551 N N . ALA D 1 194 ? 42.636 34.304 97.040 1.00 33.58 170 ALA D N 1
ATOM 5552 C CA . ALA D 1 194 ? 42.594 33.924 95.629 1.00 33.63 170 ALA D CA 1
ATOM 5553 C C . ALA D 1 194 ? 43.454 32.688 95.402 1.00 33.27 170 ALA D C 1
ATOM 5554 O O . ALA D 1 194 ? 44.590 32.635 95.863 1.00 32.28 170 ALA D O 1
ATOM 5556 N N . LEU D 1 195 ? 42.902 31.700 94.700 1.00 35.06 171 LEU D N 1
ATOM 5557 C CA . LEU D 1 195 ? 43.603 30.450 94.410 1.00 39.66 171 LEU D CA 1
ATOM 5558 C C . LEU D 1 195 ? 44.968 30.626 93.742 1.00 43.25 171 LEU D C 1
ATOM 5559 O O . LEU D 1 195 ? 45.879 29.828 93.959 1.00 42.79 171 LEU D O 1
ATOM 5564 N N . ASN D 1 196 ? 45.104 31.658 92.919 1.00 48.55 172 ASN D N 1
ATOM 5565 C CA . ASN D 1 196 ? 46.364 31.913 92.229 1.00 56.05 172 ASN D CA 1
ATOM 5566 C C . ASN D 1 196 ? 47.099 33.097 92.817 1.00 58.44 172 ASN D C 1
ATOM 5567 O O . ASN D 1 196 ? 48.193 32.962 93.360 1.00 58.63 172 ASN D O 1
ATOM 5572 N N . ASP D 1 197 ? 46.487 34.265 92.681 1.00 61.46 173 ASP D N 1
ATOM 5573 C CA . ASP D 1 197 ? 47.044 35.506 93.194 1.00 63.60 173 ASP D CA 1
ATOM 5574 C C . ASP D 1 197 ? 47.558 35.242 94.596 1.00 63.48 173 ASP D C 1
ATOM 5575 O O . ASP D 1 197 ? 48.699 35.555 94.934 1.00 63.08 173 ASP D O 1
ATOM 5580 N N . GLN D 1 198 ? 46.683 34.639 95.393 1.00 62.50 174 GLN D N 1
ATOM 5581 C CA . GLN D 1 198 ? 46.951 34.330 96.784 1.00 60.70 174 GLN D CA 1
ATOM 5582 C C . GLN D 1 198 ? 46.770 35.653 97.507 1.00 58.14 174 GLN D C 1
ATOM 5583 O O . GLN D 1 198 ? 47.227 35.836 98.631 1.00 58.29 174 GLN D O 1
ATOM 5589 N N . SER D 1 199 ? 46.097 36.581 96.833 1.00 55.26 175 SER D N 1
ATOM 5590 C CA . SER D 1 199 ? 45.824 37.893 97.396 1.00 52.74 175 SER D CA 1
ATOM 5591 C C . SER D 1 199 ? 44.533 37.814 98.200 1.00 51.13 175 SER D C 1
ATOM 5592 O O . SER D 1 199 ? 43.637 37.024 97.890 1.00 49.22 175 SER D O 1
ATOM 5595 N N . ILE D 1 200 ? 44.446 38.645 99.231 1.00 50.32 176 ILE D N 1
ATOM 5596 C CA . ILE D 1 200 ? 43.298 38.661 100.120 1.00 50.80 176 ILE D CA 1
ATOM 5597 C C . ILE D 1 200 ? 42.080 39.417 99.598 1.00 50.02 176 ILE D C 1
ATOM 5598 O O . ILE D 1 200 ? 42.071 40.648 99.531 1.00 49.87 176 ILE D O 1
ATOM 5603 N N . ILE D 1 201 ? 41.047 38.651 99.252 1.00 49.01 177 ILE D N 1
ATOM 5604 C CA . ILE D 1 201 ? 39.793 39.181 98.722 1.00 47.22 177 ILE D CA 1
ATOM 5605 C C . ILE D 1 201 ? 38.926 39.810 99.803 1.00 44.97 177 ILE D C 1
ATOM 5606 O O . ILE D 1 201 ? 38.327 40.862 99.599 1.00 43.63 177 ILE D O 1
ATOM 5611 N N . ALA D 1 202 ? 38.848 39.145 100.950 1.00 44.62 178 ALA D N 1
ATOM 5612 C CA . ALA D 1 202 ? 38.049 39.627 102.070 1.00 41.62 178 ALA D CA 1
ATOM 5613 C C . ALA D 1 202 ? 38.514 38.970 103.363 1.00 41.82 178 ALA D C 1
ATOM 5614 O O . ALA D 1 202 ? 39.052 37.860 103.349 1.00 41.94 178 ALA D O 1
ATOM 5616 N N . GLN D 1 203 ? 38.324 39.660 104.480 1.00 41.54 179 GLN D N 1
ATOM 5617 C CA . GLN D 1 203 ? 38.703 39.096 105.764 1.00 42.20 179 GLN D CA 1
ATOM 5618 C C . GLN D 1 203 ? 38.081 39.857 106.920 1.00 42.01 179 GLN D C 1
ATOM 5619 O O . GLN D 1 203 ? 37.678 41.010 106.782 1.00 41.60 179 GLN D O 1
ATOM 5625 N N . VAL D 1 204 ? 37.993 39.188 108.060 1.00 41.55 180 VAL D N 1
ATOM 5626 C CA . VAL D 1 204 ? 37.408 39.776 109.249 1.00 40.56 180 VAL D CA 1
ATOM 5627 C C . VAL D 1 204 ? 37.919 39.030 110.480 1.00 39.84 180 VAL D C 1
ATOM 5628 O O . VAL D 1 204 ? 37.964 37.800 110.499 1.00 37.95 180 VAL D O 1
ATOM 5632 N N . ALA D 1 205 ? 38.343 39.783 111.489 1.00 40.74 181 ALA D N 1
ATOM 5633 C CA . ALA D 1 205 ? 38.835 39.194 112.729 1.00 41.08 181 ALA D CA 1
ATOM 5634 C C . ALA D 1 205 ? 37.603 38.765 113.506 1.00 40.96 181 ALA D C 1
ATOM 5635 O O . ALA D 1 205 ? 36.614 39.494 113.535 1.00 41.09 181 ALA D O 1
ATOM 5637 N N . ILE D 1 206 ? 37.645 37.589 114.125 1.00 42.72 182 ILE D N 1
ATOM 5638 C CA . ILE D 1 206 ? 36.482 37.115 114.864 1.00 46.70 182 ILE D CA 1
ATOM 5639 C C . ILE D 1 206 ? 36.593 37.086 116.393 1.00 50.35 182 ILE D C 1
ATOM 5640 O O . ILE D 1 206 ? 35.651 36.669 117.069 1.00 52.21 182 ILE D O 1
ATOM 5645 N N . ASN D 1 207 ? 37.721 37.525 116.944 1.00 52.71 183 ASN D N 1
ATOM 5646 C CA . ASN D 1 207 ? 37.885 37.529 118.398 1.00 56.27 183 ASN D CA 1
ATOM 5647 C C . ASN D 1 207 ? 38.102 38.936 118.955 1.00 57.44 183 ASN D C 1
ATOM 5648 O O . ASN D 1 207 ? 37.217 39.794 118.741 1.00 57.67 183 ASN D O 1
#

Secondary structure (DSSP, 8-state):
--EEEEE---TTBHHHHHHHHHHHHHHT-SEEEE-S--S---TTSPP-TTB-HHHHHHHHHTTGGGEEE---TT--HHHHHHSSS----SEEEEE-SS-EEEEE-SSSSBTTBPPP--TT-EEE--SS---EEEEETTEEEEE---SS---TTPPPEEEEEETTEEEEEETTT--EEEEEE---/--EEEEE---TTBHHHHHHHHHHHHHH--SEEEE-S--S---TTSPP-TTB-HHHHHHHHHTTGGGEEE---TT--HHHHHHSSS----S-EEEE-SS-EEEE--SSSSBTTBPPP--TT-EEE--SS---EEEEETTEEEEE---SS---TTPPPEEEEEESSEEEEEETTT--EEEEEE---/-EEEEE---TTBHHHHHHHHHHHHHH--SEEEE-S--S---TTSPPPTTB-HHHHHHHHGGGGGGEEE---TT--HHHHHH-SS----SEEEEE-SS-EEEEE-SSSSBTTBPPP--TT-EEE--SS--EEEEEETTEEEEEE--SSS--TTPPPEEEEEETTEEEEEETTT--EEEEEE--/-EEEEE---TTBHHHHHHHHHHHHHH--SEEEE-S--S---TTSPPPTTB-HHHHHHHHGGGGGGEEE---TT--HHHHHH-SS----SEEEEEETTEEEEEE-SSSSBTTBPPP--TT-EEE--SS---EEEEETTEEEEE---SS---TTPPSEEEEEETTEEEEEETTT--EEEEEE--

Nearest PDB structures (foldseek):
  1su1-assembly1_D  TM=9.880E-01  e=1.041E-37  Escherichia coli
  3ck2-assembly1_A  TM=6.544E-01  e=2.046E-10  Streptococcus pneumoniae TIGR4
  3qfo-assembly1_B  TM=6.664E-01  e=5.362E-08  Streptococcus pneumoniae R6
  5xq0-assembly1_A  TM=7.719E-01  e=2.569E+00  Mus musculus
  5xq1-assembly1_A  TM=7.852E-01  e=3.489E+00  Mus musculus

Radius of gyration: 27.03 Å; Cα contacts (8 Å, |Δi|>4): 2011; chains: 4; bounding box: 72×59×77 Å

GO terms:
  GO:0008081 phosphoric diester hydrolase activity (F, IDA)
  GO:0005829 cytosol (C, IDA)
  GO:0030145 manganese ion binding (F, IDA)
  GO:0032991 protein-containing complex (C, IDA)
  GO:0042802 identical protein binding (F, IDA)

InterPro domains:
  IPR000979 Phosphodiesterase MJ0936/Vps29 [PTHR11124] (2-170)
  IPR000979 Phosphodiesterase MJ0936/Vps29 [TIGR00040] (2-170)
  IPR020935 Phosphodiesterase YfcE, conserved site [PS01269] (121-145)
  IPR024654 Calcineurin-like phosphoesterase domain, lpxH-type [PF12850] (2-162)
  IPR029052 Metallo-dependent phosphatase-like [G3DSA:3.60.21.10] (1-184)
  IPR029052 Metallo-dependent phosphatase-like [SSF56300] (1-164)
  IPR041802 YfcE-like, metallophosphatase domain [cd00841] (3-168)

Foldseek 3Di:
DAKEKFAEQAQQAPVLLVLSVVCVVVRPHQAYEYAENQQHNDPVHDQFPRRDRLVSLVSQQVPQVRYDYEYDPNDDVVSVVSHDHDHHHQWDWDDADDEIEIGGADPPAHPVHHDDGDFLYEDEYEPVLEADFAADDRYTYGYLGHQIDHPPPDARWIWMDDRFKIFRAHSPPRDTPDMDGSDD/DAKEKFAEQAQQAVVLLVLSVVVVVVRPHQAYEYAENQQHNDPVHDAWPRRDSVVSLVSQQVPQVRYDYEYDPNDDDVSVVSHPHDHHHQWDWDDADDEIEIGGADPPAHPVHHDDGDFLYEDEYEPVQEAAFAADDRYTYGYLGHQIDHPPPDARWIWMDDRFKIFRAHSPPRDTPDMYGSDD/DKEKEAEQAQQAPVLLVLSVVCCVVVVGQAYEYQENQQHNDPPDDAWHRRDRLVSLVSQLVCQVRYDEEYAPRDDPVNVVSHPHDHHHQWDWDDDDVEIEIGHADPPEDPVHHDDGDQLHEYEYEPVLEAAAAADPRYTYGYLGHSTDHPPPDARWIWMDDDQKIFRAHSVVRDTPDMDGSD/DKEWEAEQAQQAPVLLVLSVVCCVVVVGQAYEYQENQQHNDPPHDRWHRRDSLNSLVSQQVCQVRYDEEYAPRDDPVNVVRHPHDHDHQWDWDDDDPEIEIGHADPVEDPVHHDDGDQLHEDEYEPVLEAAAAADDRYTYGYLGHSIDHPPPDARWIWMQDPQKIFRAHSPVRDTPDIDRRD

Organism: Escherichia coli (strain K12) (NCBI:txid83333)